Protein 1HI6 (pdb70)

Foldseek 3Di:
DKAKAKDDQEAADAFFDKDKIKIFIPWFQFLQKWKWFAAVPGDIDTQDGSQFDGDPPHDPLWGKDDGTGMIMIMRNGHDPVRFGWMKMWGDSDPPIDIHSTYGHAHHDDFFFFDKDKAWADPVQLVVQKTKIKMKGDFGPDPDKDKWKAWQRHTDDPQKDKDKDAQDPPRRGIMMMIMRIDTSVVVVVTFKMKMWMGDPVDDGTDIDIGTPVVD/DWAKAKDEAAEAEAQAKDKIKIFIDDDQLQPFKKWKWWADPVPGIDTAWIARQNVRDIDGDVVCVVAKDWGADNVRSMIMIMGGRDDQVRQTWMWMDSVVHIYPTYGYGYAPDDFDAWDKDWFADDQPPLPDQKGKTKIKTDFGDDDDKDKDKPVVPADPQKDKDDWDDDPRGIMTMMMHMDTRVCPPVPWMKMWMAGVSVRDTDIGIRDHDD/DDDCVVPPPVD

Nearest PDB structures (foldseek):
  1hh6-assembly1_A  TM=1.004E+00  e=4.064E-43  Mus musculus
  3zdz-assembly2_F  TM=9.842E-01  e=2.730E-37  Mus musculus
  1qbl-assembly1_L  TM=9.556E-01  e=5.532E-37  Mus musculus
  6axl-assembly2_C  TM=9.595E-01  e=3.749E-34  Homo sapiens
  3idi-assembly1_A  TM=9.332E-01  e=1.239E-33  Homo sapiens

InterPro domains:
  IPR003006 Immunoglobulin/major histocompatibility complex, conserved site [PS00290] (85-91)
  IPR003597 Immunoglobulin C1-set [PF07654] (8-93)
  IPR003597 Immunoglobulin C1-set [SM00407] (22-97)
  IPR007110 Immunoglobulin-like domain [PS50835] (6-103)
  IPR013783 Immunoglobulin-like fold [G3DSA:2.60.40.10] (2-105)
  IPR036179 Immunoglobulin-like domain superfamily [SSF48726] (4-105)
  IPR050380 Immune Recognition and Response Modulators [PTHR23411] (6-104)

CATH classification: 2.60.40.10 (+1 more: 2.60.40.10)

B-factor: mean 45.86, std 11.75, range [17.12, 95.94]

Sequence (438 aa):
DIKMTQSPSSMYTSLGERVTITCKASQDINSFLTWFLQKPGKSPKTLIYRANRLMIGVPSRFSGSGSGQTYSLTISSLEYEDMGIYYCLQYDDFPLTFGAGTKLDLKRADAAPTVSIFPPSSEQLTSGGASVVCFLNNFYPKEINVKWKIDGSERQNGVLDSWTEQDSKDSTYSMSSTLTLTKDEYERHNSYTCEATHKTSTSPIVKSFNRNECQDQLQQSGAELVRPGASVKLSCKALGYIFTDYEIHWVKQTPVHGLEWIGGIHPGSSGTAYNQKFKGKATLTADKSSTTAFMELSSLTSEDSAVYYCTRKDYWGQGTLVTVSAAKTTAPSVYPLVPVCGGTTGSSVTLGCLVKGYFPEPVTLTWNSGSLSSGVHTFPALLQSGLYTLSSSVTVTSNTWPSQTITCNVAHPASSTKVDKKIEPRVDATPEWLGARL

Structure (mmCIF, N/CA/C/O backbone):
data_1HI6
#
_entry.id   1HI6
#
_cell.length_a   102.960
_cell.length_b   102.960
_cell.length_c   294.090
_cell.angle_alpha   90.00
_cell.angle_beta   90.00
_cell.angle_gamma   120.00
#
_symmetry.space_group_name_H-M   'P 61 2 2'
#
loop_
_entity.id
_entity.type
_entity.pdbx_description
1 polymer 'IGG2A KAPPA ANTIBODY CB41 (LIGHT CHAIN)'
2 polymer 'IGG2A KAPPA ANTIBODY CB41 (HEAVY CHAIN)'
3 polymer 'PEPTIDE 5'
4 water water
#
loop_
_atom_site.group_PDB
_atom_site.id
_atom_site.type_symbol
_atom_site.label_atom_id
_atom_site.label_alt_id
_atom_site.label_comp_id
_atom_site.label_asym_id
_atom_site.label_entity_id
_atom_site.label_seq_id
_atom_site.pdbx_PDB_ins_code
_atom_site.Cartn_x
_atom_site.Cartn_y
_atom_site.Cartn_z
_atom_site.occupancy
_atom_site.B_iso_or_equiv
_atom_site.auth_seq_id
_atom_site.auth_comp_id
_atom_site.auth_asym_id
_atom_site.auth_atom_id
_atom_site.pdbx_PDB_model_num
ATOM 1 N N . ASP A 1 1 ? -11.235 49.318 132.816 1.00 45.46 1 ASP A N 1
ATOM 2 C CA . ASP A 1 1 ? -10.593 50.656 132.983 1.00 44.99 1 ASP A CA 1
ATOM 3 C C . ASP A 1 1 ? -11.567 51.657 133.576 1.00 43.91 1 ASP A C 1
ATOM 4 O O . ASP A 1 1 ? -12.425 52.193 132.887 1.00 43.52 1 ASP A O 1
ATOM 9 N N . ILE A 1 2 ? -11.412 51.894 134.874 1.00 43.95 2 ILE A N 1
ATOM 10 C CA . ILE A 1 2 ? -12.257 52.808 135.617 1.00 41.48 2 ILE A CA 1
ATOM 11 C C . ILE A 1 2 ? -12.054 54.257 135.207 1.00 42.58 2 ILE A C 1
ATOM 12 O O . ILE A 1 2 ? -10.938 54.764 135.190 1.00 43.84 2 ILE A O 1
ATOM 17 N N . LYS A 1 3 ? -13.153 54.913 134.861 1.00 42.20 3 LYS A N 1
ATOM 18 C CA . LYS A 1 3 ? -13.116 56.303 134.460 1.00 41.70 3 LYS A CA 1
ATOM 19 C C . LYS A 1 3 ? -13.597 57.141 135.635 1.00 41.34 3 LYS A C 1
ATOM 20 O O . LYS A 1 3 ? -14.655 56.870 136.203 1.00 40.79 3 LYS A O 1
ATOM 26 N N . MET A 1 4 ? -12.806 58.139 136.013 1.00 38.90 4 MET A N 1
ATOM 27 C CA . MET A 1 4 ? -13.188 59.031 137.098 1.00 38.27 4 MET A CA 1
ATOM 28 C C . MET A 1 4 ? -13.716 60.324 136.478 1.00 36.08 4 MET A C 1
ATOM 29 O O . MET A 1 4 ? -13.006 60.992 135.740 1.00 34.50 4 MET A O 1
ATOM 34 N N . THR A 1 5 ? -14.970 60.658 136.753 1.00 36.44 5 THR A N 1
ATOM 35 C CA . THR A 1 5 ? -15.550 61.890 136.223 1.00 38.39 5 THR A CA 1
ATOM 36 C C . THR A 1 5 ? -15.536 62.889 137.372 1.00 38.69 5 THR A C 1
ATOM 37 O O . THR A 1 5 ? -16.273 62.727 138.350 1.00 37.80 5 THR A O 1
ATOM 41 N N . GLN A 1 6 ? -14.678 63.901 137.265 1.00 37.71 6 GLN A N 1
ATOM 42 C CA . GLN A 1 6 ? -14.569 64.913 138.312 1.00 36.46 6 GLN A CA 1
ATOM 43 C C . GLN A 1 6 ? -15.379 66.142 137.927 1.00 35.71 6 GLN A C 1
ATOM 44 O O . GLN A 1 6 ? -15.470 66.484 136.754 1.00 36.44 6 GLN A O 1
ATOM 50 N N . SER A 1 7 ? -15.965 66.801 138.919 1.00 34.79 7 SER A N 1
ATOM 51 C CA . SER A 1 7 ? -16.753 68.001 138.668 1.00 36.79 7 SER A CA 1
ATOM 52 C C . SER A 1 7 ? -16.884 68.830 139.937 1.00 36.46 7 SER A C 1
ATOM 53 O O . SER A 1 7 ? -16.833 68.289 141.051 1.00 36.59 7 SER A O 1
ATOM 56 N N . PRO A 1 8 ? -17.000 70.163 139.788 1.00 35.80 8 PRO A N 1
ATOM 57 C CA . PRO A 1 8 ? -17.000 70.876 138.499 1.00 33.97 8 PRO A CA 1
ATOM 58 C C . PRO A 1 8 ? -15.584 70.892 137.953 1.00 35.88 8 PRO A C 1
ATOM 59 O O . PRO A 1 8 ? -14.651 70.499 138.651 1.00 37.25 8 PRO A O 1
ATOM 63 N N . SER A 1 9 ? -15.404 71.353 136.721 1.00 37.09 9 SER A N 1
ATOM 64 C CA . SER A 1 9 ? -14.064 71.377 136.146 1.00 38.82 9 SER A CA 1
ATOM 65 C C . SER A 1 9 ? -13.376 72.688 136.512 1.00 39.82 9 SER A C 1
ATOM 66 O O . SER A 1 9 ? -12.151 72.765 136.616 1.00 40.07 9 SER A O 1
ATOM 69 N N . SER A 1 10 ? -14.186 73.715 136.729 1.00 42.80 10 SER A N 1
ATOM 70 C CA . SER A 1 10 ? -13.680 75.026 137.085 1.00 45.00 10 SER A CA 1
ATOM 71 C C . SER A 1 10 ? -14.476 75.560 138.272 1.00 45.08 10 SER A C 1
ATOM 72 O O . SER A 1 10 ? -15.700 75.464 138.303 1.00 45.11 10 SER A O 1
ATOM 75 N N . MET A 1 11 ? -13.773 76.122 139.247 1.00 47.05 11 MET A N 1
ATOM 76 C CA . MET A 1 11 ? -14.406 76.636 140.458 1.00 47.92 11 MET A CA 1
ATOM 77 C C . MET A 1 11 ? -14.037 78.096 140.726 1.00 48.15 11 MET A C 1
ATOM 78 O O . MET A 1 11 ? -12.885 78.442 140.939 1.00 46.78 11 MET A O 1
ATOM 83 N N . TYR A 1 12 ? -15.061 78.933 140.715 1.00 51.02 12 TYR A N 1
ATOM 84 C CA . TYR A 1 12 ? -14.997 80.379 140.937 1.00 53.89 12 TYR A CA 1
ATOM 85 C C . TYR A 1 12 ? -15.332 80.582 142.418 1.00 52.25 12 TYR A C 1
ATOM 86 O O . TYR A 1 12 ? -16.492 80.459 142.809 1.00 53.35 12 TYR A O 1
ATOM 95 N N . THR A 1 13 ? -14.341 80.894 143.246 1.00 49.13 13 THR A N 1
ATOM 96 C CA . THR A 1 13 ? -14.619 81.028 144.672 1.00 47.24 13 THR A CA 1
ATOM 97 C C . THR A 1 13 ? -14.189 82.286 145.403 1.00 45.63 13 THR A C 1
ATOM 98 O O . THR A 1 13 ? -13.535 83.175 144.853 1.00 46.71 13 THR A O 1
ATOM 102 N N . SER A 1 14 ? -14.579 82.325 146.671 1.00 41.56 14 SER A N 1
ATOM 103 C CA . SER A 1 14 ? -14.286 83.425 147.565 1.00 38.34 14 SER A CA 1
ATOM 104 C C . SER A 1 14 ? -13.732 82.803 148.827 1.00 39.02 14 SER A C 1
ATOM 105 O O . SER A 1 14 ? -14.150 81.718 149.228 1.00 41.36 14 SER A O 1
ATOM 108 N N . LEU A 1 15 ? -12.786 83.488 149.452 1.00 39.20 15 LEU A N 1
ATOM 109 C CA . LEU A 1 15 ? -12.192 82.999 150.672 1.00 37.32 15 LEU A CA 1
ATOM 110 C C . LEU A 1 15 ? -13.255 82.846 151.742 1.00 37.20 15 LEU A C 1
ATOM 111 O O . LEU A 1 15 ? -14.217 83.610 151.789 1.00 37.58 15 LEU A O 1
ATOM 116 N N . GLY A 1 16 ? -13.087 81.831 152.583 1.00 37.48 16 GLY A N 1
ATOM 117 C CA . GLY A 1 16 ? -14.041 81.580 153.646 1.00 36.90 16 GLY A CA 1
ATOM 118 C C . GLY A 1 16 ? -15.207 80.733 153.187 1.00 38.66 16 GLY A C 1
ATOM 119 O O . GLY A 1 16 ? -15.888 80.102 153.998 1.00 40.42 16 GLY A O 1
ATOM 120 N N . GLU A 1 17 ? -15.435 80.709 151.881 1.00 40.06 17 GLU A N 1
ATOM 121 C CA . GLU A 1 17 ? -16.532 79.941 151.307 1.00 42.89 17 GLU A CA 1
ATOM 122 C C . GLU A 1 17 ? -16.368 78.428 151.533 1.00 41.91 17 GLU A C 1
ATOM 123 O O . GLU A 1 17 ? -15.265 77.933 151.783 1.00 41.47 17 GLU A O 1
ATOM 129 N N . ARG A 1 18 ? -17.479 77.705 151.473 1.00 40.85 18 ARG A N 1
ATOM 130 C CA . ARG A 1 18 ? -17.464 76.256 151.638 1.00 41.82 18 ARG A CA 1
ATOM 131 C C . ARG A 1 18 ? -17.435 75.666 150.235 1.00 39.93 18 ARG A C 1
ATOM 132 O O . ARG A 1 18 ? -18.307 75.970 149.421 1.00 38.81 18 ARG A O 1
ATOM 140 N N . VAL A 1 19 ? -16.447 74.822 149.960 1.00 37.54 19 VAL A N 1
ATOM 141 C CA . VAL A 1 19 ? -16.299 74.227 148.628 1.00 38.60 19 VAL A CA 1
ATOM 142 C C . VAL A 1 19 ? -16.442 72.706 148.565 1.00 37.94 19 VAL A C 1
ATOM 143 O O . VAL A 1 19 ? -15.810 71.975 149.343 1.00 36.39 19 VAL A O 1
ATOM 147 N N . THR A 1 20 ? -17.254 72.238 147.618 1.00 36.32 20 THR A N 1
ATOM 148 C CA . THR A 1 20 ? -17.472 70.804 147.432 1.00 35.51 20 THR A CA 1
ATOM 149 C C . THR A 1 20 ? -17.105 70.374 146.020 1.00 34.65 20 THR A C 1
ATOM 150 O O . THR A 1 20 ? -17.594 70.927 145.045 1.00 34.32 20 THR A O 1
ATOM 154 N N . ILE A 1 21 ? -16.236 69.375 145.9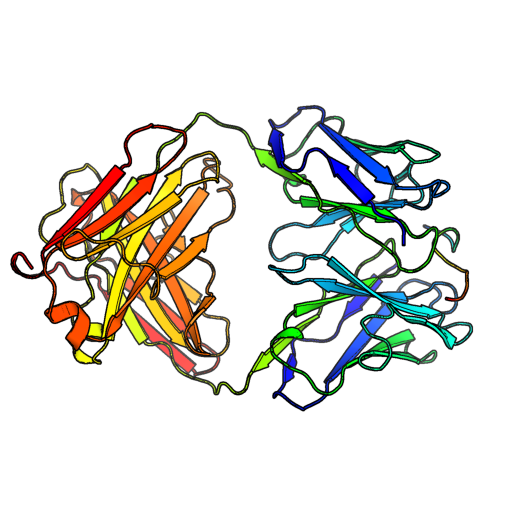34 1.00 35.10 21 ILE A N 1
ATOM 155 C CA . ILE A 1 21 ? -15.765 68.840 144.666 1.00 35.91 21 ILE A CA 1
ATOM 156 C C . ILE A 1 21 ? -16.238 67.388 144.597 1.00 36.58 21 ILE A C 1
ATOM 157 O O . ILE A 1 21 ? -16.202 66.682 145.608 1.00 35.41 21 ILE A O 1
ATOM 162 N N . THR A 1 22 ? -16.667 66.937 143.417 1.00 35.78 22 THR A N 1
ATOM 163 C CA . THR A 1 22 ? -17.165 65.567 143.272 1.00 36.59 22 THR A CA 1
ATOM 164 C C . THR A 1 22 ? -16.464 64.681 142.232 1.00 37.65 22 THR A C 1
ATOM 165 O O . THR A 1 22 ? -16.083 65.144 141.153 1.00 40.53 22 THR A O 1
ATOM 169 N N . CYS A 1 23 ? -16.292 63.405 142.567 1.00 36.87 23 CYS A N 1
ATOM 170 C CA . CYS A 1 23 ? -15.697 62.436 141.640 1.00 38.51 23 CYS A CA 1
ATOM 171 C C . CYS A 1 23 ? -16.581 61.202 141.616 1.00 37.40 23 CYS A C 1
ATOM 172 O O . CYS A 1 23 ? -16.906 60.636 142.658 1.00 36.05 23 CYS A O 1
ATOM 175 N N . LYS A 1 24 ? -16.997 60.813 140.420 1.00 38.44 24 LYS A N 1
ATOM 176 C CA . LYS A 1 24 ? -17.824 59.631 140.252 1.00 39.65 24 LYS A CA 1
ATOM 177 C C . LYS A 1 24 ? -17.034 58.594 139.470 1.00 38.87 24 LYS A C 1
ATOM 178 O O . LYS A 1 24 ? -16.513 58.883 138.389 1.00 37.28 24 LYS A O 1
ATOM 184 N N . ALA A 1 25 ? -16.920 57.395 140.033 1.00 39.73 25 ALA A N 1
ATOM 185 C CA . ALA A 1 25 ? -16.211 56.305 139.362 1.00 38.61 25 ALA A CA 1
ATOM 186 C C . ALA A 1 25 ? -17.212 55.560 138.481 1.00 38.72 25 ALA A C 1
ATOM 187 O O . ALA A 1 25 ? -18.381 55.410 138.848 1.00 37.60 25 ALA A O 1
ATOM 189 N N . SER A 1 26 ? -16.756 55.107 137.317 1.00 39.11 26 SER A N 1
ATOM 190 C CA . SER A 1 26 ? -17.616 54.366 136.405 1.00 39.41 26 SER A CA 1
ATOM 191 C C . SER A 1 26 ? -18.009 52.988 136.967 1.00 41.38 26 SER A C 1
ATOM 192 O O . SER A 1 26 ? -18.675 52.206 136.297 1.00 43.79 26 SER A O 1
ATOM 195 N N . GLN A 1 27 ? -17.587 52.700 138.196 1.00 41.07 27 GLN A N 1
ATOM 196 C CA . GLN A 1 27 ? -17.934 51.451 138.880 1.00 41.41 27 GLN A CA 1
ATOM 197 C C . GLN A 1 27 ? -17.532 51.570 140.355 1.00 42.03 27 GLN A C 1
ATOM 198 O O . GLN A 1 27 ? -16.837 52.502 140.743 1.00 42.26 27 GLN A O 1
ATOM 204 N N . ASP A 1 28 ? -17.997 50.638 141.173 1.00 42.98 28 ASP A N 1
ATOM 205 C CA . ASP A 1 28 ? -17.701 50.622 142.602 1.00 43.08 28 ASP A CA 1
ATOM 206 C C . ASP A 1 28 ? -16.188 50.605 142.822 1.00 43.17 28 ASP A C 1
ATOM 207 O O . ASP A 1 28 ? -15.487 49.775 142.237 1.00 44.28 28 ASP A O 1
ATOM 212 N N . ILE A 1 29 ? -15.668 51.502 143.658 1.00 41.65 29 ILE A N 1
ATOM 213 C CA . ILE A 1 29 ? -14.226 51.505 143.899 1.00 38.90 29 ILE A CA 1
ATOM 214 C C . ILE A 1 29 ? -13.871 51.304 145.365 1.00 39.29 29 ILE A C 1
ATOM 215 O O . ILE A 1 29 ? -12.715 51.459 145.770 1.00 39.41 29 ILE A O 1
ATOM 220 N N . ASN A 1 30 ? -14.885 50.942 146.145 1.00 38.74 30 ASN A N 1
ATOM 221 C CA . ASN A 1 30 ? -14.752 50.650 147.570 1.00 40.66 30 ASN A CA 1
ATOM 222 C C . ASN A 1 30 ? -13.883 51.588 148.398 1.00 41.22 30 ASN A C 1
ATOM 223 O O . ASN A 1 30 ? -12.984 51.149 149.125 1.00 43.76 30 ASN A O 1
ATOM 228 N N . SER A 1 31 ? -14.155 52.879 148.292 1.00 39.11 31 SER A N 1
ATOM 229 C CA . SER A 1 31 ? -13.427 53.871 149.065 1.00 38.02 31 SER A CA 1
ATOM 230 C C . SER A 1 31 ? -11.920 53.936 148.844 1.00 37.38 31 SER A C 1
ATOM 231 O O . SER A 1 31 ? -11.222 54.581 149.626 1.00 35.67 31 SER A O 1
ATOM 234 N N . PHE A 1 32 ? -11.406 53.264 147.816 1.00 36.62 32 PHE A N 1
ATOM 235 C CA . PHE A 1 32 ? -9.966 53.328 147.559 1.00 37.65 32 PHE A CA 1
ATOM 236 C C . PHE A 1 32 ? -9.697 54.524 146.652 1.00 36.66 32 PHE A C 1
ATOM 237 O O . PHE A 1 32 ? -9.465 54.403 145.443 1.00 36.47 32 PHE A O 1
ATOM 245 N N . LEU A 1 33 ? -9.742 55.696 147.272 1.00 35.52 33 LEU A N 1
ATOM 246 C CA . LEU A 1 33 ? -9.549 56.943 146.563 1.00 34.26 33 LEU A CA 1
ATOM 247 C C . LEU A 1 33 ? -8.793 57.966 147.404 1.00 33.97 33 LEU A C 1
ATOM 248 O O . LEU A 1 33 ? -8.842 57.942 148.635 1.00 33.68 33 LEU A O 1
ATOM 253 N N . THR A 1 34 ? -8.075 58.853 146.729 1.00 32.99 34 THR A N 1
ATOM 254 C CA . THR A 1 34 ? -7.354 59.921 147.420 1.00 33.25 34 THR A CA 1
ATOM 255 C C . THR A 1 34 ? -7.721 61.231 146.741 1.00 32.10 34 THR A C 1
ATOM 256 O O . THR A 1 34 ? -8.166 61.246 145.586 1.00 30.06 34 THR A O 1
ATOM 260 N N . TRP A 1 35 ? -7.542 62.317 147.484 1.00 32.20 35 TRP A N 1
ATOM 261 C CA . TRP A 1 35 ? -7.768 63.666 146.987 1.00 30.43 35 TRP A CA 1
ATOM 262 C C . TRP A 1 35 ? -6.449 64.383 147.203 1.00 30.55 35 TRP A C 1
ATOM 263 O O . TRP A 1 35 ? -5.864 64.334 148.301 1.00 27.97 35 TRP A O 1
ATOM 274 N N . PHE A 1 36 ? -5.959 65.028 146.155 1.00 31.31 36 PHE A N 1
ATOM 275 C CA . PHE A 1 36 ? -4.726 65.776 146.281 1.00 32.27 36 PHE A CA 1
ATOM 276 C C . PHE A 1 36 ? -4.814 67.107 145.564 1.00 33.51 36 PHE A C 1
ATOM 277 O O . PHE A 1 36 ? -5.609 67.299 144.639 1.00 33.25 36 PHE A O 1
ATOM 285 N N . LEU A 1 37 ? -3.981 68.028 146.025 1.00 33.79 37 LEU A N 1
ATOM 286 C CA . LEU A 1 37 ? -3.922 69.362 145.487 1.00 33.46 37 LEU A CA 1
ATOM 287 C C . LEU A 1 37 ? -2.554 69.557 144.877 1.00 33.71 37 LEU A C 1
ATOM 288 O O . LEU A 1 37 ? -1.569 69.039 145.392 1.00 34.17 37 LEU A O 1
ATOM 293 N N . GLN A 1 38 ? -2.505 70.271 143.760 1.00 32.75 38 GLN A N 1
ATOM 294 C CA . GLN A 1 38 ? -1.246 70.580 143.106 1.00 34.08 38 GLN A CA 1
ATOM 295 C C . GLN A 1 38 ? -1.268 72.060 142.727 1.00 36.13 38 GLN A C 1
ATOM 296 O O . GLN A 1 38 ? -2.219 72.531 142.114 1.00 35.24 38 GLN A O 1
ATOM 302 N N . LYS A 1 39 ? -0.223 72.784 143.117 1.00 39.03 39 LYS A N 1
ATOM 303 C CA . LYS A 1 39 ? -0.084 74.202 142.814 1.00 42.07 39 LYS A CA 1
ATOM 304 C C . LYS A 1 39 ? 0.830 74.368 141.602 1.00 44.64 39 LYS A C 1
ATOM 305 O O . LYS A 1 39 ? 1.652 73.498 141.308 1.00 43.46 39 LYS A O 1
ATOM 311 N N . PRO A 1 40 ? 0.699 75.492 140.879 1.00 46.62 40 PRO A N 1
ATOM 312 C CA . PRO A 1 40 ? 1.533 75.723 139.694 1.00 46.34 40 PRO A CA 1
ATOM 313 C C . PRO A 1 40 ? 3.016 75.506 139.960 1.00 46.10 40 PRO A C 1
ATOM 314 O O . PRO A 1 40 ? 3.560 76.010 140.942 1.00 46.14 40 PRO A O 1
ATOM 318 N N . GLY A 1 41 ? 3.653 74.742 139.078 1.00 46.00 41 GLY A N 1
ATOM 319 C CA . GLY A 1 41 ? 5.070 74.453 139.214 1.00 46.35 41 GLY A CA 1
ATOM 320 C C . GLY A 1 41 ? 5.440 73.659 140.457 1.00 47.37 41 GLY A C 1
ATOM 321 O O . GLY A 1 41 ? 6.621 73.507 140.761 1.00 49.12 41 GLY A O 1
ATOM 322 N N . LYS A 1 42 ? 4.447 73.146 141.178 1.00 46.73 42 LYS A N 1
ATOM 323 C CA . LYS A 1 42 ? 4.714 72.377 142.392 1.00 45.78 42 LYS A CA 1
ATOM 324 C C . LYS A 1 42 ? 4.218 70.939 142.268 1.00 44.17 42 LYS A C 1
ATOM 325 O O . LYS A 1 42 ? 3.437 70.626 141.362 1.00 43.34 42 LYS A O 1
ATOM 331 N N . SER A 1 43 ? 4.673 70.061 143.163 1.00 41.50 43 SER A N 1
ATOM 332 C CA . SER A 1 43 ? 4.253 68.658 143.106 1.00 39.33 43 SER A CA 1
ATOM 333 C C . SER A 1 43 ? 2.963 68.390 143.890 1.00 37.87 43 SER A C 1
ATOM 334 O O . SER A 1 43 ? 2.585 69.160 144.776 1.00 36.69 43 SER A O 1
ATOM 337 N N . PRO A 1 44 ? 2.266 67.291 143.561 1.00 37.66 44 PRO A N 1
ATOM 338 C CA . PRO A 1 44 ? 1.018 66.937 144.241 1.00 37.22 44 PRO A CA 1
ATOM 339 C C . PRO A 1 44 ? 1.167 66.783 145.746 1.00 36.51 44 PRO A C 1
ATOM 340 O O . PRO A 1 44 ? 2.232 66.427 146.249 1.00 37.08 44 PRO A O 1
ATOM 344 N N . LYS A 1 45 ? 0.077 67.042 146.451 1.00 35.81 45 LYS A N 1
ATOM 345 C CA . LYS A 1 45 ? 0.039 66.933 147.897 1.00 35.66 45 LYS A CA 1
ATOM 346 C C . LYS A 1 45 ? -1.305 66.304 148.284 1.00 33.93 45 LYS A C 1
ATOM 347 O O . LYS A 1 45 ? -2.375 66.866 148.068 1.00 33.67 45 LYS A O 1
ATOM 353 N N . THR A 1 46 ? -1.235 65.119 148.857 1.00 33.16 46 THR A N 1
ATOM 354 C CA . THR A 1 46 ? -2.429 64.408 149.254 1.00 31.27 46 THR A CA 1
ATOM 355 C C . THR A 1 46 ? -3.120 65.058 150.454 1.00 31.57 46 THR A C 1
ATOM 356 O O . THR A 1 46 ? -2.476 65.550 151.380 1.00 31.86 46 THR A O 1
ATOM 360 N N . LEU A 1 47 ? -4.444 65.066 150.414 1.00 30.27 47 LEU A N 1
ATOM 361 C CA . LEU A 1 47 ? -5.236 65.627 151.484 1.00 32.01 47 LEU A CA 1
ATOM 362 C C . LEU A 1 47 ? -5.983 64.484 152.165 1.00 34.39 47 LEU A C 1
ATOM 363 O O . LEU A 1 47 ? -6.122 64.441 153.388 1.00 35.74 47 LEU A O 1
ATOM 368 N N . ILE A 1 48 ? -6.445 63.550 151.346 1.00 34.32 48 ILE A N 1
ATOM 369 C CA . ILE A 1 48 ? -7.245 62.446 151.821 1.00 36.02 48 ILE A CA 1
ATOM 370 C C . ILE A 1 48 ? -6.908 61.113 151.156 1.00 37.56 48 ILE A C 1
ATOM 371 O O . ILE A 1 48 ? -6.645 61.043 149.953 1.00 36.14 48 ILE A O 1
ATOM 376 N N . TYR A 1 49 ? -6.933 60.054 151.952 1.00 37.77 49 TYR A N 1
ATOM 377 C CA . TYR A 1 49 ? -6.716 58.726 151.429 1.00 39.38 49 TYR A CA 1
ATOM 378 C C . TYR A 1 49 ? -7.832 57.856 151.982 1.00 40.21 49 TYR A C 1
ATOM 379 O O . TYR A 1 49 ? -8.330 58.094 153.085 1.00 39.85 49 TYR A O 1
ATOM 388 N N . ARG A 1 50 ? -8.221 56.856 151.197 1.00 40.79 50 ARG A N 1
ATOM 389 C CA . ARG A 1 50 ? -9.308 55.937 151.522 1.00 40.97 50 ARG A CA 1
ATOM 390 C C . ARG A 1 50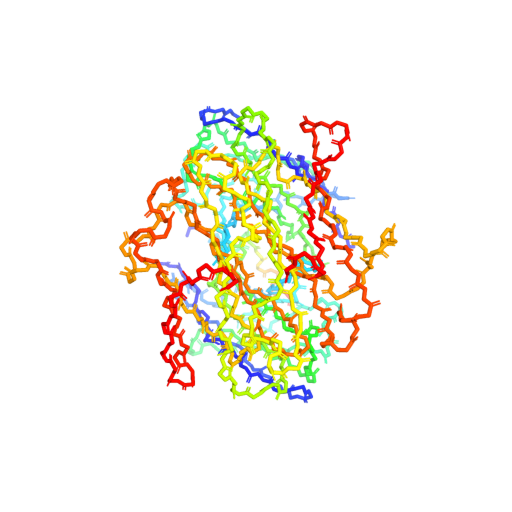 ? -10.624 56.690 151.677 1.00 40.42 50 ARG A C 1
ATOM 391 O O . ARG A 1 50 ? -11.406 56.440 152.595 1.00 42.31 50 ARG A O 1
ATOM 399 N N . ALA A 1 51 ? -10.835 57.637 150.770 1.00 37.90 51 ALA A N 1
ATOM 400 C CA . ALA A 1 51 ? -12.053 58.427 150.718 1.00 35.92 51 ALA A CA 1
ATOM 401 C C . ALA A 1 51 ? -12.309 59.434 151.828 1.00 35.43 51 ALA A C 1
ATOM 402 O O . ALA A 1 51 ? -12.892 60.483 151.570 1.00 34.38 51 ALA A O 1
ATOM 404 N N . ASN A 1 52 ? -11.881 59.142 153.054 1.00 35.49 52 ASN A N 1
ATOM 405 C CA . ASN A 1 52 ? -12.186 60.064 154.141 1.00 35.17 52 ASN A CA 1
ATOM 406 C C . ASN A 1 52 ? -11.211 60.104 155.306 1.00 35.59 52 ASN A C 1
ATOM 407 O O . ASN A 1 52 ? -11.598 60.444 156.415 1.00 37.58 52 ASN A O 1
ATOM 412 N N . ARG A 1 53 ? -9.960 59.749 155.080 1.00 37.22 53 ARG A N 1
ATOM 413 C CA . ARG A 1 53 ? -8.992 59.799 156.159 1.00 40.02 53 ARG A CA 1
ATOM 414 C C . ARG A 1 53 ? -7.980 60.890 155.848 1.00 40.63 53 ARG A C 1
ATOM 415 O O . ARG A 1 53 ? -7.390 60.934 154.762 1.00 39.26 53 ARG A O 1
ATOM 423 N N . LEU A 1 54 ? -7.826 61.798 156.806 1.00 41.76 54 LEU A N 1
ATOM 424 C CA . LEU A 1 54 ? -6.929 62.930 156.670 1.00 41.98 54 LEU A CA 1
ATOM 425 C C . LEU A 1 54 ? -5.467 62.575 156.745 1.00 41.77 54 LEU A C 1
ATOM 426 O O . LEU A 1 54 ? -5.037 61.843 157.631 1.00 40.82 54 LEU A O 1
ATOM 431 N N . MET A 1 55 ? -4.704 63.114 155.807 1.00 42.56 55 MET A N 1
ATOM 432 C CA . MET A 1 55 ? -3.269 62.916 155.794 1.00 43.56 55 MET A CA 1
ATOM 433 C C . MET A 1 55 ? -2.758 63.714 156.988 1.00 43.91 55 MET A C 1
ATOM 434 O O . MET A 1 55 ? -3.215 64.829 157.232 1.00 42.28 55 MET A O 1
ATOM 439 N N . ILE A 1 56 ? -1.832 63.139 157.744 1.00 46.19 56 ILE A N 1
ATOM 440 C CA . ILE A 1 56 ? -1.267 63.826 158.902 1.00 48.34 56 ILE A CA 1
ATOM 441 C C . ILE A 1 56 ? -0.714 65.170 158.447 1.00 48.16 56 ILE A C 1
ATOM 442 O O . ILE A 1 56 ? -0.046 65.257 157.410 1.00 48.59 56 ILE A O 1
ATOM 447 N N . GLY A 1 57 ? -0.996 66.213 159.221 1.00 46.25 57 GLY A N 1
ATOM 448 C CA . GLY A 1 57 ? -0.513 67.533 158.869 1.00 45.32 57 GLY A CA 1
ATOM 449 C C . GLY A 1 57 ? -1.455 68.329 157.986 1.00 44.10 57 GLY A C 1
ATOM 450 O O . GLY A 1 57 ? -1.222 69.515 157.749 1.00 44.95 57 GLY A O 1
ATOM 451 N N . VAL A 1 58 ? -2.510 67.688 157.487 1.00 40.97 58 VAL A N 1
ATOM 452 C CA . VAL A 1 58 ? -3.477 68.378 156.636 1.00 38.63 58 VAL A CA 1
ATOM 453 C C . VAL A 1 58 ? -4.544 69.003 157.515 1.00 36.72 58 VAL A C 1
ATOM 454 O O . VAL A 1 58 ? -5.103 68.342 158.385 1.00 39.63 58 VAL A O 1
ATOM 458 N N . PRO A 1 59 ? -4.834 70.293 157.307 1.00 35.43 59 PRO A N 1
ATOM 459 C CA . PRO A 1 59 ? -5.851 70.991 158.100 1.00 34.94 59 PRO A CA 1
ATOM 460 C C . PRO A 1 59 ? -7.244 70.359 158.068 1.00 35.82 59 PRO A C 1
ATOM 461 O O . PRO A 1 59 ? -7.745 69.941 157.014 1.00 35.89 59 PRO A O 1
ATOM 465 N N . SER A 1 60 ? -7.864 70.319 159.242 1.00 36.22 60 SER A N 1
ATOM 466 C CA . SER A 1 60 ? -9.190 69.739 159.431 1.00 38.16 60 SER A CA 1
ATOM 467 C C . SER A 1 60 ? -10.330 70.335 158.610 1.00 38.44 60 SER A C 1
ATOM 468 O O . SER A 1 60 ? -11.412 69.747 158.544 1.00 39.43 60 SER A O 1
ATOM 471 N N . ARG A 1 61 ? -10.119 71.492 157.992 1.00 37.23 61 ARG A N 1
ATOM 472 C CA . ARG A 1 61 ? -11.188 72.073 157.187 1.00 36.36 61 ARG A CA 1
ATOM 473 C C . ARG A 1 61 ? -11.408 71.213 155.933 1.00 35.59 61 ARG A C 1
ATOM 474 O O . ARG A 1 61 ? -12.381 71.403 155.199 1.00 33.06 61 ARG A O 1
ATOM 482 N N . PHE A 1 62 ? -10.501 70.264 155.704 1.00 33.53 62 PHE A N 1
ATOM 483 C CA . PHE A 1 62 ? -10.609 69.345 154.571 1.00 35.13 62 PHE A CA 1
ATOM 484 C C . PHE A 1 62 ? -11.250 68.032 155.066 1.00 35.88 62 PHE A C 1
ATOM 485 O O . PHE A 1 62 ? -10.838 67.483 156.095 1.00 37.65 62 PHE A O 1
ATOM 493 N N . SER A 1 63 ? -12.257 67.537 154.353 1.00 34.14 63 SER A N 1
ATOM 494 C CA . SER A 1 63 ? -12.889 66.267 154.720 1.00 34.86 63 SER A CA 1
ATOM 495 C C . SER A 1 63 ? -13.415 65.568 153.466 1.00 34.12 63 SER A C 1
ATOM 496 O O . SER A 1 63 ? -13.784 66.225 152.487 1.00 33.22 63 SER A O 1
ATOM 499 N N . GLY A 1 64 ? -13.415 64.235 153.493 1.00 34.76 64 GLY A N 1
ATOM 500 C CA . GLY A 1 64 ? -13.874 63.454 152.352 1.00 33.11 64 GLY A CA 1
ATOM 501 C C . GLY A 1 64 ? -15.024 62.521 152.683 1.00 33.46 64 GLY A C 1
ATOM 502 O O . GLY A 1 64 ? -15.238 62.176 153.833 1.00 31.38 64 GLY A O 1
ATOM 503 N N . SER A 1 65 ? -15.777 62.106 151.672 1.00 36.13 65 SER A N 1
ATOM 504 C CA . SER A 1 65 ? -16.904 61.204 151.905 1.00 38.34 65 SER A CA 1
ATOM 505 C C . SER A 1 65 ? -17.314 60.484 150.623 1.00 38.98 65 SER A C 1
ATOM 506 O O . SER A 1 65 ? -16.858 60.827 149.536 1.00 40.34 65 SER A O 1
ATOM 509 N N . GLY A 1 66 ? -18.172 59.482 150.761 1.00 40.83 66 GLY A N 1
ATOM 510 C CA . GLY A 1 66 ? -18.608 58.705 149.611 1.00 43.62 66 GLY A CA 1
ATOM 511 C C . GLY A 1 66 ? -18.339 57.241 149.904 1.00 45.08 66 GLY A C 1
ATOM 512 O O . GLY A 1 66 ? -17.582 56.939 150.828 1.00 44.59 66 GLY A O 1
ATOM 513 N N . SER A 1 67 ? -18.912 56.326 149.123 1.00 46.53 67 SER A N 1
ATOM 514 C CA . SER A 1 67 ? -18.703 54.912 149.415 1.00 47.49 67 SER A CA 1
ATOM 515 C C . SER A 1 67 ? -18.721 53.926 148.241 1.00 48.79 67 SER A C 1
ATOM 516 O O . SER A 1 67 ? -18.038 52.891 148.283 1.00 50.15 67 SER A O 1
ATOM 519 N N . GLY A 1 68 ? -19.499 54.222 147.207 1.00 46.72 68 GLY A N 1
ATOM 520 C CA . GLY A 1 68 ? -19.562 53.299 146.090 1.00 45.81 68 GLY A CA 1
ATOM 521 C C . GLY A 1 68 ? -18.910 53.861 144.849 1.00 46.78 68 GLY A C 1
ATOM 522 O O . GLY A 1 68 ? -17.766 53.542 144.536 1.00 47.43 68 GLY A O 1
ATOM 523 N N . GLN A 1 69 ? -19.645 54.706 144.140 1.00 45.55 69 GLN A N 1
ATOM 524 C CA . GLN A 1 69 ? -19.132 55.320 142.933 1.00 43.91 69 GLN A CA 1
ATOM 525 C C . GLN A 1 69 ? -19.006 56.830 143.076 1.00 42.89 69 GLN A C 1
ATOM 526 O O . GLN A 1 69 ? -18.387 57.489 142.232 1.00 41.50 69 GLN A O 1
ATOM 532 N N . THR A 1 70 ? -19.572 57.370 144.150 1.00 40.59 70 THR A N 1
ATOM 533 C CA . THR A 1 70 ? -19.577 58.813 144.349 1.00 41.13 70 THR A CA 1
ATOM 534 C C . THR A 1 70 ? -18.811 59.309 145.566 1.00 41.05 70 THR A C 1
ATOM 535 O O . THR A 1 70 ? -19.139 58.975 146.705 1.00 39.65 70 THR A O 1
ATOM 539 N N . TYR A 1 71 ? -17.798 60.131 145.319 1.00 41.60 71 TYR A N 1
ATOM 540 C CA . TYR A 1 71 ? -16.988 60.664 146.409 1.00 41.34 71 TYR A CA 1
ATOM 541 C C . TYR A 1 71 ? -16.866 62.176 146.362 1.00 40.23 71 TYR A C 1
ATOM 542 O O . TYR A 1 71 ? -16.717 62.773 145.293 1.00 41.05 71 TYR A O 1
ATOM 551 N N . SER A 1 72 ? -16.928 62.790 147.535 1.00 38.96 72 SER A N 1
ATOM 552 C CA . SER A 1 72 ? -16.832 64.235 147.626 1.00 39.22 72 SER A CA 1
ATOM 553 C C . SER A 1 72 ? -15.746 64.715 148.560 1.00 38.49 72 SER A C 1
ATOM 554 O O . SER A 1 72 ? -15.455 64.091 149.584 1.00 39.67 72 SER A O 1
ATOM 557 N N . LEU A 1 73 ? -15.139 65.828 148.181 1.00 36.26 73 LEU A N 1
ATOM 558 C CA . LEU A 1 73 ? -14.121 66.467 148.992 1.00 35.34 73 LEU A CA 1
ATOM 559 C C . LEU A 1 73 ? -14.749 67.794 149.401 1.00 36.37 73 LEU A C 1
ATOM 560 O O . LEU A 1 73 ? -15.258 68.549 148.551 1.00 35.15 73 LEU A O 1
ATOM 565 N N . THR A 1 74 ? -14.744 68.075 150.698 1.00 35.33 74 THR A N 1
ATOM 566 C CA . THR A 1 74 ? -15.316 69.322 151.164 1.00 35.47 74 THR A CA 1
ATOM 567 C C . THR A 1 74 ? -14.284 70.195 151.865 1.00 36.41 74 THR A C 1
ATOM 568 O O . THR A 1 74 ? -13.503 69.722 152.691 1.00 38.34 74 THR A O 1
ATOM 572 N N . ILE A 1 75 ? -14.256 71.470 151.499 1.00 36.47 75 ILE A N 1
ATOM 573 C CA . ILE A 1 75 ? -13.343 72.413 152.133 1.00 37.03 75 ILE A CA 1
ATOM 574 C C . ILE A 1 75 ? -14.292 73.327 152.896 1.00 36.91 75 ILE A C 1
ATOM 575 O O . ILE A 1 75 ? -15.027 74.117 152.295 1.00 35.94 75 ILE A O 1
ATOM 580 N N . SER A 1 76 ? -14.288 73.188 154.219 1.00 37.61 76 SER A N 1
ATOM 581 C CA . SER A 1 76 ? -15.195 73.949 155.070 1.00 39.76 76 SER A CA 1
ATOM 582 C C . SER A 1 76 ? -15.102 75.461 154.918 1.00 40.50 76 SER A C 1
ATOM 583 O O . SER A 1 76 ? -16.133 76.139 154.891 1.00 42.80 76 SER A O 1
ATOM 586 N N . SER A 1 77 ? -13.885 75.989 154.811 1.00 41.04 77 SER A N 1
ATOM 587 C CA . SER A 1 77 ? -13.692 77.429 154.650 1.00 42.73 77 SER A CA 1
ATOM 588 C C . SER A 1 77 ? -12.411 77.708 153.871 1.00 42.60 77 SER A C 1
ATOM 589 O O . SER A 1 77 ? -11.307 77.632 154.412 1.00 43.41 77 SER A O 1
ATOM 592 N N . LEU A 1 78 ? -12.567 78.035 152.594 1.00 42.83 78 LEU A N 1
ATOM 593 C CA . LEU A 1 78 ? -11.425 78.291 151.728 1.00 43.36 78 LEU A CA 1
ATOM 594 C C . LEU A 1 78 ? -10.418 79.317 152.216 1.00 44.17 78 LEU A C 1
ATOM 595 O O . LEU A 1 78 ? -10.779 80.382 152.722 1.00 45.54 78 LEU A O 1
ATOM 600 N N . GLU A 1 79 ? -9.144 78.995 152.031 1.00 42.37 79 GLU A N 1
ATOM 601 C CA . GLU A 1 79 ? -8.077 79.893 152.417 1.00 41.00 79 GLU A CA 1
ATOM 602 C C . GLU A 1 79 ? -7.189 80.133 151.202 1.00 41.03 79 GLU A C 1
ATOM 603 O O . GLU A 1 79 ? -7.152 79.308 150.281 1.00 41.54 79 GLU A O 1
ATOM 609 N N . TYR A 1 80 ? -6.498 81.272 151.186 1.00 39.23 80 TYR A N 1
ATOM 610 C CA . TYR A 1 80 ? -5.631 81.611 150.066 1.00 37.02 80 TYR A CA 1
ATOM 611 C C . TYR A 1 80 ? -4.746 80.428 149.694 1.00 36.13 80 TYR A C 1
ATOM 612 O O . TYR A 1 80 ? -4.590 80.112 148.519 1.00 36.26 80 TYR A O 1
ATOM 621 N N . GLU A 1 81 ? -4.193 79.776 150.710 1.00 37.16 81 GLU A N 1
ATOM 622 C CA . GLU A 1 81 ? -3.313 78.614 150.553 1.00 39.20 81 GLU A CA 1
ATOM 623 C C . GLU A 1 81 ? -3.948 77.497 149.729 1.00 38.48 81 GLU A C 1
ATOM 624 O O . GLU A 1 81 ? -3.247 76.725 149.081 1.00 37.47 81 GLU A O 1
ATOM 630 N N . ASP A 1 82 ? -5.274 77.400 149.779 1.00 36.38 82 ASP A N 1
ATOM 631 C CA . ASP A 1 82 ? -5.989 76.344 149.077 1.00 35.42 82 ASP A CA 1
ATOM 632 C C . ASP A 1 82 ? -6.123 76.468 147.564 1.00 38.06 82 ASP A C 1
ATOM 633 O O . ASP A 1 82 ? -6.605 75.538 146.916 1.00 39.25 82 ASP A O 1
ATOM 638 N N . MET A 1 83 ? -5.724 77.601 146.991 1.00 38.01 83 MET A N 1
ATOM 639 C CA . MET A 1 83 ? -5.841 77.762 145.548 1.00 37.55 83 MET A CA 1
ATOM 640 C C . MET A 1 83 ? -4.943 76.777 144.812 1.00 36.85 83 MET A C 1
ATOM 641 O O . MET A 1 83 ? -3.849 76.452 145.272 1.00 40.17 83 MET A O 1
ATOM 646 N N . GLY A 1 84 ? -5.414 76.308 143.666 1.00 34.06 84 GLY A N 1
ATOM 647 C CA . GLY A 1 84 ? -4.649 75.367 142.874 1.00 34.09 84 GLY A CA 1
ATOM 648 C C . GLY A 1 84 ? -5.604 74.413 142.184 1.00 35.55 84 GLY A C 1
ATOM 649 O O . GLY A 1 84 ? -6.799 74.714 142.046 1.00 35.27 84 GLY A O 1
ATOM 650 N N . ILE A 1 85 ? -5.101 73.264 141.748 1.00 33.28 85 ILE A N 1
ATOM 651 C CA . ILE A 1 85 ? -5.974 72.309 141.087 1.00 32.87 85 ILE A CA 1
ATOM 652 C C . ILE A 1 85 ? -6.155 71.033 141.915 1.00 31.49 85 ILE A C 1
ATOM 653 O O . ILE A 1 85 ? -5.188 70.433 142.379 1.00 32.52 85 ILE A O 1
ATOM 658 N N . TYR A 1 86 ? -7.405 70.636 142.121 1.00 30.97 86 TYR A N 1
ATOM 659 C CA . TYR A 1 86 ? -7.696 69.433 142.894 1.00 32.09 86 TYR A CA 1
ATOM 660 C C . TYR A 1 86 ? -7.992 68.210 142.017 1.00 31.68 86 TYR A C 1
ATOM 661 O O . TYR A 1 86 ? -8.689 68.312 141.001 1.00 31.55 86 TYR A O 1
ATOM 670 N N . TYR A 1 87 ? -7.463 67.056 142.418 1.00 30.70 87 TYR A N 1
ATOM 671 C CA . TYR A 1 87 ? -7.652 65.814 141.665 1.00 30.81 87 TYR A CA 1
ATOM 672 C C . TYR A 1 87 ? -7.988 64.649 142.577 1.00 31.41 87 TYR A C 1
ATOM 673 O O . TYR A 1 87 ? -7.606 64.638 143.751 1.00 28.55 87 TYR A O 1
ATOM 682 N N . CYS A 1 88 ? -8.676 63.655 142.014 1.00 32.21 88 CYS A N 1
ATOM 683 C CA . CYS A 1 88 ? -9.006 62.443 142.753 1.00 33.21 88 CYS A CA 1
ATOM 684 C C . CYS A 1 88 ? -8.296 61.286 142.057 1.00 32.45 88 CYS A C 1
ATOM 685 O O . CYS A 1 88 ? -8.076 61.325 140.840 1.00 32.55 88 CYS A O 1
ATOM 688 N N . LEU A 1 89 ? -7.922 60.270 142.830 1.00 30.87 89 LEU A N 1
ATOM 689 C CA . LEU A 1 89 ? -7.238 59.097 142.282 1.00 32.01 89 LEU A CA 1
ATOM 690 C C . LEU A 1 89 ? -7.857 57.826 142.810 1.00 32.29 89 LEU A C 1
ATOM 691 O O . LEU A 1 89 ? -8.039 57.680 144.024 1.00 33.60 89 LEU A O 1
ATOM 696 N N . GLN A 1 90 ? -8.190 56.903 141.911 1.00 32.62 90 GLN A N 1
ATOM 697 C CA . GLN A 1 90 ? -8.747 55.629 142.361 1.00 31.65 90 GLN A CA 1
ATOM 698 C C . GLN A 1 90 ? -7.634 54.573 142.282 1.00 31.78 90 GLN A C 1
ATOM 699 O O . GLN A 1 90 ? -6.899 54.512 141.298 1.00 29.66 90 GLN A O 1
ATOM 705 N N . TYR A 1 91 ? -7.468 53.791 143.345 1.00 32.78 91 TYR A N 1
ATOM 706 C CA . TYR A 1 91 ? -6.451 52.741 143.336 1.00 35.88 91 TYR A CA 1
ATOM 707 C C . TYR A 1 91 ? -7.058 51.411 143.794 1.00 36.98 91 TYR A C 1
ATOM 708 O O . TYR A 1 91 ? -6.423 50.597 144.457 1.00 35.90 91 TYR A O 1
ATOM 717 N N . ASP A 1 92 ? -8.315 51.211 143.425 1.00 40.81 92 ASP A N 1
ATOM 718 C CA . ASP A 1 92 ? -9.030 49.996 143.764 1.00 43.23 92 ASP A CA 1
ATOM 719 C C . ASP A 1 92 ? -8.663 48.941 142.742 1.00 44.97 92 ASP A C 1
ATOM 720 O O . ASP A 1 92 ? -8.765 47.752 143.012 1.00 47.37 92 ASP A O 1
ATOM 725 N N . ASP A 1 93 ? -8.220 49.383 141.572 1.00 43.89 93 ASP A N 1
ATOM 726 C CA . ASP A 1 93 ? -7.889 48.453 140.517 1.00 45.48 93 ASP A CA 1
ATOM 727 C C . ASP A 1 93 ? -6.973 49.049 139.444 1.00 45.49 93 ASP A C 1
ATOM 728 O O . ASP A 1 93 ? -7.062 50.234 139.126 1.00 46.94 93 ASP A O 1
ATOM 733 N N . PHE A 1 94 ? -6.087 48.226 138.887 1.00 44.11 94 PHE A N 1
ATOM 734 C CA . PHE A 1 94 ? -5.186 48.702 137.842 1.00 43.46 94 PHE A CA 1
ATOM 735 C C . PHE A 1 94 ? -5.940 48.741 136.525 1.00 42.92 94 PHE A C 1
ATOM 736 O O . PHE A 1 94 ? -6.799 47.898 136.267 1.00 44.73 94 PHE A O 1
ATOM 744 N N . PRO A 1 95 ? -5.646 49.736 135.680 1.00 40.79 95 PRO A N 1
ATOM 745 C CA . PRO A 1 95 ? -4.659 50.804 135.903 1.00 40.63 95 PRO A CA 1
ATOM 746 C C . PRO A 1 95 ? -5.179 51.928 136.798 1.00 40.50 95 PRO A C 1
ATOM 747 O O . PRO A 1 95 ? -6.353 52.274 136.722 1.00 38.80 95 PRO A O 1
ATOM 751 N N . LEU A 1 96 ? -4.311 52.504 137.636 1.00 40.76 96 LEU A N 1
ATOM 752 C CA . LEU A 1 96 ? -4.742 53.607 138.501 1.00 38.55 96 LEU A CA 1
ATOM 753 C C . LEU A 1 96 ? -5.213 54.706 137.576 1.00 35.57 96 LEU A C 1
ATOM 754 O O . LEU A 1 96 ? -4.611 54.925 136.529 1.00 35.26 96 LEU A O 1
ATOM 759 N N . THR A 1 97 ? -6.282 55.395 137.955 1.00 33.48 97 THR A N 1
ATOM 760 C CA . THR A 1 97 ? -6.811 56.466 137.115 1.00 32.46 97 THR A CA 1
ATOM 761 C C . THR A 1 97 ? -7.158 57.739 137.885 1.00 29.87 97 THR A C 1
ATOM 762 O O . THR A 1 97 ? -7.518 57.692 139.064 1.00 30.12 97 THR A O 1
ATOM 766 N N . PHE A 1 98 ? -7.060 58.872 137.195 1.00 30.45 98 PHE A N 1
ATOM 767 C CA . PHE A 1 98 ? -7.323 60.180 137.794 1.00 29.84 98 PHE A CA 1
ATOM 768 C C . PHE A 1 98 ? -8.511 60.911 137.190 1.00 30.55 98 PHE A C 1
ATOM 769 O O . PHE A 1 98 ? -8.900 60.666 136.045 1.00 27.52 98 PHE A O 1
ATOM 777 N N . GLY A 1 99 ? -9.080 61.819 137.980 1.00 30.31 99 GLY A N 1
ATOM 778 C CA . GLY A 1 99 ? -10.159 62.648 137.490 1.00 28.51 99 GLY A CA 1
ATOM 779 C C . GLY A 1 99 ? -9.434 63.745 136.725 1.00 30.28 99 GLY A C 1
ATOM 780 O O . GLY A 1 99 ? -8.223 63.922 136.894 1.00 27.21 99 GLY A O 1
ATOM 781 N N . ALA A 1 100 ? -10.154 64.481 135.883 1.00 33.06 100 ALA A N 1
ATOM 782 C CA . ALA A 1 100 ? -9.537 65.548 135.099 1.00 35.11 100 ALA A CA 1
ATOM 783 C C . ALA A 1 100 ? -9.200 66.776 135.954 1.00 36.41 100 ALA A C 1
ATOM 784 O O . ALA A 1 100 ? -8.602 67.732 135.464 1.00 38.08 100 ALA A O 1
ATOM 786 N N . GLY A 1 101 ? -9.596 66.746 137.225 1.00 36.66 101 GLY A N 1
ATOM 787 C CA . GLY A 1 101 ? -9.303 67.847 138.131 1.00 36.08 101 GLY A CA 1
ATOM 788 C C . GLY A 1 101 ? -10.248 69.029 138.104 1.00 37.03 101 GLY A C 1
ATOM 789 O O . GLY A 1 101 ? -11.117 69.139 137.241 1.00 37.72 101 GLY A O 1
ATOM 790 N N . THR A 1 102 ? -10.108 69.910 139.084 1.00 38.93 102 THR A N 1
ATOM 791 C CA . THR A 1 102 ? -10.926 71.113 139.113 1.00 39.87 102 THR A CA 1
ATOM 792 C C . THR A 1 102 ? -10.091 72.272 139.592 1.00 39.04 102 THR A C 1
ATOM 793 O O . THR A 1 102 ? -9.502 72.229 140.672 1.00 39.36 102 THR A O 1
ATOM 797 N N . LYS A 1 103 ? -10.036 73.305 138.762 1.00 40.24 103 LYS A N 1
ATOM 798 C CA . LYS A 1 103 ? -9.277 74.501 139.069 1.00 38.44 103 LYS A CA 1
ATOM 799 C C . LYS A 1 103 ? -10.070 75.371 140.035 1.00 38.79 103 LYS A C 1
ATOM 800 O O . LYS A 1 103 ? -11.234 75.704 139.790 1.00 35.67 103 LYS A O 1
ATOM 806 N N . LEU A 1 104 ? -9.443 75.716 141.149 1.00 40.53 104 LEU A N 1
ATOM 807 C CA . LEU A 1 104 ? -10.079 76.576 142.129 1.00 43.31 104 LEU A CA 1
ATOM 808 C C . LEU A 1 104 ? -9.611 77.979 141.760 1.00 45.77 104 LEU A C 1
ATOM 809 O O . LEU A 1 104 ? -8.411 78.228 141.615 1.00 47.83 104 LEU A O 1
ATOM 814 N N . ASP A 1 105 ? -10.555 78.893 141.602 1.00 46.67 105 ASP A N 1
ATOM 815 C CA . ASP A 1 105 ? -10.219 80.252 141.219 1.00 49.00 105 ASP A CA 1
ATOM 816 C C . ASP A 1 105 ? -10.863 81.322 142.095 1.00 49.44 105 ASP A C 1
ATOM 817 O O . ASP A 1 105 ? -12.050 81.228 142.422 1.00 49.56 105 ASP A O 1
ATOM 822 N N . LEU A 1 106 ? -10.089 82.344 142.462 1.00 47.37 106 LEU A N 1
ATOM 823 C CA . LEU A 1 106 ? -10.618 83.434 143.276 1.00 45.62 106 LEU A CA 1
ATOM 824 C C . LEU A 1 106 ? -11.474 84.357 142.428 1.00 45.26 106 LEU A C 1
ATOM 825 O O . LEU A 1 106 ? -10.978 85.014 141.510 1.00 45.09 106 LEU A O 1
ATOM 830 N N . LYS A 1 107 ? -12.763 84.404 142.737 1.00 44.79 107 LYS A N 1
ATOM 831 C CA . LYS A 1 107 ? -13.688 85.248 141.996 1.00 45.21 107 LYS A CA 1
ATOM 832 C C . LYS A 1 107 ? -13.475 86.741 142.266 1.00 43.41 107 LYS A C 1
ATOM 833 O O . LYS A 1 107 ? -13.022 87.134 143.340 1.00 39.88 107 LYS A O 1
ATOM 839 N N . ARG A 1 108 ? -13.821 87.556 141.272 1.00 43.39 108 ARG A N 1
ATOM 840 C CA . ARG A 1 108 ? -13.723 89.010 141.353 1.00 41.97 108 ARG A CA 1
ATOM 841 C C . ARG A 1 108 ? -14.589 89.573 140.237 1.00 40.41 108 ARG A C 1
ATOM 842 O O . ARG A 1 108 ? -15.139 88.822 139.431 1.00 39.74 108 ARG A O 1
ATOM 850 N N . ALA A 1 109 ? -14.717 90.891 140.199 1.00 39.02 109 ALA A N 1
ATOM 851 C CA . ALA A 1 109 ? -15.519 91.550 139.182 1.00 38.37 109 ALA A CA 1
ATOM 852 C C . ALA A 1 109 ? -14.934 91.313 137.795 1.00 37.25 109 ALA A C 1
ATOM 853 O O . ALA A 1 109 ? -13.732 91.148 137.642 1.00 36.71 109 ALA A O 1
ATOM 855 N N . ASP A 1 110 ? -15.791 91.283 136.785 1.00 38.47 110 ASP A N 1
ATOM 856 C CA . ASP A 1 110 ? -15.330 91.083 135.415 1.00 41.17 110 ASP A CA 1
ATOM 857 C C . ASP A 1 110 ? -14.419 92.243 135.007 1.00 40.88 110 ASP A C 1
ATOM 858 O O . ASP A 1 110 ? -14.732 93.407 135.240 1.00 40.36 110 ASP A O 1
ATOM 863 N N . ALA A 1 111 ? -13.291 91.917 134.393 1.00 41.65 111 ALA A N 1
ATOM 864 C CA . ALA A 1 111 ? -12.346 92.932 133.957 1.00 41.69 111 ALA A CA 1
ATOM 865 C C . ALA A 1 111 ? -11.839 92.643 132.549 1.00 41.33 111 ALA A C 1
ATOM 866 O O . ALA A 1 111 ? -11.287 91.569 132.277 1.00 42.17 111 ALA A O 1
ATOM 868 N N . ALA A 1 112 ? -12.037 93.608 131.659 1.00 38.98 112 ALA A N 1
ATOM 869 C CA . ALA A 1 112 ? -11.590 93.477 130.282 1.00 38.37 112 ALA A CA 1
ATOM 870 C C . ALA A 1 112 ? -10.080 93.619 130.286 1.00 37.64 112 ALA A C 1
ATOM 871 O O . ALA A 1 112 ? -9.507 94.174 131.211 1.00 37.50 112 ALA A O 1
ATOM 873 N N . PRO A 1 113 ? -9.417 93.118 129.246 1.00 38.53 113 PRO A N 1
ATOM 874 C CA . PRO A 1 113 ? -7.960 93.205 129.162 1.00 38.48 113 PRO A CA 1
ATOM 875 C C . PRO A 1 113 ? -7.454 94.542 128.647 1.00 40.54 113 PRO A C 1
ATOM 876 O O . PRO A 1 113 ? -8.154 95.239 127.919 1.00 42.28 113 PRO A O 1
ATOM 880 N N . THR A 1 114 ? -6.230 94.892 129.037 1.00 39.66 114 THR A N 1
ATOM 881 C CA . THR A 1 114 ? -5.587 96.114 128.576 1.00 38.02 114 THR A CA 1
ATOM 882 C C . THR A 1 114 ? -4.686 95.591 127.458 1.00 38.11 114 THR A C 1
ATOM 883 O O . THR A 1 114 ? -3.740 94.840 127.711 1.00 37.94 114 THR A O 1
ATOM 887 N N . VAL A 1 115 ? -4.991 95.980 126.225 1.00 37.12 115 VAL A N 1
ATOM 888 C CA . VAL A 1 115 ? -4.255 95.500 125.064 1.00 36.60 115 VAL A CA 1
ATOM 889 C C . VAL A 1 115 ? -3.239 96.468 124.475 1.00 36.91 115 VAL A C 1
ATOM 890 O O . VAL A 1 115 ? -3.511 97.650 124.292 1.00 39.46 115 VAL A O 1
ATOM 894 N N . SER A 1 116 ? -2.071 95.931 124.156 1.00 37.17 116 SER A N 1
ATOM 895 C CA . SER A 1 116 ? -0.982 96.693 123.576 1.00 38.44 116 SER A CA 1
ATOM 896 C C . SER A 1 116 ? -0.268 95.837 122.528 1.00 38.20 116 SER A C 1
ATOM 897 O O . SER A 1 116 ? 0.131 94.709 122.806 1.00 37.92 116 SER A O 1
ATOM 900 N N . ILE A 1 117 ? -0.110 96.380 121.329 1.00 39.79 117 ILE A N 1
ATOM 901 C CA . ILE A 1 117 ? 0.556 95.670 120.248 1.00 40.86 117 ILE A CA 1
ATOM 902 C C . ILE A 1 117 ? 1.946 96.262 120.036 1.00 43.43 117 ILE A C 1
ATOM 903 O O . ILE A 1 117 ? 2.161 97.459 120.240 1.00 42.37 117 ILE A O 1
ATOM 908 N N . PHE A 1 118 ? 2.894 95.425 119.630 1.00 43.73 118 PHE A N 1
ATOM 909 C CA . PHE A 1 118 ? 4.252 95.895 119.433 1.00 43.31 118 PHE A CA 1
ATOM 910 C C . PHE A 1 118 ? 4.889 95.432 118.144 1.00 44.15 118 PHE A C 1
ATOM 911 O O . PHE A 1 118 ? 5.086 94.237 117.936 1.00 44.70 118 PHE A O 1
ATOM 919 N N . PRO A 1 119 ? 5.223 96.380 117.258 1.00 44.52 119 PRO A N 1
ATOM 920 C CA . PRO A 1 119 ? 5.856 96.041 115.983 1.00 45.35 119 PRO A CA 1
ATOM 921 C C . PRO A 1 119 ? 7.222 95.427 116.265 1.00 44.41 119 PRO A C 1
ATOM 922 O O . PRO A 1 119 ? 7.721 95.499 117.381 1.00 44.61 119 PRO A O 1
ATOM 926 N N . PRO A 1 120 ? 7.837 94.796 115.263 1.00 44.82 120 PRO A N 1
ATOM 927 C CA . PRO A 1 120 ? 9.157 94.195 115.499 1.00 45.45 120 PRO A CA 1
ATOM 928 C C . PRO A 1 120 ? 10.179 95.255 115.903 1.00 47.08 120 PRO A C 1
ATOM 929 O O . PRO A 1 120 ? 10.068 96.417 115.509 1.00 48.85 120 PRO A O 1
ATOM 933 N N . SER A 1 121 ? 11.173 94.868 116.691 1.00 47.78 121 SER A N 1
ATOM 934 C CA . SER A 1 121 ? 12.197 95.824 117.083 1.00 49.56 121 SER A CA 1
ATOM 935 C C . SER A 1 121 ? 13.100 95.986 115.864 1.00 51.37 121 SER A C 1
ATOM 936 O O . SER A 1 121 ? 13.021 95.191 114.926 1.00 51.34 121 SER A O 1
ATOM 939 N N . SER A 1 122 ? 13.949 97.011 115.874 1.00 52.41 122 SER A N 1
ATOM 940 C CA . SER A 1 122 ? 14.867 97.248 114.763 1.00 53.06 122 SER A CA 1
ATOM 941 C C . SER A 1 122 ? 16.002 96.240 114.762 1.00 51.62 122 SER A C 1
ATOM 942 O O . SER A 1 122 ? 16.529 95.901 113.709 1.00 52.07 122 SER A O 1
ATOM 945 N N . GLU A 1 123 ? 16.383 95.772 115.944 1.00 50.67 123 GLU A N 1
ATOM 946 C CA . GLU A 1 123 ? 17.454 94.794 116.041 1.00 53.37 123 GLU A CA 1
ATOM 947 C C . GLU A 1 123 ? 17.010 93.463 115.443 1.00 54.57 123 GLU A C 1
ATOM 948 O O . GLU A 1 123 ? 17.757 92.841 114.689 1.00 54.46 123 GLU A O 1
ATOM 954 N N . GLN A 1 124 ? 15.788 93.036 115.756 1.00 55.55 124 GLN A N 1
ATOM 955 C CA . GLN A 1 124 ? 15.298 91.774 115.217 1.00 56.50 124 GLN A CA 1
ATOM 956 C C . GLN A 1 124 ? 15.201 91.846 113.701 1.00 56.39 124 GLN A C 1
ATOM 957 O O . GLN A 1 124 ? 15.568 90.897 113.001 1.00 56.58 124 GLN A O 1
ATOM 963 N N . LEU A 1 125 ? 14.702 92.969 113.195 1.00 56.87 125 LEU A N 1
ATOM 964 C CA . LEU A 1 125 ? 14.568 93.147 111.753 1.00 58.06 125 LEU A CA 1
ATOM 965 C C . LEU A 1 125 ? 15.927 92.989 111.094 1.00 59.07 125 LEU A C 1
ATOM 966 O O . LEU A 1 125 ? 16.044 92.445 109.998 1.00 58.41 125 LEU A O 1
ATOM 971 N N . THR A 1 126 ? 16.957 93.463 111.781 1.00 60.50 126 THR A N 1
ATOM 972 C CA . THR A 1 126 ? 18.309 93.356 111.272 1.00 62.98 126 THR A CA 1
ATOM 973 C C . THR A 1 126 ? 18.726 91.883 111.211 1.00 63.41 126 THR A C 1
ATOM 974 O O . THR A 1 126 ? 19.447 91.475 110.303 1.00 64.97 126 THR A O 1
ATOM 978 N N . SER A 1 127 ? 18.255 91.090 112.171 1.00 62.91 127 SER A N 1
ATOM 979 C CA . SER A 1 127 ? 18.569 89.664 112.227 1.00 61.52 127 SER A CA 1
ATOM 980 C C . SER A 1 127 ? 17.865 88.880 111.125 1.00 60.51 127 SER A C 1
ATOM 981 O O . SER A 1 127 ? 18.160 87.704 110.910 1.00 60.74 127 SER A O 1
ATOM 984 N N . GLY A 1 128 ? 16.930 89.529 110.437 1.00 58.29 128 GLY A N 1
ATOM 985 C CA . GLY A 1 128 ? 16.207 88.868 109.367 1.00 54.10 128 GLY A CA 1
ATOM 986 C C . GLY A 1 128 ? 14.866 88.356 109.842 1.00 53.90 128 GLY A C 1
ATOM 987 O O . GLY A 1 128 ? 14.089 87.803 109.059 1.00 53.77 128 GLY A O 1
ATOM 988 N N . GLY A 1 129 ? 14.588 88.545 111.131 1.00 53.01 129 GLY A N 1
ATOM 989 C CA . GLY A 1 129 ? 13.329 88.086 111.689 1.00 50.90 129 GLY A CA 1
ATOM 990 C C . GLY A 1 129 ? 12.342 89.201 111.974 1.00 51.21 129 GLY A C 1
ATOM 991 O O . GLY A 1 129 ? 12.689 90.380 111.932 1.00 51.67 129 GLY A O 1
ATOM 992 N N . ALA A 1 130 ? 11.101 88.823 112.264 1.00 50.36 130 ALA A N 1
ATOM 993 C CA . ALA A 1 130 ? 10.054 89.785 112.568 1.00 48.41 130 ALA A CA 1
ATOM 994 C C . ALA A 1 130 ? 9.018 89.197 113.530 1.00 47.81 130 ALA A C 1
ATOM 995 O O . ALA A 1 130 ? 8.284 88.278 113.171 1.00 49.52 130 ALA A O 1
ATOM 997 N N . SER A 1 131 ? 8.965 89.725 114.751 1.00 46.80 131 SER A N 1
ATOM 998 C CA . SER A 1 131 ? 8.004 89.264 115.753 1.00 44.40 131 SER A CA 1
ATOM 999 C C . SER A 1 131 ? 7.079 90.394 116.206 1.00 43.85 131 SER A C 1
ATOM 1000 O O . SER A 1 131 ? 7.534 91.417 116.715 1.00 43.37 131 SER A O 1
ATOM 1003 N N . VAL A 1 132 ? 5.778 90.205 116.011 1.00 42.82 132 VAL A N 1
ATOM 1004 C CA . VAL A 1 132 ? 4.801 91.197 116.425 1.00 40.56 132 VAL A CA 1
ATOM 1005 C C . VAL A 1 132 ? 4.184 90.682 117.717 1.00 41.76 132 VAL A C 1
ATOM 1006 O O . VAL A 1 132 ? 3.507 89.654 117.728 1.00 41.71 132 VAL A O 1
ATOM 1010 N N . VAL A 1 133 ? 4.430 91.391 118.812 1.00 41.34 133 VAL A N 1
ATOM 1011 C CA . VAL A 1 133 ? 3.922 90.974 120.110 1.00 41.20 133 VAL A CA 1
ATOM 1012 C C . VAL A 1 133 ? 2.671 91.735 120.484 1.00 41.17 133 VAL A C 1
ATOM 1013 O O . VAL A 1 133 ? 2.451 92.845 120.028 1.00 42.57 133 VAL A O 1
ATOM 1017 N N . CYS A 1 134 ? 1.837 91.114 121.304 1.00 42.04 134 CYS A N 1
ATOM 1018 C CA . CYS A 1 134 ? 0.602 91.736 121.748 1.00 41.43 134 CYS A CA 1
ATOM 1019 C C . CYS A 1 134 ? 0.319 91.260 123.174 1.00 40.64 134 CYS A C 1
ATOM 1020 O O . CYS A 1 134 ? 0.370 90.059 123.459 1.00 39.46 134 CYS A O 1
ATOM 1023 N N . PHE A 1 135 ? 0.054 92.198 124.079 1.00 38.39 135 PHE A N 1
ATOM 1024 C CA . PHE A 1 135 ? -0.226 91.835 125.465 1.00 35.21 135 PHE A CA 1
ATOM 1025 C C . PHE A 1 135 ? -1.673 92.090 125.802 1.00 34.81 135 PHE A C 1
ATOM 1026 O O . PHE A 1 135 ? -2.197 93.176 125.555 1.00 36.00 135 PHE A O 1
ATOM 1034 N N . LEU A 1 136 ? -2.325 91.081 126.357 1.00 34.71 136 LEU A N 1
ATOM 1035 C CA . LEU A 1 136 ? -3.704 91.222 126.794 1.00 34.26 136 LEU A CA 1
ATOM 1036 C C . LEU A 1 136 ? -3.510 91.079 128.302 1.00 35.36 136 LEU A C 1
ATOM 1037 O O . LEU A 1 136 ? -3.368 89.968 128.829 1.00 35.46 136 LEU A O 1
ATOM 1042 N N . ASN A 1 137 ? -3.465 92.220 128.984 1.00 34.18 137 ASN A N 1
ATOM 1043 C CA . ASN A 1 137 ? -3.213 92.257 130.421 1.00 35.19 137 ASN A CA 1
ATOM 1044 C C . ASN A 1 137 ? -4.344 92.584 131.392 1.00 34.98 137 ASN A C 1
ATOM 1045 O O . ASN A 1 137 ? -5.203 93.432 131.130 1.00 33.47 137 ASN A O 1
ATOM 1050 N N . ASN A 1 138 ? -4.289 91.900 132.534 1.00 35.95 138 ASN A N 1
ATOM 1051 C CA . ASN A 1 138 ? -5.217 92.051 133.653 1.00 37.44 138 ASN A CA 1
ATOM 1052 C C . ASN A 1 138 ? -6.714 91.940 133.406 1.00 38.00 138 ASN A C 1
ATOM 1053 O O . ASN A 1 138 ? -7.467 92.875 133.656 1.00 37.52 138 ASN A O 1
ATOM 1058 N N . PHE A 1 139 ? -7.147 90.775 132.945 1.00 39.42 139 PHE A N 1
ATOM 1059 C CA . PHE A 1 139 ? -8.560 90.541 132.688 1.00 41.35 139 PHE A CA 1
ATOM 1060 C C . PHE A 1 139 ? -9.072 89.404 133.569 1.00 43.06 139 PHE A C 1
ATOM 1061 O O . PHE A 1 139 ? -8.279 88.683 134.192 1.00 42.00 139 PHE A O 1
ATOM 1069 N N . TYR A 1 140 ? -10.397 89.261 133.617 1.00 45.46 140 TYR A N 1
ATOM 1070 C CA . TYR A 1 140 ? -11.065 88.212 134.393 1.00 46.57 140 TYR A CA 1
ATOM 1071 C C . TYR A 1 140 ? -12.439 87.979 133.768 1.00 48.82 140 TYR A C 1
ATOM 1072 O O . TYR A 1 140 ? -13.165 88.943 133.498 1.00 48.44 140 TYR A O 1
ATOM 1081 N N . PRO A 1 141 ? -12.832 86.706 133.557 1.00 50.80 141 PRO A N 1
ATOM 1082 C CA . PRO A 1 141 ? -12.121 85.449 133.838 1.00 52.24 141 PRO A CA 1
ATOM 1083 C C . PRO A 1 141 ? -10.961 85.150 132.888 1.00 52.50 141 PRO A C 1
ATOM 1084 O O . PRO A 1 141 ? -10.758 85.853 131.897 1.00 52.05 141 PRO A O 1
ATOM 1088 N N . LYS A 1 142 ? -10.233 84.078 133.194 1.00 53.15 142 LYS A N 1
ATOM 1089 C CA . LYS A 1 142 ? -9.071 83.644 132.424 1.00 55.29 142 LYS A CA 1
ATOM 1090 C C . LYS A 1 142 ? -9.340 83.348 130.949 1.00 56.77 142 LYS A C 1
ATOM 1091 O O . LYS A 1 142 ? -8.427 83.434 130.123 1.00 57.55 142 LYS A O 1
ATOM 1097 N N . GLU A 1 143 ? -10.578 82.999 130.613 1.00 56.60 143 GLU A N 1
ATOM 1098 C CA . GLU A 1 143 ? -10.914 82.683 129.231 1.00 58.35 143 GLU A CA 1
ATOM 1099 C C . GLU A 1 143 ? -10.966 83.900 128.319 1.00 57.77 143 GLU A C 1
ATOM 1100 O O . GLU A 1 143 ? -11.770 84.812 128.520 1.00 58.69 143 GLU A O 1
ATOM 1106 N N . ILE A 1 144 ? -10.107 83.892 127.303 1.00 54.15 144 ILE A N 1
ATOM 1107 C CA . ILE A 1 144 ? -10.032 84.991 126.358 1.00 51.77 144 ILE A CA 1
ATOM 1108 C C . ILE A 1 144 ? -9.587 84.492 124.981 1.00 50.79 144 ILE A C 1
ATOM 1109 O O . ILE A 1 144 ? -8.833 83.526 124.873 1.00 46.66 144 ILE A O 1
ATOM 1114 N N . ASN A 1 145 ? -10.057 85.149 123.927 1.00 52.02 145 ASN A N 1
ATOM 1115 C CA . ASN A 1 145 ? -9.682 84.751 122.570 1.00 55.09 145 ASN A CA 1
ATOM 1116 C C . ASN A 1 145 ? -8.862 85.829 121.863 1.00 54.05 145 ASN A C 1
ATOM 1117 O O . ASN A 1 145 ? -9.154 87.019 121.982 1.00 54.88 145 ASN A O 1
ATOM 1122 N N . VAL A 1 146 ? -7.837 85.408 121.130 1.00 52.88 146 VAL A N 1
ATOM 1123 C CA . VAL A 1 146 ? -7.004 86.343 120.383 1.00 52.19 146 VAL A CA 1
ATOM 1124 C C . VAL A 1 146 ? -6.888 85.915 118.918 1.00 51.12 146 VAL A C 1
ATOM 1125 O O . VAL A 1 146 ? -6.630 84.753 118.615 1.00 49.19 146 VAL A O 1
ATOM 1129 N N . LYS A 1 147 ? -7.088 86.869 118.017 1.00 50.80 147 LYS A N 1
ATOM 1130 C CA . LYS A 1 147 ? -6.989 86.611 116.587 1.00 51.03 147 LYS A CA 1
ATOM 1131 C C . LYS A 1 147 ? -6.123 87.672 115.922 1.00 50.15 147 LYS A C 1
ATOM 1132 O O . LYS A 1 147 ? -6.262 88.859 116.204 1.00 50.15 147 LYS A O 1
ATOM 1138 N N . TRP A 1 148 ? -5.218 87.240 115.052 1.00 48.99 148 TRP A N 1
ATOM 1139 C CA . TRP A 1 148 ? -4.355 88.169 114.345 1.00 48.97 148 TRP A CA 1
ATOM 1140 C C . TRP A 1 148 ? -4.873 88.410 112.932 1.00 50.23 148 TRP A C 1
ATOM 1141 O O . TRP A 1 148 ? -5.509 87.539 112.329 1.00 49.98 148 TRP A O 1
ATOM 1152 N N . LYS A 1 149 ? -4.611 89.606 112.418 1.00 50.04 149 LYS A N 1
ATOM 1153 C CA . LYS A 1 149 ? -5.018 89.973 111.070 1.00 49.18 149 LYS A CA 1
ATOM 1154 C C . LYS A 1 149 ? -3.913 90.766 110.398 1.00 48.70 149 LYS A C 1
ATOM 1155 O O . LYS A 1 149 ? -3.338 91.679 110.986 1.00 47.57 149 LYS A O 1
ATOM 1161 N N . ILE A 1 150 ? -3.612 90.391 109.164 1.00 47.56 150 ILE A N 1
ATOM 1162 C CA . ILE A 1 150 ? -2.601 91.070 108.382 1.00 47.11 150 ILE A CA 1
ATOM 1163 C C . ILE A 1 150 ? -3.322 91.559 107.134 1.00 47.37 150 ILE A C 1
ATOM 1164 O O . ILE A 1 150 ? -4.068 90.805 106.497 1.00 44.98 150 ILE A O 1
ATOM 1169 N N . ASP A 1 151 ? -3.114 92.831 106.806 1.00 47.58 151 ASP A N 1
ATOM 1170 C CA . ASP A 1 151 ? -3.779 93.449 105.661 1.00 46.73 151 ASP A CA 1
ATOM 1171 C C . ASP A 1 151 ? -5.235 92.984 105.561 1.00 45.91 151 ASP A C 1
ATOM 1172 O O . ASP A 1 151 ? -5.736 92.705 104.472 1.00 44.78 151 ASP A O 1
ATOM 1177 N N . GLY A 1 152 ? -5.900 92.881 106.709 1.00 46.54 152 GLY A N 1
ATOM 1178 C CA . GLY A 1 152 ? -7.302 92.488 106.737 1.00 48.53 152 GLY A CA 1
ATOM 1179 C C . GLY A 1 152 ? -7.660 91.012 106.813 1.00 50.20 152 GLY A C 1
ATOM 1180 O O . GLY A 1 152 ? -8.804 90.668 107.119 1.00 49.47 152 GLY A O 1
ATOM 1181 N N . SER A 1 153 ? -6.711 90.128 106.531 1.00 52.06 153 SER A N 1
ATOM 1182 C CA . SER A 1 153 ? -7.012 88.701 106.584 1.00 54.14 153 SER A CA 1
ATOM 1183 C C . SER A 1 153 ? -6.355 87.989 107.766 1.00 53.67 153 SER A C 1
ATOM 1184 O O . SER A 1 153 ? -5.191 88.230 108.092 1.00 51.46 153 SER A O 1
ATOM 1187 N N . GLU A 1 154 ? -7.129 87.112 108.401 1.00 54.52 154 GLU A N 1
ATOM 1188 C CA . GLU A 1 154 ? -6.680 86.343 109.557 1.00 55.09 154 GLU A CA 1
ATOM 1189 C C . GLU A 1 154 ? -5.395 85.548 109.329 1.00 55.14 154 GLU A C 1
ATOM 1190 O O . GLU A 1 154 ? -5.204 84.940 108.285 1.00 55.42 154 GLU A O 1
ATOM 1196 N N . ARG A 1 155 ? -4.517 85.560 110.322 1.00 56.58 155 ARG A N 1
ATOM 1197 C CA . ARG A 1 155 ? -3.253 84.842 110.246 1.00 58.54 155 ARG A CA 1
ATOM 1198 C C . ARG A 1 155 ? -3.291 83.747 111.310 1.00 60.48 155 ARG A C 1
ATOM 1199 O O . ARG A 1 155 ? -3.411 84.039 112.502 1.00 60.90 155 ARG A O 1
ATOM 1207 N N . GLN A 1 156 ? -3.189 82.491 110.876 1.00 61.96 156 GLN A N 1
ATOM 1208 C CA . GLN A 1 156 ? -3.254 81.350 111.786 1.00 62.07 156 GLN A CA 1
ATOM 1209 C C . GLN A 1 156 ? -1.943 80.896 112.417 1.00 61.38 156 GLN A C 1
ATOM 1210 O O . GLN A 1 156 ? -1.869 80.757 113.640 1.00 62.49 156 GLN A O 1
ATOM 1216 N N . ASN A 1 157 ? -0.911 80.639 111.618 1.00 60.68 157 ASN A N 1
ATOM 1217 C CA . ASN A 1 157 ? 0.337 80.188 112.228 1.00 60.81 157 ASN A CA 1
ATOM 1218 C C . ASN A 1 157 ? 1.364 81.291 112.395 1.00 57.70 157 ASN A C 1
ATOM 1219 O O . ASN A 1 157 ? 1.237 82.373 111.822 1.00 56.69 157 ASN A O 1
ATOM 1224 N N . GLY A 1 158 ? 2.391 80.987 113.182 1.00 54.41 158 GLY A N 1
ATOM 1225 C CA . GLY A 1 158 ? 3.419 81.957 113.485 1.00 51.94 158 GLY A CA 1
ATOM 1226 C C . GLY A 1 158 ? 3.011 82.542 114.826 1.00 50.22 158 GLY A C 1
ATOM 1227 O O . GLY A 1 158 ? 3.734 83.336 115.422 1.00 49.97 158 GLY A O 1
ATOM 1228 N N . VAL A 1 159 ? 1.835 82.128 115.294 1.00 47.97 159 VAL A N 1
ATOM 1229 C CA . VAL A 1 159 ? 1.273 82.584 116.560 1.00 48.84 159 VAL A CA 1
ATOM 1230 C C . VAL A 1 159 ? 1.585 81.630 117.705 1.00 50.09 159 VAL A C 1
ATOM 1231 O O . VAL A 1 159 ? 1.428 80.418 117.570 1.00 53.55 159 VAL A O 1
ATOM 1235 N N . LEU A 1 160 ? 2.008 82.180 118.836 1.00 49.21 160 LEU A N 1
ATOM 1236 C CA . LEU A 1 160 ? 2.314 81.376 120.015 1.00 48.66 160 LEU A CA 1
ATOM 1237 C C . LEU A 1 160 ? 1.870 82.144 121.255 1.00 48.17 160 LEU A C 1
ATOM 1238 O O . LEU A 1 160 ? 2.349 83.251 121.512 1.00 49.19 160 LEU A O 1
ATOM 1243 N N . ASP A 1 161 ? 0.950 81.557 122.017 1.00 45.63 161 ASP A N 1
ATOM 1244 C CA . ASP A 1 161 ? 0.414 82.206 123.205 1.00 43.40 161 ASP A CA 1
ATOM 1245 C C . ASP A 1 161 ? 0.921 81.634 124.519 1.00 42.46 161 ASP A C 1
ATOM 1246 O O . ASP A 1 161 ? 1.295 80.470 124.607 1.00 40.02 161 ASP A O 1
ATOM 1251 N N . SER A 1 162 ? 0.930 82.482 125.541 1.00 42.17 162 SER A N 1
ATOM 1252 C CA . SER A 1 162 ? 1.408 82.101 126.862 1.00 41.59 162 SER A CA 1
ATOM 1253 C C . SER A 1 162 ? 0.569 82.829 127.922 1.00 41.27 162 SER A C 1
ATOM 1254 O O . SER A 1 162 ? 0.349 84.038 127.830 1.00 40.54 162 SER A O 1
ATOM 1257 N N . TRP A 1 163 ? 0.095 82.078 128.914 1.00 42.10 163 TRP A N 1
ATOM 1258 C CA . TRP A 1 163 ? -0.743 82.612 129.990 1.00 42.37 163 TRP A CA 1
ATOM 1259 C C . TRP A 1 163 ? -0.018 82.668 131.314 1.00 42.79 163 TRP A C 1
ATOM 1260 O O . TRP A 1 163 ? 0.906 81.897 131.561 1.00 43.00 163 TRP A O 1
ATOM 1271 N N . THR A 1 164 ? -0.441 83.596 132.162 1.00 42.45 164 THR A N 1
ATOM 1272 C CA . THR A 1 164 ? 0.122 83.719 133.499 1.00 42.26 164 THR A CA 1
ATOM 1273 C C . THR A 1 164 ? -0.903 83.032 134.389 1.00 42.75 164 THR A C 1
ATOM 1274 O O . THR A 1 164 ? -2.000 82.699 133.942 1.00 43.47 164 THR A O 1
ATOM 1278 N N . GLU A 1 165 ? -0.556 82.806 135.644 1.00 44.05 165 GLU A N 1
ATOM 1279 C CA . GLU A 1 165 ? -1.525 82.221 136.552 1.00 46.30 165 GLU A CA 1
ATOM 1280 C C . GLU A 1 165 ? -2.225 83.427 137.194 1.00 46.41 165 GLU A C 1
ATOM 1281 O O . GLU A 1 165 ? -1.741 84.556 137.093 1.00 44.70 165 GLU A O 1
ATOM 1287 N N . GLN A 1 166 ? -3.371 83.212 137.825 1.00 46.48 166 GLN A N 1
ATOM 1288 C CA . GLN A 1 166 ? -4.071 84.322 138.453 1.00 44.01 166 GLN A CA 1
ATOM 1289 C C . GLN A 1 166 ? -3.127 85.114 139.349 1.00 43.55 166 GLN A C 1
ATOM 1290 O O . GLN A 1 166 ? -2.304 84.543 140.064 1.00 41.56 166 GLN A O 1
ATOM 1296 N N . ASP A 1 167 ? -3.253 86.436 139.292 1.00 42.18 167 ASP A N 1
ATOM 1297 C CA . ASP A 1 167 ? -2.428 87.337 140.087 1.00 40.85 167 ASP A CA 1
ATOM 1298 C C . ASP A 1 167 ? -2.870 87.271 141.557 1.00 41.04 167 ASP A C 1
ATOM 1299 O O . ASP A 1 167 ? -4.064 87.313 141.862 1.00 39.89 167 ASP A O 1
ATOM 1304 N N . SER A 1 168 ? -1.904 87.173 142.462 1.00 41.50 168 SER A N 1
ATOM 1305 C CA . SER A 1 168 ? -2.193 87.094 143.893 1.00 42.91 168 SER A CA 1
ATOM 1306 C C . SER A 1 168 ? -2.805 88.380 144.461 1.00 44.36 168 SER A C 1
ATOM 1307 O O . SER A 1 168 ? -3.549 88.344 145.446 1.00 44.61 168 SER A O 1
ATOM 1310 N N . LYS A 1 169 ? -2.509 89.514 143.838 1.00 43.25 169 LYS A N 1
ATOM 1311 C CA . LYS A 1 169 ? -3.043 90.784 144.318 1.00 42.89 169 LYS A CA 1
ATOM 1312 C C . LYS A 1 169 ? -4.389 91.224 143.730 1.00 40.44 169 LYS A C 1
ATOM 1313 O O . LYS A 1 169 ? -5.293 91.569 144.474 1.00 39.90 169 LYS A O 1
ATOM 1319 N N . ASP A 1 170 ? -4.542 91.215 142.410 1.00 39.63 170 ASP A N 1
ATOM 1320 C CA . ASP A 1 170 ? -5.807 91.662 141.829 1.00 38.53 170 ASP A CA 1
ATOM 1321 C C . ASP A 1 170 ? -6.722 90.569 141.269 1.00 36.93 170 ASP A C 1
ATOM 1322 O O . ASP A 1 170 ? -7.845 90.856 140.836 1.00 35.43 170 ASP A O 1
ATOM 1327 N N . SER A 1 171 ? -6.241 89.329 141.266 1.00 34.15 171 SER A N 1
ATOM 1328 C CA . SER A 1 171 ? -7.030 88.198 140.786 1.00 32.44 171 SER A CA 1
ATOM 1329 C C . SER A 1 171 ? -7.304 88.169 139.286 1.00 32.46 171 SER A C 1
ATOM 1330 O O . SER A 1 171 ? -8.222 87.476 138.841 1.00 31.93 171 SER A O 1
ATOM 1333 N N . THR A 1 172 ? -6.542 88.924 138.500 1.00 32.96 172 THR A N 1
ATOM 1334 C CA . THR A 1 172 ? -6.746 88.903 137.050 1.00 34.94 172 THR A CA 1
ATOM 1335 C C . THR A 1 172 ? -5.764 87.904 136.430 1.00 37.06 172 THR A C 1
ATOM 1336 O O . THR A 1 172 ? -4.993 87.242 137.145 1.00 36.81 172 THR A O 1
ATOM 1340 N N . TYR A 1 173 ? -5.804 87.792 135.105 1.00 37.83 173 TYR A N 1
ATOM 1341 C CA . TYR A 1 173 ? -4.893 86.917 134.371 1.00 39.33 173 TYR A CA 1
ATOM 1342 C C . TYR A 1 173 ? -4.321 87.743 133.235 1.00 39.92 173 TYR A C 1
ATOM 1343 O O . TYR A 1 173 ? -4.833 88.811 132.915 1.00 38.14 173 TYR A O 1
ATOM 1352 N N . SER A 1 174 ? -3.262 87.238 132.620 1.00 42.52 174 SER A N 1
ATOM 1353 C CA . SER A 1 174 ? -2.643 87.930 131.504 1.00 44.61 174 SER A CA 1
ATOM 1354 C C . SER A 1 174 ? -2.090 86.910 130.526 1.00 46.23 174 SER A C 1
ATOM 1355 O O . SER A 1 174 ? -1.769 85.783 130.914 1.00 49.09 174 SER A O 1
ATOM 1358 N N . MET A 1 175 ? -2.005 87.292 129.256 1.00 45.45 175 MET A N 1
ATOM 1359 C CA . MET A 1 175 ? -1.464 86.401 128.248 1.00 46.45 175 MET A CA 1
ATOM 1360 C C . MET A 1 175 ? -0.729 87.203 127.185 1.00 45.41 175 MET A C 1
ATOM 1361 O O . MET A 1 175 ? -1.126 88.311 126.838 1.00 44.91 175 MET A O 1
ATOM 1366 N N . SER A 1 176 ? 0.355 86.625 126.684 1.00 43.99 176 SER A N 1
ATOM 1367 C CA . SER A 1 176 ? 1.183 87.251 125.671 1.00 41.13 176 SER A CA 1
ATOM 1368 C C . SER A 1 176 ? 1.002 86.519 124.347 1.00 41.01 176 SER A C 1
ATOM 1369 O O . SER A 1 176 ? 1.038 85.291 124.302 1.00 41.72 176 SER A O 1
ATOM 1372 N N . SER A 1 177 ? 0.790 87.269 123.271 1.00 41.85 177 SER A N 1
ATOM 1373 C CA . SER A 1 177 ? 0.620 86.664 121.951 1.00 41.06 177 SER A CA 1
ATOM 1374 C C . SER A 1 177 ? 1.704 87.160 121.003 1.00 40.58 177 SER A C 1
ATOM 1375 O O . SER A 1 177 ? 1.862 88.367 120.786 1.00 41.23 177 SER A O 1
ATOM 1378 N N . THR A 1 178 ? 2.458 86.222 120.446 1.00 40.07 178 THR A N 1
ATOM 1379 C CA . THR A 1 178 ? 3.531 86.562 119.533 1.00 40.87 178 THR A CA 1
ATOM 1380 C C . THR A 1 178 ? 3.333 85.964 118.145 1.00 43.05 178 THR A C 1
ATOM 1381 O O . THR A 1 178 ? 3.191 84.748 117.989 1.00 46.19 178 THR A O 1
ATOM 1385 N N . LEU A 1 179 ? 3.309 86.829 117.138 1.00 43.20 179 LEU A N 1
ATOM 1386 C CA . LEU A 1 179 ? 3.159 86.406 115.751 1.00 41.27 179 LEU A CA 1
ATOM 1387 C C . LEU A 1 179 ? 4.534 86.552 115.119 1.00 43.38 179 LEU A C 1
ATOM 1388 O O . LEU A 1 179 ? 5.024 87.671 114.952 1.00 44.11 179 LEU A O 1
ATOM 1393 N N . THR A 1 180 ? 5.166 85.428 114.792 1.00 44.57 180 THR A N 1
ATOM 1394 C CA . THR A 1 180 ? 6.490 85.451 114.187 1.00 46.51 180 THR A CA 1
ATOM 1395 C C . THR A 1 180 ? 6.454 85.242 112.683 1.00 46.21 180 THR A C 1
ATOM 1396 O O . THR A 1 180 ? 5.662 84.458 112.170 1.00 46.85 180 THR A O 1
ATOM 1400 N N . LEU A 1 181 ? 7.330 85.957 111.987 1.00 48.16 181 LEU A N 1
ATOM 1401 C CA . LEU A 1 181 ? 7.420 85.899 110.532 1.00 47.79 181 LEU A CA 1
ATOM 1402 C C . LEU A 1 181 ? 8.855 86.173 110.136 1.00 47.34 181 LEU A C 1
ATOM 1403 O O . LEU A 1 181 ? 9.685 86.516 110.975 1.00 46.03 181 LEU A O 1
ATOM 1408 N N . THR A 1 182 ? 9.141 86.025 108.849 1.00 47.97 182 THR A N 1
ATOM 1409 C CA . THR A 1 182 ? 10.464 86.339 108.337 1.00 49.78 182 THR A CA 1
ATOM 1410 C C . THR A 1 182 ? 10.382 87.845 108.040 1.00 50.74 182 THR A C 1
ATOM 1411 O O . THR A 1 182 ? 9.284 88.405 107.937 1.00 47.43 182 THR A O 1
ATOM 1415 N N . LYS A 1 183 ? 11.523 88.505 107.911 1.00 52.48 183 LYS A N 1
ATOM 1416 C CA . LYS A 1 183 ? 11.494 89.926 107.605 1.00 56.29 183 LYS A CA 1
ATOM 1417 C C . LYS A 1 183 ? 10.800 90.135 106.255 1.00 57.43 183 LYS A C 1
ATOM 1418 O O . LYS A 1 183 ? 9.957 91.024 106.115 1.00 57.38 183 LYS A O 1
ATOM 1424 N N . ASP A 1 184 ? 11.134 89.297 105.274 1.00 56.75 184 ASP A N 1
ATOM 1425 C CA . ASP A 1 184 ? 10.552 89.427 103.947 1.00 57.65 184 ASP A CA 1
ATOM 1426 C C . ASP A 1 184 ? 9.031 89.353 103.921 1.00 57.30 184 ASP A C 1
ATOM 1427 O O . ASP A 1 184 ? 8.386 90.096 103.185 1.00 59.16 184 ASP A O 1
ATOM 1432 N N . GLU A 1 185 ? 8.442 88.468 104.710 1.00 56.22 185 GLU A N 1
ATOM 1433 C CA . GLU A 1 185 ? 6.991 88.371 104.701 1.00 55.72 185 GLU A CA 1
ATOM 1434 C C . GLU A 1 185 ? 6.358 89.563 105.418 1.00 54.44 185 GLU A C 1
ATOM 1435 O O . GLU A 1 185 ? 5.298 90.052 105.022 1.00 52.43 185 GLU A O 1
ATOM 1441 N N . TYR A 1 186 ? 7.020 90.028 106.472 1.00 52.72 186 TYR A N 1
ATOM 1442 C CA . TYR A 1 186 ? 6.530 91.163 107.239 1.00 52.05 186 TYR A CA 1
ATOM 1443 C C . TYR A 1 186 ? 6.531 92.446 106.407 1.00 52.15 186 TYR A C 1
ATOM 1444 O O . TYR A 1 186 ? 5.615 93.261 106.508 1.00 50.61 186 TYR A O 1
ATOM 1453 N N . GLU A 1 187 ? 7.556 92.614 105.578 1.00 52.35 187 GLU A N 1
ATOM 1454 C CA . GLU A 1 187 ? 7.674 93.809 104.754 1.00 52.75 187 GLU A CA 1
ATOM 1455 C C . GLU A 1 187 ? 6.854 93.765 103.474 1.00 52.67 187 GLU A C 1
ATOM 1456 O O . GLU A 1 187 ? 7.042 94.604 102.595 1.00 53.08 187 GLU A O 1
ATOM 1462 N N . ARG A 1 188 ? 5.952 92.793 103.368 1.00 51.97 188 ARG A N 1
ATOM 1463 C CA . ARG A 1 188 ? 5.103 92.665 102.190 1.00 51.50 188 ARG A CA 1
ATOM 1464 C C . ARG A 1 188 ? 3.665 92.958 102.573 1.00 51.09 188 ARG A C 1
ATOM 1465 O O . ARG A 1 188 ? 2.753 92.796 101.757 1.00 50.45 188 ARG A O 1
ATOM 1473 N N . HIS A 1 189 ? 3.466 93.374 103.823 1.00 49.19 189 HIS A N 1
ATOM 1474 C CA . HIS A 1 189 ? 2.135 93.698 104.332 1.00 47.83 189 HIS A CA 1
ATOM 1475 C C . HIS A 1 189 ? 2.207 94.997 105.137 1.00 45.23 189 HIS A C 1
ATOM 1476 O O . HIS A 1 189 ? 3.275 95.358 105.628 1.00 43.96 189 HIS A O 1
ATOM 1483 N N . ASN A 1 190 ? 1.082 95.695 105.286 1.00 43.74 190 ASN A N 1
ATOM 1484 C CA . ASN A 1 190 ? 1.106 96.961 106.019 1.00 42.21 190 ASN A CA 1
ATOM 1485 C C . ASN A 1 190 ? 0.477 97.000 107.419 1.00 41.82 190 ASN A C 1
ATOM 1486 O O . ASN A 1 190 ? 1.160 97.316 108.393 1.00 41.36 190 ASN A O 1
ATOM 1491 N N . SER A 1 191 ? -0.815 96.699 107.522 1.00 40.47 191 SER A N 1
ATOM 1492 C CA . SER A 1 191 ? -1.480 96.756 108.815 1.00 43.55 191 SER A CA 1
ATOM 1493 C C . SER A 1 191 ? -1.535 95.422 109.547 1.00 44.09 191 SER A C 1
ATOM 1494 O O . SER A 1 191 ? -1.912 94.397 108.986 1.00 46.48 191 SER A O 1
ATOM 1497 N N . TYR A 1 192 ? -1.142 95.459 110.811 1.00 44.06 192 TYR A N 1
ATOM 1498 C CA . TYR A 1 192 ? -1.120 94.286 111.661 1.00 44.33 192 TYR A CA 1
ATOM 1499 C C . TYR A 1 192 ? -2.026 94.554 112.840 1.00 44.84 192 TYR A C 1
ATOM 1500 O O . TYR A 1 192 ? -1.773 95.457 113.634 1.00 43.08 192 TYR A O 1
ATOM 1509 N N . THR A 1 193 ? -3.082 93.757 112.943 1.00 45.00 193 THR A N 1
ATOM 1510 C CA . THR A 1 193 ? -4.062 93.908 113.997 1.00 45.49 193 THR A CA 1
ATOM 1511 C C . THR A 1 193 ? -4.072 92.759 115.004 1.00 47.35 193 THR A C 1
ATOM 1512 O O . THR A 1 193 ? -3.810 91.599 114.678 1.00 47.25 193 THR A O 1
ATOM 1516 N N . CYS A 1 194 ? -4.377 93.117 116.241 1.00 48.39 194 CYS A N 1
ATOM 1517 C CA . CYS A 1 194 ? -4.465 92.185 117.348 1.00 48.16 194 CYS A CA 1
ATOM 1518 C C . CYS A 1 194 ? -5.904 92.334 117.845 1.00 48.36 194 CYS A C 1
ATOM 1519 O O . CYS A 1 194 ? -6.343 93.434 118.167 1.00 48.54 194 CYS A O 1
ATOM 1522 N N . GLU A 1 195 ? -6.649 91.236 117.883 1.00 50.00 195 GLU A N 1
ATOM 1523 C CA . GLU A 1 195 ? -8.040 91.281 118.333 1.00 50.92 195 GLU A CA 1
ATOM 1524 C C . GLU A 1 195 ? -8.308 90.366 119.521 1.00 51.60 195 GLU A C 1
ATOM 1525 O O . GLU A 1 195 ? -8.141 89.143 119.439 1.00 51.48 195 GLU A O 1
ATOM 1531 N N . ALA A 1 196 ? -8.736 90.966 120.625 1.00 50.05 196 ALA A N 1
ATOM 1532 C CA . ALA A 1 196 ? -9.013 90.203 121.827 1.00 50.20 196 ALA A CA 1
ATOM 1533 C C . ALA A 1 196 ? -10.504 90.151 122.129 1.00 50.55 196 ALA A C 1
ATOM 1534 O O . ALA A 1 196 ? -11.144 91.182 122.318 1.00 50.25 196 ALA A O 1
ATOM 1536 N N . THR A 1 197 ? -11.051 88.940 122.162 1.00 50.89 197 THR A N 1
ATOM 1537 C CA . THR A 1 197 ? -12.464 88.743 122.458 1.00 51.84 197 THR A CA 1
ATOM 1538 C C . THR A 1 197 ? -12.529 88.186 123.872 1.00 51.42 197 THR A C 1
ATOM 1539 O O . THR A 1 197 ? -11.846 87.215 124.203 1.00 51.07 197 THR A O 1
ATOM 1543 N N . HIS A 1 198 ? -13.350 88.806 124.707 1.00 51.03 198 HIS A N 1
ATOM 1544 C CA . HIS A 1 198 ? -13.454 88.392 126.099 1.00 51.57 198 HIS A CA 1
ATOM 1545 C C . HIS A 1 198 ? -14.881 88.590 126.598 1.00 52.58 198 HIS A C 1
ATOM 1546 O O . HIS A 1 198 ? -15.611 89.448 126.099 1.00 51.41 198 HIS A O 1
ATOM 1553 N N . LYS A 1 199 ? -15.275 87.782 127.573 1.00 54.73 199 LYS A N 1
ATOM 1554 C CA . LYS A 1 199 ? -16.617 87.868 128.135 1.00 58.27 199 LYS A CA 1
ATOM 1555 C C . LYS A 1 199 ? -17.082 89.303 128.374 1.00 59.20 199 LYS A C 1
ATOM 1556 O O . LYS A 1 199 ? -18.205 89.664 128.048 1.00 59.46 199 LYS A O 1
ATOM 1562 N N . THR A 1 200 ? -16.212 90.117 128.952 1.00 61.58 200 THR A N 1
ATOM 1563 C CA . THR A 1 200 ? -16.540 91.506 129.258 1.00 63.24 200 THR A CA 1
ATOM 1564 C C . THR A 1 200 ? -17.108 92.329 128.107 1.00 64.98 200 THR A C 1
ATOM 1565 O O . THR A 1 200 ? -17.410 93.510 128.284 1.00 65.01 200 THR A O 1
ATOM 1569 N N . SER A 1 201 ? -17.248 91.723 126.931 1.00 67.18 201 SER A N 1
ATOM 1570 C CA . SER A 1 201 ? -17.791 92.444 125.782 1.00 69.20 201 SER A CA 1
ATOM 1571 C C . SER A 1 201 ? -18.042 91.573 124.557 1.00 70.17 201 SER A C 1
ATOM 1572 O O . SER A 1 201 ? -17.415 90.527 124.374 1.00 69.61 201 SER A O 1
ATOM 1575 N N . THR A 1 202 ? -18.971 92.025 123.719 1.00 71.29 202 THR A N 1
ATOM 1576 C CA . THR A 1 202 ? -19.323 91.318 122.493 1.00 72.87 202 THR A CA 1
ATOM 1577 C C . THR A 1 202 ? -18.294 91.645 121.415 1.00 72.21 202 THR A C 1
ATOM 1578 O O . THR A 1 202 ? -17.600 90.756 120.919 1.00 72.13 202 THR A O 1
ATOM 1582 N N . SER A 1 203 ? -18.196 92.924 121.060 1.00 70.52 203 SER A N 1
ATOM 1583 C CA . SER A 1 203 ? -17.236 93.360 120.054 1.00 68.76 203 SER A CA 1
ATOM 1584 C C . SER A 1 203 ? -15.837 93.215 120.645 1.00 66.59 203 SER A C 1
ATOM 1585 O O . SER A 1 203 ? -15.613 93.510 121.817 1.00 67.31 203 SER A O 1
ATOM 1588 N N . PRO A 1 204 ? -14.875 92.756 119.838 1.00 64.40 204 PRO A N 1
ATOM 1589 C CA . PRO A 1 204 ? -13.513 92.592 120.351 1.00 61.86 204 PRO A CA 1
ATOM 1590 C C . PRO A 1 204 ? -12.771 93.909 120.517 1.00 59.58 204 PRO A C 1
ATOM 1591 O O . PRO A 1 204 ? -13.157 94.933 119.949 1.00 58.59 204 PRO A O 1
ATOM 1595 N N . ILE A 1 205 ? -11.710 93.869 121.315 1.00 57.20 205 ILE A N 1
ATOM 1596 C CA . ILE A 1 205 ? -10.874 95.038 121.535 1.00 53.98 205 ILE A CA 1
ATOM 1597 C C . ILE A 1 205 ? -9.832 94.929 120.437 1.00 53.29 205 ILE A C 1
ATOM 1598 O O . ILE A 1 205 ? -9.108 93.933 120.358 1.00 53.22 205 ILE A O 1
ATOM 1603 N N . VAL A 1 206 ? -9.772 95.941 119.578 1.00 51.39 206 VAL A N 1
ATOM 1604 C CA . VAL A 1 206 ? -8.841 95.922 118.460 1.00 49.64 206 VAL A CA 1
ATOM 1605 C C . VAL A 1 206 ? -7.641 96.836 118.645 1.00 48.08 206 VAL A C 1
ATOM 1606 O O . VAL A 1 206 ? -7.767 97.976 119.072 1.00 47.45 206 VAL A O 1
ATOM 1610 N N . LYS A 1 207 ? -6.471 96.314 118.310 1.00 46.86 207 LYS A N 1
ATOM 1611 C CA . LYS A 1 207 ? -5.235 97.063 118.432 1.00 46.04 207 LYS A CA 1
ATOM 1612 C C . LYS A 1 207 ? -4.432 96.801 117.166 1.00 45.86 207 LYS A C 1
ATOM 1613 O O . LYS A 1 207 ? -4.302 95.651 116.738 1.00 43.03 207 LYS A O 1
ATOM 1619 N N . SER A 1 208 ? -3.916 97.860 116.548 1.00 45.35 208 SER A N 1
ATOM 1620 C CA . SER A 1 208 ? -3.119 97.686 115.344 1.00 46.75 208 SER A CA 1
ATOM 1621 C C . SER A 1 208 ? -2.258 98.874 114.982 1.00 47.45 208 SER A C 1
ATOM 1622 O O . SER A 1 208 ? -2.382 99.956 115.547 1.00 48.41 208 SER A O 1
ATOM 1625 N N . PHE A 1 209 ? -1.372 98.638 114.026 1.00 47.12 209 PHE A N 1
ATOM 1626 C CA . PHE A 1 209 ? -0.468 99.648 113.531 1.00 47.45 209 PHE A CA 1
ATOM 1627 C C . PHE A 1 209 ? -0.226 99.370 112.054 1.00 48.94 209 PHE A C 1
ATOM 1628 O O . PHE A 1 209 ? -0.704 98.366 111.507 1.00 47.60 209 PHE A O 1
ATOM 1636 N N . ASN A 1 210 ? 0.513 100.269 111.412 1.00 48.67 210 ASN A N 1
ATOM 1637 C CA . ASN A 1 210 ? 0.841 100.118 110.006 1.00 47.99 210 ASN A CA 1
ATOM 1638 C C . ASN A 1 210 ? 2.342 100.200 109.873 1.00 47.08 210 ASN A C 1
ATOM 1639 O O . ASN A 1 210 ? 2.984 100.983 110.572 1.00 45.35 210 ASN A O 1
ATOM 1644 N N . ARG A 1 211 ? 2.904 99.378 108.994 1.00 47.59 211 ARG A N 1
ATOM 1645 C CA . ARG A 1 211 ? 4.343 99.389 108.783 1.00 49.40 211 ARG A CA 1
ATOM 1646 C C . ARG A 1 211 ? 4.754 100.737 108.218 1.00 49.20 211 ARG A C 1
ATOM 1647 O O . ARG A 1 211 ? 5.747 101.320 108.643 1.00 47.47 211 ARG A O 1
ATOM 1655 N N . ASN A 1 212 ? 3.966 101.229 107.264 1.00 50.90 212 ASN A N 1
ATOM 1656 C CA . ASN A 1 212 ? 4.252 102.494 106.604 1.00 53.36 212 ASN A CA 1
ATOM 1657 C C . ASN A 1 212 ? 4.175 103.705 107.525 1.00 56.22 212 ASN A C 1
ATOM 1658 O O . ASN A 1 212 ? 4.760 104.740 107.229 1.00 56.57 212 ASN A O 1
ATOM 1663 N N . GLU A 1 213 ? 3.444 103.598 108.626 1.00 60.12 213 GLU A N 1
ATOM 1664 C CA . GLU A 1 213 ? 3.360 104.728 109.544 1.00 65.08 213 GLU A CA 1
ATOM 1665 C C . GLU A 1 213 ? 4.619 104.722 110.386 1.00 67.77 213 GLU A C 1
ATOM 1666 O O . GLU A 1 213 ? 5.085 105.769 110.840 1.00 68.30 213 GLU A O 1
ATOM 1672 N N . CYS A 1 214 ? 5.169 103.524 110.567 1.00 70.62 214 CYS A N 1
ATOM 1673 C CA . CYS A 1 214 ? 6.379 103.322 111.349 1.00 73.17 214 CYS A CA 1
ATOM 1674 C C . CYS A 1 214 ? 6.500 101.849 111.759 1.00 74.15 214 CYS A C 1
ATOM 1675 O O . CYS A 1 214 ? 7.607 101.293 111.592 1.00 74.90 214 CYS A O 1
ATOM 1679 N N . GLN B 2 1 ? 9.849 59.714 160.294 1.00 81.54 1 GLN B N 1
ATOM 1680 C CA . GLN B 2 1 ? 9.452 60.575 159.145 1.00 81.63 1 GLN B CA 1
ATOM 1681 C C . GLN B 2 1 ? 8.702 59.805 158.059 1.00 80.83 1 GLN B C 1
ATOM 1682 O O . GLN B 2 1 ? 8.062 58.789 158.339 1.00 80.78 1 GLN B O 1
ATOM 1688 N N . ASP B 2 2 ? 8.792 60.297 156.822 1.00 79.34 2 ASP B N 1
ATOM 1689 C CA . ASP B 2 2 ? 8.108 59.692 155.674 1.00 76.06 2 ASP B CA 1
ATOM 1690 C C . ASP B 2 2 ? 8.300 60.588 154.442 1.00 71.75 2 ASP B C 1
ATOM 1691 O O . ASP B 2 2 ? 7.747 61.687 154.382 1.00 71.33 2 ASP B O 1
ATOM 1696 N N . GLN B 2 3 ? 9.057 60.117 153.449 1.00 64.77 3 GLN B N 1
ATOM 1697 C CA . GLN B 2 3 ? 9.330 60.947 152.283 1.00 57.13 3 GLN B CA 1
ATOM 1698 C C . GLN B 2 3 ? 9.863 60.226 151.039 1.00 53.44 3 GLN B C 1
ATOM 1699 O O . GLN B 2 3 ? 10.413 59.125 151.116 1.00 51.21 3 GLN B O 1
ATOM 1705 N N . LEU B 2 4 ? 9.695 60.877 149.891 1.00 48.34 4 LEU B N 1
ATOM 1706 C CA . LEU B 2 4 ? 10.148 60.368 148.600 1.00 45.85 4 LEU B CA 1
ATOM 1707 C C . LEU B 2 4 ? 10.963 61.475 147.935 1.00 43.25 4 LEU B C 1
ATOM 1708 O O . LEU B 2 4 ? 10.474 62.587 147.772 1.00 42.06 4 LEU B O 1
ATOM 1713 N N . GLN B 2 5 ? 12.202 61.170 147.559 1.00 42.78 5 GLN B N 1
ATOM 1714 C CA . GLN B 2 5 ? 13.084 62.149 146.920 1.00 42.54 5 GLN B CA 1
ATOM 1715 C C . GLN B 2 5 ? 13.515 61.651 145.561 1.00 40.82 5 GLN B C 1
ATOM 1716 O O . GLN B 2 5 ? 14.081 60.566 145.445 1.00 39.20 5 GLN B O 1
ATOM 1722 N N . GLN B 2 6 ? 13.257 62.448 144.531 1.00 38.80 6 GLN B N 1
ATOM 1723 C CA . GLN B 2 6 ? 13.615 62.055 143.175 1.00 36.70 6 GLN B CA 1
ATOM 1724 C C . GLN B 2 6 ? 14.906 62.683 142.681 1.00 35.96 6 GLN B C 1
ATOM 1725 O O . GLN B 2 6 ? 15.396 63.659 143.246 1.00 36.19 6 GLN B O 1
ATOM 1731 N N . SER B 2 7 ? 15.457 62.095 141.627 1.00 35.74 7 SER B N 1
ATOM 1732 C CA . SER B 2 7 ? 16.694 62.573 141.018 1.00 34.78 7 SER B CA 1
ATOM 1733 C C . SER B 2 7 ? 16.478 63.837 140.169 1.00 33.82 7 SER B C 1
ATOM 1734 O O . SER B 2 7 ? 15.346 64.185 139.817 1.00 33.28 7 SER B O 1
ATOM 1737 N N . GLY B 2 8 ? 17.576 64.505 139.827 1.00 31.98 8 GLY B N 1
ATOM 1738 C CA . GLY B 2 8 ? 17.503 65.742 139.069 1.00 30.76 8 GLY B CA 1
ATOM 1739 C C . GLY B 2 8 ? 17.035 65.684 137.623 1.00 31.82 8 GLY B C 1
ATOM 1740 O O . GLY B 2 8 ? 16.926 64.612 137.011 1.00 29.70 8 GLY B O 1
ATOM 1741 N N . ALA B 2 9 ? 16.761 66.872 137.088 1.00 30.46 9 ALA B N 1
ATOM 1742 C CA . ALA B 2 9 ? 16.304 67.053 135.716 1.00 31.47 9 ALA B CA 1
ATOM 1743 C C . ALA B 2 9 ? 17.233 66.337 134.753 1.00 32.05 9 ALA B C 1
ATOM 1744 O O . ALA B 2 9 ? 18.434 66.255 134.990 1.00 31.81 9 ALA B O 1
ATOM 1746 N N . GLU B 2 10 ? 16.663 65.842 133.662 1.00 33.65 10 GLU B N 1
ATOM 1747 C CA . GLU B 2 10 ? 17.405 65.125 132.643 1.00 34.23 10 GLU B CA 1
ATOM 1748 C C . GLU B 2 10 ? 17.227 65.746 131.266 1.00 36.66 10 GLU B C 1
ATOM 1749 O O . GLU B 2 10 ? 16.110 66.079 130.863 1.00 38.50 10 GLU B O 1
ATOM 1755 N N . LEU B 2 11 ? 18.337 65.910 130.553 1.00 38.34 11 LEU B N 1
ATOM 1756 C CA . LEU B 2 11 ? 18.309 66.426 129.194 1.00 39.57 11 LEU B CA 1
ATOM 1757 C C . LEU B 2 11 ? 18.868 65.309 128.328 1.00 41.96 11 LEU B C 1
ATOM 1758 O O . LEU B 2 11 ? 20.086 65.165 128.201 1.00 43.14 11 LEU B O 1
ATOM 1763 N N . VAL B 2 12 ? 17.982 64.521 127.732 1.00 41.27 12 VAL B N 1
ATOM 1764 C CA . VAL B 2 12 ? 18.411 63.414 126.893 1.00 41.96 12 VAL B CA 1
ATOM 1765 C C . VAL B 2 12 ? 18.085 63.598 125.418 1.00 41.46 12 VAL B C 1
ATOM 1766 O O . VAL B 2 12 ? 17.191 64.348 125.052 1.00 42.89 12 VAL B O 1
ATOM 1770 N N . ARG B 2 13 ? 18.822 62.890 124.573 1.00 42.07 13 ARG B N 1
ATOM 1771 C CA . ARG B 2 13 ? 18.646 62.976 123.130 1.00 40.17 13 ARG B CA 1
ATOM 1772 C C . ARG B 2 13 ? 17.639 61.958 122.599 1.00 39.52 13 ARG B C 1
ATOM 1773 O O . ARG B 2 13 ? 17.499 60.861 123.153 1.00 39.11 13 ARG B O 1
ATOM 1781 N N . PRO B 2 14 ? 16.921 62.308 121.515 1.00 37.54 14 PRO B N 1
ATOM 1782 C CA . PRO B 2 14 ? 15.949 61.350 120.983 1.00 36.60 14 PRO B CA 1
ATOM 1783 C C . PRO B 2 14 ? 16.613 60.038 120.589 1.00 36.92 14 PRO B C 1
ATOM 1784 O O . PRO B 2 14 ? 17.712 60.037 120.036 1.00 33.83 14 PRO B O 1
ATOM 1788 N N . GLY B 2 15 ? 15.939 58.929 120.904 1.00 37.51 15 GLY B N 1
ATOM 1789 C CA . GLY B 2 15 ? 16.457 57.608 120.596 1.00 36.91 15 GLY B CA 1
ATOM 1790 C C . GLY B 2 15 ? 17.252 57.034 121.754 1.00 37.88 15 GLY B C 1
ATOM 1791 O O . GLY B 2 15 ? 17.577 55.849 121.769 1.00 38.94 15 GLY B O 1
ATOM 1792 N N . ALA B 2 16 ? 17.562 57.876 122.734 1.00 34.98 16 ALA B N 1
ATOM 1793 C CA . ALA B 2 16 ? 18.338 57.443 123.881 1.00 33.42 16 ALA B CA 1
ATOM 1794 C C . ALA B 2 16 ? 17.438 56.968 125.014 1.00 33.76 16 ALA B C 1
ATOM 1795 O O . ALA B 2 16 ? 16.212 56.918 124.881 1.00 33.71 16 ALA B O 1
ATOM 1797 N N . SER B 2 17 ? 18.069 56.614 126.127 1.00 32.82 17 SER B N 1
ATOM 1798 C CA . SER B 2 17 ? 17.363 56.143 127.300 1.00 35.14 17 SER B CA 1
ATOM 1799 C C . SER B 2 17 ? 17.756 56.971 128.502 1.00 34.59 17 SER B C 1
ATOM 1800 O O . SER B 2 17 ? 18.716 57.722 128.464 1.00 37.80 17 SER B O 1
ATOM 1803 N N . VAL B 2 18 ? 16.996 56.827 129.574 1.00 34.79 18 VAL B N 1
ATOM 1804 C CA . VAL B 2 18 ? 17.280 57.539 130.805 1.00 34.60 18 VAL B CA 1
ATOM 1805 C C . VAL B 2 18 ? 16.661 56.712 131.913 1.00 33.30 18 VAL B C 1
ATOM 1806 O O . VAL B 2 18 ? 15.668 56.011 131.693 1.00 32.76 18 VAL B O 1
ATOM 1810 N N . LYS B 2 19 ? 17.267 56.771 133.092 1.00 32.68 19 LYS B N 1
ATOM 1811 C CA . LYS B 2 19 ? 16.781 56.021 134.236 1.00 34.74 19 LYS B CA 1
ATOM 1812 C C . LYS B 2 19 ? 16.582 56.956 135.418 1.00 35.35 19 LYS B C 1
ATOM 1813 O O . LYS B 2 19 ? 17.528 57.586 135.886 1.00 36.97 19 LYS B O 1
ATOM 1819 N N . LEU B 2 20 ? 15.349 57.042 135.901 1.00 34.62 20 LEU B N 1
ATOM 1820 C CA . LEU B 2 20 ? 15.034 57.925 137.013 1.00 33.82 20 LEU B CA 1
ATOM 1821 C C . LEU B 2 20 ? 15.004 57.172 138.333 1.00 33.44 20 LEU B C 1
ATOM 1822 O O . LEU B 2 20 ? 14.689 55.984 138.371 1.00 32.90 20 LEU B O 1
ATOM 1827 N N . SER B 2 21 ? 15.333 57.857 139.423 1.00 32.75 21 SER B N 1
ATOM 1828 C CA . SER B 2 21 ? 15.316 57.193 140.716 1.00 33.86 21 SER B CA 1
ATOM 1829 C C . SER B 2 21 ? 14.459 57.909 141.756 1.00 34.00 21 SER B C 1
ATOM 1830 O O . SER B 2 21 ? 14.232 59.121 141.680 1.00 32.34 21 SER B O 1
ATOM 1833 N N . CYS B 2 22 ? 13.987 57.129 142.724 1.00 34.26 22 CYS B N 1
ATOM 1834 C CA . CYS B 2 22 ? 13.130 57.620 143.788 1.00 35.85 22 CYS B CA 1
ATOM 1835 C C . CYS B 2 22 ? 13.578 57.026 145.125 1.00 35.62 22 CYS B C 1
ATOM 1836 O O . CYS B 2 22 ? 13.341 55.853 145.424 1.00 35.35 22 CYS B O 1
ATOM 1839 N N . LYS B 2 23 ? 14.244 57.857 145.913 1.00 35.99 23 LYS B N 1
ATOM 1840 C CA . LYS B 2 23 ? 14.742 57.481 147.226 1.00 36.50 23 LYS B CA 1
ATOM 1841 C C . LYS B 2 23 ? 13.608 57.595 148.240 1.00 37.17 23 LYS B C 1
ATOM 1842 O O . LYS B 2 23 ? 12.953 58.630 148.336 1.00 37.23 23 LYS B O 1
ATOM 1848 N N . ALA B 2 24 ? 13.366 56.520 148.980 1.00 39.50 24 ALA B N 1
ATOM 1849 C CA . ALA B 2 24 ? 12.326 56.516 150.004 1.00 41.27 24 ALA B CA 1
ATOM 1850 C C . ALA B 2 24 ? 12.985 56.640 151.384 1.00 43.02 24 ALA B C 1
ATOM 1851 O O . ALA B 2 24 ? 13.988 55.977 151.671 1.00 42.88 24 ALA B O 1
ATOM 1853 N N . LEU B 2 25 ? 12.417 57.500 152.225 1.00 44.11 25 LEU B N 1
ATOM 1854 C CA . LEU B 2 25 ? 12.927 57.736 153.570 1.00 43.42 25 LEU B CA 1
ATOM 1855 C C . LEU B 2 25 ? 11.790 57.789 154.578 1.00 44.53 25 LEU B C 1
ATOM 1856 O O . LEU B 2 25 ? 10.647 58.077 154.222 1.00 45.86 25 LEU B O 1
ATOM 1861 N N . GLY B 2 26 ? 12.111 57.492 155.834 1.00 44.08 26 GLY B N 1
ATOM 1862 C CA . GLY B 2 26 ? 11.126 57.535 156.897 1.00 41.48 26 GLY B CA 1
ATOM 1863 C C . GLY B 2 26 ? 10.104 56.421 157.026 1.00 41.92 26 GLY B C 1
ATOM 1864 O O . GLY B 2 26 ? 9.220 56.519 157.869 1.00 45.58 26 GLY B O 1
ATOM 1865 N N . TYR B 2 27 ? 10.186 55.367 156.223 1.00 41.00 27 TYR B N 1
ATOM 1866 C CA . TYR B 2 27 ? 9.205 54.290 156.343 1.00 39.05 27 TYR B CA 1
ATOM 1867 C C . TYR B 2 27 ? 9.727 52.968 155.778 1.00 39.82 27 TYR B C 1
ATOM 1868 O O . TYR B 2 27 ? 10.678 52.946 154.994 1.00 37.65 27 TYR B O 1
ATOM 1877 N N . ILE B 2 28 ? 9.094 51.864 156.160 1.00 40.03 28 ILE B N 1
ATOM 1878 C CA . ILE B 2 28 ? 9.535 50.563 155.683 1.00 41.10 28 ILE B CA 1
ATOM 1879 C C . ILE B 2 28 ? 9.255 50.336 154.197 1.00 43.69 28 ILE B C 1
ATOM 1880 O O . ILE B 2 28 ? 8.151 49.955 153.787 1.00 44.58 28 ILE B O 1
ATOM 1885 N N . PHE B 2 29 ? 10.305 50.579 153.417 1.00 44.81 29 PHE B N 1
ATOM 1886 C CA . PHE B 2 29 ? 10.340 50.455 151.964 1.00 45.42 29 PHE B CA 1
ATOM 1887 C C . PHE B 2 29 ? 9.696 49.197 151.404 1.00 44.46 29 PHE B C 1
ATOM 1888 O O . PHE B 2 29 ? 8.961 49.251 150.419 1.00 43.57 29 PHE B O 1
ATOM 1896 N N . THR B 2 30 ? 9.982 48.058 152.017 1.00 44.48 30 THR B N 1
ATOM 1897 C CA . THR B 2 30 ? 9.435 46.802 151.522 1.00 45.12 30 THR B CA 1
ATOM 1898 C C . THR B 2 30 ? 8.002 46.531 151.943 1.00 44.76 30 THR B C 1
ATOM 1899 O O . THR B 2 30 ? 7.518 45.417 151.802 1.00 45.25 30 THR B O 1
ATOM 1903 N N . ASP B 2 31 ? 7.317 47.549 152.448 1.00 45.23 31 ASP B N 1
ATOM 1904 C CA . ASP B 2 31 ? 5.937 47.370 152.860 1.00 45.16 31 ASP B CA 1
ATOM 1905 C C . ASP B 2 31 ? 4.912 48.088 151.982 1.00 45.69 31 ASP B C 1
ATOM 1906 O O . ASP B 2 31 ? 3.724 47.771 152.042 1.00 44.67 31 ASP B O 1
ATOM 1911 N N . TYR B 2 32 ? 5.355 49.049 151.174 1.00 43.49 32 TYR B N 1
ATOM 1912 C CA . TYR B 2 32 ? 4.425 49.783 150.320 1.00 42.71 32 TYR B CA 1
ATOM 1913 C C . TYR B 2 32 ? 4.839 49.793 148.859 1.00 42.42 32 TYR B C 1
ATOM 1914 O O . TYR B 2 32 ? 6.027 49.752 148.528 1.00 42.06 32 TYR B O 1
ATOM 1923 N N . GLU B 2 33 ? 3.843 49.863 147.985 1.00 41.30 33 GLU B N 1
ATOM 1924 C CA . GLU B 2 33 ? 4.097 49.912 146.558 1.00 39.88 33 GLU B CA 1
ATOM 1925 C C . GLU B 2 33 ? 4.554 51.328 146.233 1.00 39.79 33 GLU B C 1
ATOM 1926 O O . GLU B 2 33 ? 4.232 52.289 146.946 1.00 38.76 33 GLU B O 1
ATOM 1932 N N . ILE B 2 34 ? 5.335 51.450 145.170 1.00 39.71 34 ILE B N 1
ATOM 1933 C CA . ILE B 2 34 ? 5.795 52.749 144.707 1.00 37.47 34 ILE B CA 1
ATOM 1934 C C . ILE B 2 34 ? 5.350 52.819 143.255 1.00 36.84 34 ILE B C 1
ATOM 1935 O O . ILE B 2 34 ? 5.681 51.938 142.451 1.00 36.09 34 ILE B O 1
ATOM 1940 N N . HIS B 2 35 ? 4.581 53.849 142.926 1.00 33.49 35 HIS B N 1
ATOM 1941 C CA . HIS B 2 35 ? 4.092 54.017 141.567 1.00 31.85 35 HIS B CA 1
ATOM 1942 C C . HIS B 2 35 ? 4.687 55.240 140.908 1.00 30.08 35 HIS B C 1
ATOM 1943 O O . HIS B 2 35 ? 5.085 56.189 141.576 1.00 30.86 35 HIS B O 1
ATOM 1950 N N . TRP B 2 36 ? 4.748 55.204 139.586 1.00 29.68 36 TRP B N 1
ATOM 1951 C CA . TRP B 2 36 ? 5.282 56.307 138.820 1.00 31.37 36 TRP B CA 1
ATOM 1952 C C . TRP B 2 36 ? 4.175 56.917 137.978 1.00 32.04 36 TRP B C 1
ATOM 1953 O O . TRP B 2 36 ? 3.405 56.207 137.331 1.00 33.39 36 TRP B O 1
ATOM 1964 N N . VAL B 2 37 ? 4.103 58.243 138.004 1.00 30.44 37 VAL B N 1
ATOM 1965 C CA . VAL B 2 37 ? 3.086 58.980 137.276 1.00 28.68 37 VAL B CA 1
ATOM 1966 C C . VAL B 2 37 ? 3.711 60.016 136.352 1.00 29.37 37 VAL B C 1
ATOM 1967 O O . VAL B 2 37 ? 4.653 60.714 136.734 1.00 31.59 37 VAL B O 1
ATOM 1971 N N . LYS B 2 38 ? 3.169 60.122 135.142 1.00 28.79 38 LYS B N 1
ATOM 1972 C CA . LYS B 2 38 ? 3.636 61.088 134.157 1.00 25.30 38 LYS B CA 1
ATOM 1973 C C . LYS B 2 38 ? 2.643 62.252 134.035 1.00 26.97 38 LYS B C 1
ATOM 1974 O O . LYS B 2 38 ? 1.430 62.054 134.096 1.00 26.34 38 LYS B O 1
ATOM 1980 N N . GLN B 2 39 ? 3.161 63.464 133.871 1.00 28.30 39 GLN B N 1
ATOM 1981 C CA . GLN B 2 39 ? 2.312 64.639 133.718 1.00 30.51 39 GLN B CA 1
ATOM 1982 C C . GLN B 2 39 ? 2.815 65.563 132.614 1.00 29.96 39 GLN B C 1
ATOM 1983 O O . GLN B 2 39 ? 3.975 65.951 132.599 1.00 31.06 39 GLN B O 1
ATOM 1989 N N . THR B 2 40 ? 1.933 65.900 131.684 1.00 29.58 40 THR B N 1
ATOM 1990 C CA . THR B 2 40 ? 2.283 66.803 130.598 1.00 30.72 40 THR B CA 1
ATOM 1991 C C . THR B 2 40 ? 1.123 67.762 130.452 1.00 32.66 40 THR B C 1
ATOM 1992 O O . THR B 2 40 ? -0.009 67.432 130.806 1.00 33.60 40 THR B O 1
ATOM 1996 N N . PRO B 2 41 ? 1.389 68.968 129.941 1.00 34.57 41 PRO B N 1
ATOM 1997 C CA . PRO B 2 41 ? 0.350 69.987 129.739 1.00 35.34 41 PRO B CA 1
ATOM 1998 C C . PRO B 2 41 ? -0.797 69.395 128.929 1.00 36.59 41 PRO B C 1
ATOM 1999 O O . PRO B 2 41 ? -1.947 69.406 129.347 1.00 37.96 41 PRO B O 1
ATOM 2003 N N . VAL B 2 42 ? -0.456 68.847 127.771 1.00 38.61 42 VAL B N 1
ATOM 2004 C CA . VAL B 2 42 ? -1.431 68.248 126.872 1.00 39.74 42 VAL B CA 1
ATOM 2005 C C . VAL B 2 42 ? -2.147 66.983 127.358 1.00 40.89 42 VAL B C 1
ATOM 2006 O O . VAL B 2 42 ? -3.359 66.870 127.219 1.00 42.39 42 VAL B O 1
ATOM 2010 N N . HIS B 2 43 ? -1.424 66.024 127.919 1.00 42.34 43 HIS B N 1
ATOM 2011 C CA . HIS B 2 43 ? -2.087 64.800 128.352 1.00 41.55 43 HIS B CA 1
ATOM 2012 C C . HIS B 2 43 ? -2.427 64.655 129.818 1.00 40.50 43 HIS B C 1
ATOM 2013 O O . HIS B 2 43 ? -3.026 63.655 130.207 1.00 41.27 43 HIS B O 1
ATOM 2020 N N . GLY B 2 44 ? -2.066 65.638 130.637 1.00 37.93 44 GLY B N 1
ATOM 2021 C CA . GLY B 2 44 ? -2.389 65.542 132.050 1.00 35.67 44 GLY B CA 1
ATOM 2022 C C . GLY B 2 44 ? -1.679 64.405 132.763 1.00 35.21 44 GLY B C 1
ATOM 2023 O O . GLY B 2 44 ? -0.562 64.026 132.394 1.00 36.51 44 GLY B O 1
ATOM 2024 N N . LEU B 2 45 ? -2.328 63.866 133.791 1.00 32.74 45 LEU B N 1
ATOM 2025 C CA . LEU B 2 45 ? -1.771 62.775 134.583 1.00 31.64 45 LEU B CA 1
ATOM 2026 C C . LEU B 2 45 ? -1.980 61.388 133.961 1.00 32.38 45 LEU B C 1
ATOM 2027 O O . LEU B 2 45 ? -3.065 61.067 133.485 1.00 31.13 45 LEU B O 1
ATOM 2032 N N . GLU B 2 46 ? -0.931 60.573 133.965 1.00 31.59 46 GLU B N 1
ATOM 2033 C CA . GLU B 2 46 ? -1.017 59.210 133.448 1.00 31.21 46 GLU B CA 1
ATOM 2034 C C . GLU B 2 46 ? -0.219 58.277 134.330 1.00 31.14 46 GLU B C 1
ATOM 2035 O O . GLU B 2 46 ? 0.988 58.463 134.525 1.00 29.98 46 GLU B O 1
ATOM 2041 N N . TRP B 2 47 ? -0.900 57.279 134.876 1.00 31.96 47 TRP B N 1
ATOM 2042 C CA . TRP B 2 47 ? -0.244 56.281 135.703 1.00 33.09 47 TRP B CA 1
ATOM 2043 C C . TRP B 2 47 ? 0.617 55.422 134.776 1.00 34.78 47 TRP B C 1
ATOM 2044 O O . TRP B 2 47 ? 0.106 54.874 133.790 1.00 35.70 47 TRP B O 1
ATOM 2055 N N . ILE B 2 48 ? 1.908 55.309 135.076 1.00 32.42 48 ILE B N 1
ATOM 2056 C CA . ILE B 2 48 ? 2.791 54.499 134.251 1.00 33.30 48 ILE B CA 1
ATOM 2057 C C . ILE B 2 48 ? 2.826 53.061 134.744 1.00 35.49 48 ILE B C 1
ATOM 2058 O O . ILE B 2 48 ? 2.715 52.124 133.954 1.00 34.70 48 ILE B O 1
ATOM 2063 N N . GLY B 2 49 ? 2.975 52.895 136.056 1.00 38.77 49 GLY B N 1
ATOM 2064 C CA . GLY B 2 49 ? 3.030 51.567 136.640 1.00 37.54 49 GLY B CA 1
ATOM 2065 C C . GLY B 2 49 ? 3.530 51.595 138.073 1.00 39.43 49 GLY B C 1
ATOM 2066 O O . GLY B 2 49 ? 3.857 52.659 138.601 1.00 37.96 49 GLY B O 1
ATOM 2067 N N . GLY B 2 50 ? 3.593 50.421 138.701 1.00 40.55 50 GLY B N 1
ATOM 2068 C CA . GLY B 2 50 ? 4.049 50.326 140.076 1.00 40.83 50 GLY B CA 1
ATOM 2069 C C . GLY B 2 50 ? 4.906 49.102 140.359 1.00 43.15 50 GLY B C 1
ATOM 2070 O O . GLY B 2 50 ? 4.986 48.175 139.550 1.00 44.84 50 GLY B O 1
ATOM 2071 N N . ILE B 2 51 ? 5.547 49.093 141.524 1.00 43.54 51 ILE B N 1
ATOM 2072 C CA . ILE B 2 51 ? 6.404 47.985 141.915 1.00 43.25 51 ILE B CA 1
ATOM 2073 C C . ILE B 2 51 ? 6.343 47.786 143.435 1.00 43.92 51 ILE B C 1
ATOM 2074 O O . ILE B 2 51 ? 6.235 48.751 144.195 1.00 43.13 51 ILE B O 1
ATOM 2079 N N . HIS B 2 52 ? 6.368 46.531 143.876 1.00 44.65 52 HIS B N 1
ATOM 2080 C CA . HIS B 2 52 ? 6.369 46.243 145.306 1.00 45.18 52 HIS B CA 1
ATOM 2081 C C . HIS B 2 52 ? 7.792 45.813 145.631 1.00 44.78 52 HIS B C 1
ATOM 2082 O O . HIS B 2 52 ? 8.226 44.738 145.231 1.00 47.16 52 HIS B O 1
ATOM 2089 N N . PRO B 2 53 ? 8.546 46.656 146.344 1.00 45.16 53 PRO B N 1
ATOM 2090 C CA . PRO B 2 53 ? 9.932 46.326 146.700 1.00 46.18 53 PRO B CA 1
ATOM 2091 C C . PRO B 2 53 ? 10.048 45.039 147.512 1.00 47.06 53 PRO B C 1
ATOM 2092 O O . PRO B 2 53 ? 11.044 44.322 147.416 1.00 47.21 53 PRO B O 1
ATOM 2096 N N . GLY B 2 54 ? 9.024 44.753 148.310 1.00 46.83 54 GLY B N 1
ATOM 2097 C CA . GLY B 2 54 ? 9.032 43.556 149.127 1.00 46.75 54 GLY B CA 1
ATOM 2098 C C . GLY B 2 54 ? 8.908 42.263 148.339 1.00 47.82 54 GLY B C 1
ATOM 2099 O O . GLY B 2 54 ? 9.512 41.256 148.705 1.00 47.69 54 GLY B O 1
ATOM 2100 N N . SER B 2 55 ? 8.137 42.285 147.255 1.00 47.50 55 SER B N 1
ATOM 2101 C CA . SER B 2 55 ? 7.936 41.090 146.442 1.00 47.44 55 SER B CA 1
ATOM 2102 C C . SER B 2 55 ? 8.410 41.239 145.004 1.00 48.37 55 SER B C 1
ATOM 2103 O O . SER B 2 55 ? 8.257 40.312 144.207 1.00 47.65 55 SER B O 1
ATOM 2106 N N . SER B 2 56 ? 8.973 42.396 144.664 1.00 47.70 56 SER B N 1
ATOM 2107 C CA . SER B 2 56 ? 9.446 42.635 143.304 1.00 47.79 56 SER B CA 1
ATOM 2108 C C . SER B 2 56 ? 8.295 42.605 142.310 1.00 47.15 56 SER B C 1
ATOM 2109 O O . SER B 2 56 ? 8.512 42.612 141.105 1.00 47.32 56 SER B O 1
ATOM 2112 N N . GLY B 2 57 ? 7.069 42.559 142.816 1.00 47.98 57 GLY B N 1
ATOM 2113 C CA . GLY B 2 57 ? 5.919 42.543 141.930 1.00 47.01 57 GLY B CA 1
ATOM 2114 C C . GLY B 2 57 ? 5.743 43.891 141.247 1.00 47.14 57 GLY B C 1
ATOM 2115 O O . GLY B 2 57 ? 5.994 44.945 141.845 1.00 45.87 57 GLY B O 1
ATOM 2116 N N . THR B 2 58 ? 5.319 43.857 139.988 1.00 45.71 58 THR B N 1
ATOM 2117 C CA . THR B 2 58 ? 5.116 45.073 139.218 1.00 44.51 58 THR B CA 1
ATOM 2118 C C . THR B 2 58 ? 3.838 44.995 138.405 1.00 43.67 58 THR B C 1
ATOM 2119 O O . THR B 2 58 ? 3.309 43.917 138.158 1.00 44.99 58 THR B O 1
ATOM 2123 N N . ALA B 2 59 ? 3.346 46.155 137.994 1.00 42.68 59 ALA B N 1
ATOM 2124 C CA . ALA B 2 59 ? 2.140 46.249 137.178 1.00 42.55 59 ALA B CA 1
ATOM 2125 C C . ALA B 2 59 ? 2.327 47.495 136.327 1.00 42.24 59 ALA B C 1
ATOM 2126 O O . ALA B 2 59 ? 2.694 48.550 136.846 1.00 42.01 59 ALA B O 1
ATOM 2128 N N . TYR B 2 60 ? 2.095 47.376 135.024 1.00 42.32 60 TYR B N 1
ATOM 2129 C CA . TYR B 2 60 ? 2.269 48.517 134.136 1.00 41.74 60 TYR B CA 1
ATOM 2130 C C . TYR B 2 60 ? 1.019 48.951 133.408 1.00 42.85 60 TYR B C 1
ATOM 2131 O O . TYR B 2 60 ? 0.081 48.180 133.227 1.00 44.18 60 TYR B O 1
ATOM 2140 N N . ASN B 2 61 ? 1.034 50.202 132.974 1.00 42.74 61 ASN B N 1
ATOM 2141 C CA . ASN B 2 61 ? -0.043 50.754 132.182 1.00 42.54 61 ASN B CA 1
ATOM 2142 C C . ASN B 2 61 ? 0.281 50.151 130.810 1.00 43.64 61 ASN B C 1
ATOM 2143 O O . ASN B 2 61 ? 1.398 50.322 130.314 1.00 43.24 61 ASN B O 1
ATOM 2148 N N . GLN B 2 62 ? -0.673 49.437 130.218 1.00 43.87 62 GLN B N 1
ATOM 2149 C CA . GLN B 2 62 ? -0.480 48.801 128.914 1.00 45.63 62 GLN B CA 1
ATOM 2150 C C . GLN B 2 62 ? 0.235 49.720 127.938 1.00 45.38 62 GLN B C 1
ATOM 2151 O O . GLN B 2 62 ? 1.043 49.277 127.122 1.00 44.37 62 GLN B O 1
ATOM 2157 N N . LYS B 2 63 ? -0.085 51.005 128.032 1.00 44.91 63 LYS B N 1
ATOM 2158 C CA . LYS B 2 63 ? 0.494 52.027 127.173 1.00 43.82 63 LYS B CA 1
ATOM 2159 C C . LYS B 2 63 ? 2.018 52.156 127.357 1.00 43.59 63 LYS B C 1
ATOM 2160 O O . LYS B 2 63 ? 2.707 52.695 126.480 1.00 44.41 63 LYS B O 1
ATOM 2166 N N . PHE B 2 64 ? 2.545 51.653 128.477 1.00 38.82 64 PHE B N 1
ATOM 2167 C CA . PHE B 2 64 ? 3.981 51.744 128.748 1.00 38.07 64 PHE B CA 1
ATOM 2168 C C . PHE B 2 64 ? 4.706 50.412 128.799 1.00 38.18 64 PHE B C 1
ATOM 2169 O O . PHE B 2 64 ? 5.929 50.379 128.952 1.00 34.84 64 PHE B O 1
ATOM 2177 N N . LYS B 2 65 ? 3.953 49.319 128.697 1.00 39.62 65 LYS B N 1
ATOM 2178 C CA . LYS B 2 65 ? 4.539 47.984 128.700 1.00 39.48 65 LYS B CA 1
ATOM 2179 C C . LYS B 2 65 ? 5.474 47.925 127.499 1.00 38.68 65 LYS B C 1
ATOM 2180 O O . LYS B 2 65 ? 5.024 47.967 126.352 1.00 38.74 65 LYS B O 1
ATOM 2186 N N . GLY B 2 66 ? 6.773 47.852 127.763 1.00 37.06 66 GLY B N 1
ATOM 2187 C CA . GLY B 2 66 ? 7.738 47.791 126.681 1.00 36.99 66 GLY B CA 1
ATOM 2188 C C . GLY B 2 66 ? 8.482 49.097 126.488 1.00 38.06 66 GLY B C 1
ATOM 2189 O O . GLY B 2 66 ? 9.415 49.173 125.686 1.00 40.53 66 GLY B O 1
ATOM 2190 N N . LYS B 2 67 ? 8.073 50.124 127.224 1.00 35.93 67 LYS B N 1
ATOM 2191 C CA . LYS B 2 67 ? 8.697 51.432 127.132 1.00 36.26 67 LYS B CA 1
ATOM 2192 C C . LYS B 2 67 ? 9.317 51.753 128.493 1.00 38.35 67 LYS B C 1
ATOM 2193 O O . LYS B 2 67 ? 10.449 52.242 128.575 1.00 36.41 67 LYS B O 1
ATOM 2199 N N . ALA B 2 68 ? 8.565 51.466 129.557 1.00 37.87 68 ALA B N 1
ATOM 2200 C CA . ALA B 2 68 ? 9.021 51.737 130.915 1.00 38.80 68 ALA B CA 1
ATOM 2201 C C . ALA B 2 68 ? 9.330 50.463 131.697 1.00 39.66 68 ALA B C 1
ATOM 2202 O O . ALA B 2 68 ? 8.578 49.492 131.654 1.00 38.03 68 ALA B O 1
ATOM 2204 N N . THR B 2 69 ? 10.443 50.479 132.421 1.00 39.57 69 THR B N 1
ATOM 2205 C CA . THR B 2 69 ? 10.856 49.328 133.206 1.00 37.47 69 THR B CA 1
ATOM 2206 C C . THR B 2 69 ? 11.068 49.775 134.641 1.00 35.98 69 THR B C 1
ATOM 2207 O O . THR B 2 69 ? 11.885 50.644 134.895 1.00 35.62 69 THR B O 1
ATOM 2211 N N . LEU B 2 70 ? 10.324 49.190 135.575 1.00 35.40 70 LEU B N 1
ATOM 2212 C CA . LEU B 2 70 ? 10.443 49.566 136.982 1.00 36.67 70 LEU B CA 1
ATOM 2213 C C . LEU B 2 70 ? 11.214 48.533 137.798 1.00 36.81 70 LEU B C 1
ATOM 2214 O O . LEU B 2 70 ? 10.925 47.336 137.746 1.00 38.67 70 LEU B O 1
ATOM 2219 N N . THR B 2 71 ? 12.200 48.999 138.551 1.00 36.14 71 THR B N 1
ATOM 2220 C CA . THR B 2 71 ? 12.993 48.118 139.391 1.00 38.02 71 THR B CA 1
ATOM 2221 C C . THR B 2 71 ? 13.109 48.760 140.760 1.00 39.56 71 THR B C 1
ATOM 2222 O O . THR B 2 71 ? 12.842 49.953 140.918 1.00 40.28 71 THR B O 1
ATOM 2226 N N . ALA B 2 72 ? 13.499 47.970 141.750 1.00 39.69 72 ALA B N 1
ATOM 2227 C CA . ALA B 2 72 ? 13.652 48.485 143.100 1.00 41.44 72 ALA B CA 1
ATOM 2228 C C . ALA B 2 72 ? 14.892 47.861 143.732 1.00 41.93 72 ALA B C 1
ATOM 2229 O O . ALA B 2 72 ? 15.250 46.725 143.428 1.00 42.19 72 ALA B O 1
ATOM 2231 N N . ASP B 2 73 ? 15.546 48.623 144.599 1.00 42.84 73 ASP B N 1
ATOM 2232 C CA . ASP B 2 73 ? 16.758 48.178 145.268 1.00 43.48 73 ASP B CA 1
ATOM 2233 C C . ASP B 2 73 ? 16.579 48.288 146.781 1.00 44.15 73 ASP B C 1
ATOM 2234 O O . ASP B 2 73 ? 16.564 49.387 147.337 1.00 45.34 73 ASP B O 1
ATOM 2239 N N . LYS B 2 74 ? 16.450 47.143 147.441 1.00 44.59 74 LYS B N 1
ATOM 2240 C CA . LYS B 2 74 ? 16.250 47.092 148.888 1.00 43.89 74 LYS B CA 1
ATOM 2241 C C . LYS B 2 74 ? 17.305 47.791 149.737 1.00 43.53 74 LYS B C 1
ATOM 2242 O O . LYS B 2 74 ? 16.964 48.514 150.662 1.00 44.85 74 LYS B O 1
ATOM 2248 N N . SER B 2 75 ? 18.580 47.593 149.420 1.00 44.01 75 SER B N 1
ATOM 2249 C CA . SER B 2 75 ? 19.659 48.187 150.207 1.00 43.07 75 SER B CA 1
ATOM 2250 C C . SER B 2 75 ? 19.771 49.703 150.200 1.00 42.49 75 SER B C 1
ATOM 2251 O O . SER B 2 75 ? 20.326 50.287 151.134 1.00 44.31 75 SER B O 1
ATOM 2254 N N . SER B 2 76 ? 19.273 50.354 149.156 1.00 39.80 76 SER B N 1
ATOM 2255 C CA . SER B 2 76 ? 19.323 51.811 149.131 1.00 37.80 76 SER B CA 1
ATOM 2256 C C . SER B 2 76 ? 17.907 52.396 149.156 1.00 36.00 76 SER B C 1
ATOM 2257 O O . SER B 2 76 ? 17.729 53.589 148.956 1.00 37.19 76 SER B O 1
ATOM 2260 N N . THR B 2 77 ? 16.915 51.547 149.422 1.00 34.37 77 THR B N 1
ATOM 2261 C CA . THR B 2 77 ? 15.498 51.940 149.471 1.00 35.72 77 THR B CA 1
ATOM 2262 C C . THR B 2 77 ? 15.157 52.929 148.355 1.00 38.24 77 THR B C 1
ATOM 2263 O O . THR B 2 77 ? 14.524 53.968 148.587 1.00 38.88 77 THR B O 1
ATOM 2267 N N . THR B 2 78 ? 15.572 52.580 147.138 1.00 38.40 78 THR B N 1
ATOM 2268 C CA . THR B 2 78 ? 15.351 53.421 145.974 1.00 37.91 78 THR B CA 1
ATOM 2269 C C . THR B 2 78 ? 14.628 52.706 144.843 1.00 37.78 78 THR B C 1
ATOM 2270 O O . THR B 2 78 ? 15.053 51.640 144.409 1.00 39.10 78 THR B O 1
ATOM 2274 N N . ALA B 2 79 ? 13.524 53.282 144.372 1.00 36.44 79 ALA B N 1
ATOM 2275 C CA . ALA B 2 79 ? 12.794 52.687 143.250 1.00 34.09 79 ALA B CA 1
ATOM 2276 C C . ALA B 2 79 ? 13.342 53.349 141.982 1.00 33.87 79 ALA B C 1
ATOM 2277 O O . ALA B 2 79 ? 13.683 54.537 142.007 1.00 34.84 79 ALA B O 1
ATOM 2279 N N . PHE B 2 80 ? 13.439 52.585 140.893 1.00 31.45 80 PHE B N 1
ATOM 2280 C CA . PHE B 2 80 ? 13.958 53.102 139.621 1.00 32.21 80 PHE B CA 1
ATOM 2281 C C . PHE B 2 80 ? 12.964 52.931 138.485 1.00 31.01 80 PHE B C 1
ATOM 2282 O O . PHE B 2 80 ? 12.195 51.974 138.459 1.00 31.41 80 PHE B O 1
ATOM 2290 N N . MET B 2 81 ? 12.989 53.862 137.542 1.00 31.05 81 MET B N 1
ATOM 2291 C CA . MET B 2 81 ? 12.137 53.774 136.371 1.00 32.28 81 MET B CA 1
ATOM 2292 C C . MET B 2 81 ? 12.970 54.108 135.159 1.00 33.31 81 MET B C 1
ATOM 2293 O O . MET B 2 81 ? 13.525 55.209 135.056 1.00 36.10 81 MET B O 1
ATOM 2298 N N . GLU B 2 82 ? 13.060 53.160 134.239 1.00 33.53 82 GLU B N 1
ATOM 2299 C CA . GLU B 2 82 ? 13.815 53.369 133.022 1.00 35.30 82 GLU B CA 1
ATOM 2300 C C . GLU B 2 82 ? 12.885 53.483 131.814 1.00 34.70 82 GLU B C 1
ATOM 2301 O O . GLU B 2 82 ? 11.926 52.724 131.671 1.00 36.60 82 GLU B O 1
ATOM 2307 N N . LEU B 2 83 ? 13.179 54.453 130.959 1.00 34.63 83 LEU B N 1
ATOM 2308 C CA . LEU B 2 83 ? 12.421 54.709 129.743 1.00 33.73 83 LEU B CA 1
ATOM 2309 C C . LEU B 2 83 ? 13.397 54.567 128.578 1.00 35.62 83 LEU B C 1
ATOM 2310 O O . LEU B 2 83 ? 14.517 55.093 128.646 1.00 36.24 83 LEU B O 1
ATOM 2315 N N . SER B 2 84 ? 12.990 53.871 127.516 1.00 35.19 84 SER B N 1
ATOM 2316 C CA . SER B 2 84 ? 13.864 53.695 126.355 1.00 36.47 84 SER B CA 1
ATOM 2317 C C . SER B 2 84 ? 13.278 54.306 125.087 1.00 36.37 84 SER B C 1
ATOM 2318 O O . SER B 2 84 ? 12.084 54.584 125.021 1.00 35.28 84 SER B O 1
ATOM 2321 N N . SER B 2 85 ? 14.128 54.497 124.081 1.00 38.12 85 SER B N 1
ATOM 2322 C CA . SER B 2 85 ? 13.722 55.089 122.805 1.00 40.09 85 SER B CA 1
ATOM 2323 C C . SER B 2 85 ? 12.848 56.309 123.053 1.00 39.82 85 SER B C 1
ATOM 2324 O O . SER B 2 85 ? 11.653 56.296 122.785 1.00 40.65 85 SER B O 1
ATOM 2327 N N . LEU B 2 86 ? 13.462 57.369 123.554 1.00 40.62 86 LEU B N 1
ATOM 2328 C CA . LEU B 2 86 ? 12.743 58.585 123.878 1.00 40.28 86 LEU B CA 1
ATOM 2329 C C . LEU B 2 86 ? 12.454 59.520 122.713 1.00 39.00 86 LEU B C 1
ATOM 2330 O O . LEU B 2 86 ? 13.245 59.647 121.780 1.00 39.28 86 LEU B O 1
ATOM 2335 N N . THR B 2 87 ? 11.295 60.164 122.782 1.00 37.24 87 THR B N 1
ATOM 2336 C CA . THR B 2 87 ? 10.874 61.127 121.777 1.00 37.29 87 THR B CA 1
ATOM 2337 C C . THR B 2 87 ? 10.317 62.332 122.535 1.00 37.24 87 THR B C 1
ATOM 2338 O O . THR B 2 87 ? 10.066 62.253 123.741 1.00 37.74 87 THR B O 1
ATOM 2342 N N . SER B 2 88 ? 10.126 63.447 121.844 1.00 35.69 88 SER B N 1
ATOM 2343 C CA . SER B 2 88 ? 9.580 64.627 122.503 1.00 35.76 88 SER B CA 1
ATOM 2344 C C . SER B 2 88 ? 8.284 64.280 123.248 1.00 35.03 88 SER B C 1
ATOM 2345 O O . SER B 2 88 ? 7.896 64.978 124.178 1.00 35.67 88 SER B O 1
ATOM 2348 N N . GLU B 2 89 ? 7.623 63.197 122.849 1.00 35.14 89 GLU B N 1
ATOM 2349 C CA . GLU B 2 89 ? 6.395 62.772 123.520 1.00 35.48 89 GLU B CA 1
ATOM 2350 C C . GLU B 2 89 ? 6.700 62.309 124.945 1.00 35.51 89 GLU B C 1
ATOM 2351 O O . GLU B 2 89 ? 5.791 62.164 125.766 1.00 33.80 89 GLU B O 1
ATOM 2357 N N . ASP B 2 90 ? 7.973 62.052 125.234 1.00 35.20 90 ASP B N 1
ATOM 2358 C CA . ASP B 2 90 ? 8.354 61.599 126.564 1.00 37.10 90 ASP B CA 1
ATOM 2359 C C . ASP B 2 90 ? 8.852 62.729 127.451 1.00 37.43 90 ASP B C 1
ATOM 2360 O O . ASP B 2 90 ? 9.251 62.491 128.594 1.00 36.26 90 ASP B O 1
ATOM 2365 N N . SER B 2 91 ? 8.853 63.949 126.913 1.00 37.04 91 SER B N 1
ATOM 2366 C CA . SER B 2 91 ? 9.257 65.124 127.685 1.00 37.41 91 SER B CA 1
ATOM 2367 C C . SER B 2 91 ? 8.079 65.358 128.615 1.00 38.48 91 SER B C 1
ATOM 2368 O O . SER B 2 91 ? 6.944 65.548 128.158 1.00 40.08 91 SER B O 1
ATOM 2371 N N . ALA B 2 92 ? 8.338 65.325 129.913 1.00 36.95 92 ALA B N 1
ATOM 2372 C CA . ALA B 2 92 ? 7.274 65.521 130.885 1.00 37.14 92 ALA B CA 1
ATOM 2373 C C . ALA B 2 92 ? 7.875 65.560 132.268 1.00 37.21 92 ALA B C 1
ATOM 2374 O O . ALA B 2 92 ? 9.092 65.421 132.435 1.00 36.19 92 ALA B O 1
ATOM 2376 N N . VAL B 2 93 ? 7.025 65.776 133.262 1.00 34.13 93 VAL B N 1
ATOM 2377 C CA . VAL B 2 93 ? 7.503 65.749 134.626 1.00 35.20 93 VAL B CA 1
ATOM 2378 C C . VAL B 2 93 ? 7.122 64.351 135.105 1.00 35.18 93 VAL B C 1
ATOM 2379 O O . VAL B 2 93 ? 5.995 63.904 134.877 1.00 36.25 93 VAL B O 1
ATOM 2383 N N . TYR B 2 94 ? 8.059 63.641 135.725 1.00 33.53 94 TYR B N 1
ATOM 2384 C CA . TYR B 2 94 ? 7.755 62.300 136.216 1.00 31.46 94 TYR B CA 1
ATOM 2385 C C . TYR B 2 94 ? 7.757 62.246 137.743 1.00 32.00 94 TYR B C 1
ATOM 2386 O O . TYR B 2 94 ? 8.681 62.738 138.399 1.00 34.11 94 TYR B O 1
ATOM 2395 N N . TYR B 2 95 ? 6.708 61.659 138.308 1.00 30.53 95 TYR B N 1
ATOM 2396 C CA . TYR B 2 95 ? 6.581 61.545 139.757 1.00 30.74 95 TYR B CA 1
ATOM 2397 C C . TYR B 2 95 ? 6.558 60.101 140.231 1.00 32.18 95 TYR B C 1
ATOM 2398 O O . TYR B 2 95 ? 6.134 59.203 139.499 1.00 32.87 95 TYR B O 1
ATOM 2407 N N . CYS B 2 96 ? 7.019 59.877 141.458 1.00 32.61 96 CYS B N 1
ATOM 2408 C CA . CYS B 2 96 ? 6.920 58.552 142.051 1.00 34.73 96 CYS B CA 1
ATOM 2409 C C . CYS B 2 96 ? 5.997 58.827 143.211 1.00 33.59 96 CYS B C 1
ATOM 2410 O O . CYS B 2 96 ? 5.974 59.945 143.728 1.00 30.15 96 CYS B O 1
ATOM 2413 N N . THR B 2 97 ? 5.222 57.831 143.610 1.00 32.58 97 THR B N 1
ATOM 2414 C CA . THR B 2 97 ? 4.299 58.054 144.697 1.00 36.42 97 THR B CA 1
ATOM 2415 C C . THR B 2 97 ? 3.966 56.783 145.444 1.00 35.89 97 THR B C 1
ATOM 2416 O O . THR B 2 97 ? 4.012 55.693 144.890 1.00 37.42 97 THR B O 1
ATOM 2420 N N . ARG B 2 98 ? 3.657 56.935 146.723 1.00 37.30 98 ARG B N 1
ATOM 2421 C CA . ARG B 2 98 ? 3.296 55.805 147.558 1.00 36.64 98 ARG B CA 1
ATOM 2422 C C . ARG B 2 98 ? 1.782 55.884 147.674 1.00 36.95 98 ARG B C 1
ATOM 2423 O O . ARG B 2 98 ? 1.157 55.158 148.452 1.00 36.60 98 ARG B O 1
ATOM 2431 N N . LYS B 2 99 ? 1.214 56.775 146.861 1.00 36.26 99 LYS B N 1
ATOM 2432 C CA . LYS B 2 99 ? -0.221 57.046 146.796 1.00 36.36 99 LYS B CA 1
ATOM 2433 C C . LYS B 2 99 ? -0.630 58.105 147.811 1.00 36.55 99 LYS B C 1
ATOM 2434 O O . LYS B 2 99 ? -1.618 58.822 147.604 1.00 36.83 99 LYS B O 1
ATOM 2440 N N . ASP B 2 100 ? 0.095 58.199 148.921 1.00 34.64 100 ASP B N 1
ATOM 2441 C CA . ASP B 2 100 ? -0.198 59.282 149.837 1.00 35.89 100 ASP B CA 1
ATOM 2442 C C . ASP B 2 100 ? 0.908 60.300 149.619 1.00 36.27 100 ASP B C 1
ATOM 2443 O O . ASP B 2 100 ? 0.637 61.445 149.269 1.00 37.64 100 ASP B O 1
ATOM 2448 N N . TYR B 2 101 ? 2.156 59.872 149.773 1.00 36.73 101 TYR B N 1
ATOM 2449 C CA . TYR B 2 101 ? 3.288 60.766 149.572 1.00 36.40 101 TYR B CA 1
ATOM 2450 C C . TYR B 2 101 ? 3.656 60.809 148.095 1.00 36.19 101 TYR B C 1
ATOM 2451 O O . TYR B 2 101 ? 3.495 59.817 147.374 1.00 35.28 101 TYR B O 1
ATOM 2460 N N . TRP B 2 102 ? 4.147 61.965 147.651 1.00 34.46 102 TRP B N 1
ATOM 2461 C CA . TRP B 2 102 ? 4.573 62.148 146.269 1.00 33.10 102 TRP B CA 1
ATOM 2462 C C . TRP B 2 102 ? 5.990 62.702 146.250 1.00 33.81 102 TRP B C 1
ATOM 2463 O O . TRP B 2 102 ? 6.377 63.474 147.128 1.00 33.15 102 TRP B O 1
ATOM 2474 N N . GLY B 2 103 ? 6.763 62.312 145.244 1.00 33.48 103 GLY B N 1
ATOM 2475 C CA . GLY B 2 103 ? 8.106 62.838 145.126 1.00 33.31 103 GLY B CA 1
ATOM 2476 C C . GLY B 2 103 ? 7.928 64.258 144.629 1.00 31.88 103 GLY B C 1
ATOM 2477 O O . GLY B 2 103 ? 6.806 64.656 144.327 1.00 31.77 103 GLY B O 1
ATOM 2478 N N . GLN B 2 104 ? 9.009 65.023 144.528 1.00 29.15 104 GLN B N 1
ATOM 2479 C CA . GLN B 2 104 ? 8.888 66.393 144.071 1.00 29.38 104 GLN B CA 1
ATOM 2480 C C . GLN B 2 104 ? 8.869 66.403 142.548 1.00 31.09 104 GLN B C 1
ATOM 2481 O O . GLN B 2 104 ? 8.609 67.433 141.910 1.00 33.31 104 GLN B O 1
ATOM 2487 N N . GLY B 2 105 ? 9.159 65.246 141.966 1.00 30.96 105 GLY B N 1
ATOM 2488 C CA . GLY B 2 105 ? 9.145 65.134 140.522 1.00 30.36 105 GLY B CA 1
ATOM 2489 C C . GLY B 2 105 ? 10.470 65.356 139.826 1.00 31.76 105 GLY B C 1
ATOM 2490 O O . GLY B 2 105 ? 11.360 66.053 140.313 1.00 32.48 105 GLY B O 1
ATOM 2491 N N . THR B 2 106 ? 10.584 64.750 138.656 1.00 32.33 106 THR B N 1
ATOM 2492 C CA . THR B 2 106 ? 11.774 64.850 137.841 1.00 32.12 106 THR B CA 1
ATOM 2493 C C . THR B 2 106 ? 11.387 65.315 136.445 1.00 33.00 106 THR B C 1
ATOM 2494 O O . THR B 2 106 ? 10.593 64.657 135.764 1.00 33.74 106 THR B O 1
ATOM 2498 N N . LEU B 2 107 ? 11.940 66.453 136.035 1.00 30.41 107 LEU B N 1
ATOM 2499 C CA . LEU B 2 107 ? 11.667 67.001 134.719 1.00 31.37 107 LEU B CA 1
ATOM 2500 C C . LEU B 2 107 ? 12.584 66.323 133.722 1.00 31.76 107 LEU B C 1
ATOM 2501 O O . LEU B 2 107 ? 13.799 66.256 133.929 1.00 33.19 107 LEU B O 1
ATOM 2506 N N . VAL B 2 108 ? 11.997 65.808 132.648 1.00 31.27 108 VAL B N 1
ATOM 2507 C CA . VAL B 2 108 ? 12.764 65.150 131.596 1.00 32.26 108 VAL B CA 1
ATOM 2508 C C . VAL B 2 108 ? 12.481 65.862 130.283 1.00 33.82 108 VAL B C 1
ATOM 2509 O O . VAL B 2 108 ? 11.340 65.908 129.833 1.00 34.80 108 VAL B O 1
ATOM 2513 N N . THR B 2 109 ? 13.522 66.423 129.680 1.00 34.85 109 THR B N 1
ATOM 2514 C CA . THR B 2 109 ? 13.387 67.121 128.417 1.00 35.25 109 THR B CA 1
ATOM 2515 C C . THR B 2 109 ? 14.065 66.303 127.329 1.00 35.60 109 THR B C 1
ATOM 2516 O O . THR B 2 109 ? 15.238 65.959 127.443 1.00 37.73 109 THR B O 1
ATOM 2520 N N . VAL B 2 110 ? 13.324 65.973 126.284 1.00 36.09 110 VAL B N 1
ATOM 2521 C CA . VAL B 2 110 ? 13.895 65.214 125.180 1.00 37.10 110 VAL B CA 1
ATOM 2522 C C . VAL B 2 110 ? 14.093 66.197 124.042 1.00 38.14 110 VAL B C 1
ATOM 2523 O O . VAL B 2 110 ? 13.128 66.710 123.481 1.00 37.70 110 VAL B O 1
ATOM 2527 N N . SER B 2 111 ? 15.348 66.465 123.705 1.00 38.90 111 SER B N 1
ATOM 2528 C CA . SER B 2 111 ? 15.648 67.414 122.647 1.00 39.59 111 SER B CA 1
ATOM 2529 C C . SER B 2 111 ? 17.040 67.211 122.072 1.00 41.66 111 SER B C 1
ATOM 2530 O O . SER B 2 111 ? 17.940 66.696 122.741 1.00 43.18 111 SER B O 1
ATOM 2533 N N . ALA B 2 112 ? 17.205 67.629 120.824 1.00 41.86 112 ALA B N 1
ATOM 2534 C CA . ALA B 2 112 ? 18.490 67.546 120.151 1.00 42.64 112 ALA B CA 1
ATOM 2535 C C . ALA B 2 112 ? 19.153 68.924 120.269 1.00 43.24 112 ALA B C 1
ATOM 2536 O O . ALA B 2 112 ? 20.346 69.079 120.014 1.00 43.57 112 ALA B O 1
ATOM 2538 N N . ALA B 2 113 ? 18.359 69.915 120.663 1.00 43.56 113 ALA B N 1
ATOM 2539 C CA . ALA B 2 113 ? 18.825 71.286 120.801 1.00 45.10 113 ALA B CA 1
ATOM 2540 C C . ALA B 2 113 ? 20.154 71.430 121.525 1.00 47.30 113 ALA B C 1
ATOM 2541 O O . ALA B 2 113 ? 20.502 70.638 122.396 1.00 47.72 113 ALA B O 1
ATOM 2543 N N . LYS B 2 114 ? 20.895 72.463 121.157 1.00 48.98 114 LYS B N 1
ATOM 2544 C CA . LYS B 2 114 ? 22.179 72.721 121.770 1.00 52.14 114 LYS B CA 1
ATOM 2545 C C . LYS B 2 114 ? 22.124 74.039 122.525 1.00 52.37 114 LYS B C 1
ATOM 2546 O O . LYS B 2 114 ? 21.297 74.908 122.223 1.00 52.98 114 LYS B O 1
ATOM 2552 N N . THR B 2 115 ? 22.988 74.188 123.522 1.00 50.93 115 THR B N 1
ATOM 2553 C CA . THR B 2 115 ? 23.002 75.418 124.289 1.00 50.32 115 THR B CA 1
ATOM 2554 C C . THR B 2 115 ? 23.061 76.590 123.327 1.00 50.33 115 THR B C 1
ATOM 2555 O O . THR B 2 115 ? 23.962 76.674 122.497 1.00 50.92 115 THR B O 1
ATOM 2559 N N . THR B 2 116 ? 22.084 77.481 123.425 1.00 49.69 116 THR B N 1
ATOM 2560 C CA . THR B 2 116 ? 22.039 78.646 122.551 1.00 48.35 116 THR B CA 1
ATOM 2561 C C . THR B 2 116 ? 21.639 79.900 123.316 1.00 48.08 116 THR B C 1
ATOM 2562 O O . THR B 2 116 ? 20.632 79.906 124.031 1.00 48.41 116 THR B O 1
ATOM 2566 N N . ALA B 2 117 ? 22.440 80.956 123.167 1.00 46.24 117 ALA B N 1
ATOM 2567 C CA . ALA B 2 117 ? 22.176 82.224 123.836 1.00 45.02 117 ALA B CA 1
ATOM 2568 C C . ALA B 2 117 ? 20.931 82.886 123.247 1.00 44.61 117 ALA B C 1
ATOM 2569 O O . ALA B 2 117 ? 20.682 82.812 122.046 1.00 42.25 117 ALA B O 1
ATOM 2571 N N . PRO B 2 118 ? 20.135 83.551 124.096 1.00 45.63 118 PRO B N 1
ATOM 2572 C CA . PRO B 2 118 ? 18.909 84.227 123.665 1.00 46.84 118 PRO B CA 1
ATOM 2573 C C . PRO B 2 118 ? 19.137 85.578 123.023 1.00 48.69 118 PRO B C 1
ATOM 2574 O O . PRO B 2 118 ? 20.019 86.320 123.431 1.00 51.97 118 PRO B O 1
ATOM 2578 N N . SER B 2 119 ? 18.343 85.890 122.010 1.00 48.93 119 SER B N 1
ATOM 2579 C CA . SER B 2 119 ? 18.422 87.192 121.377 1.00 48.49 119 SER B CA 1
ATOM 2580 C C . SER B 2 119 ? 17.451 87.997 122.239 1.00 48.97 119 SER B C 1
ATOM 2581 O O . SER B 2 119 ? 16.366 87.507 122.564 1.00 48.12 119 SER B O 1
ATOM 2584 N N . VAL B 2 120 ? 17.837 89.206 122.636 1.00 47.52 120 VAL B N 1
ATOM 2585 C CA . VAL B 2 120 ? 16.963 90.018 123.473 1.00 47.76 120 VAL B CA 1
ATOM 2586 C C . VAL B 2 120 ? 16.599 91.308 122.748 1.00 49.28 120 VAL B C 1
ATOM 2587 O O . VAL B 2 120 ? 17.469 92.124 122.445 1.00 50.15 120 VAL B O 1
ATOM 2591 N N . TYR B 2 121 ? 15.312 91.488 122.468 1.00 49.42 121 TYR B N 1
ATOM 2592 C CA . TYR B 2 121 ? 14.846 92.673 121.754 1.00 50.83 121 TYR B CA 1
ATOM 2593 C C . TYR B 2 121 ? 14.009 93.624 122.597 1.00 51.35 121 TYR B C 1
ATOM 2594 O O . TYR B 2 121 ? 13.156 93.202 123.382 1.00 50.45 121 TYR B O 1
ATOM 2603 N N . PRO B 2 122 ? 14.234 94.935 122.427 1.00 51.93 122 PRO B N 1
ATOM 2604 C CA . PRO B 2 122 ? 13.495 95.952 123.172 1.00 51.37 122 PRO B CA 1
ATOM 2605 C C . PRO B 2 122 ? 12.150 96.172 122.510 1.00 50.28 122 PRO B C 1
ATOM 2606 O O . PRO B 2 122 ? 12.084 96.374 121.303 1.00 51.49 122 PRO B O 1
ATOM 2610 N N . LEU B 2 123 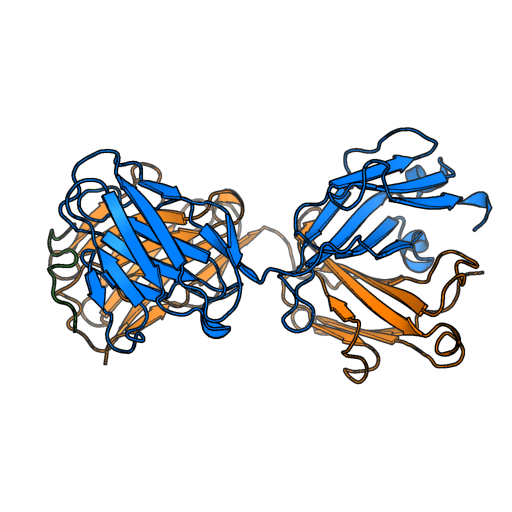? 11.082 96.127 123.294 1.00 50.74 123 LEU B N 1
ATOM 2611 C CA . LEU B 2 123 ? 9.746 96.334 122.755 1.00 51.33 123 LEU B CA 1
ATOM 2612 C C . LEU B 2 123 ? 9.172 97.670 123.194 1.00 52.23 123 LEU B C 1
ATOM 2613 O O . LEU B 2 123 ? 8.735 97.833 124.337 1.00 52.03 123 LEU B O 1
ATOM 2618 N N . VAL B 2 124 ? 9.181 98.625 122.270 1.00 53.15 124 VAL B N 1
ATOM 2619 C CA . VAL B 2 124 ? 8.663 99.963 122.525 1.00 53.07 124 VAL B CA 1
ATOM 2620 C C . VAL B 2 124 ? 7.259 100.089 121.981 1.00 51.19 124 VAL B C 1
ATOM 2621 O O . VAL B 2 124 ? 6.893 99.392 121.037 1.00 49.78 124 VAL B O 1
ATOM 2625 N N . PRO B 2 125 ? 6.448 100.982 122.570 1.00 51.46 125 PRO B N 1
ATOM 2626 C CA . PRO B 2 125 ? 5.075 101.158 122.091 1.00 52.55 125 PRO B CA 1
ATOM 2627 C C . PRO B 2 125 ? 5.050 101.638 120.647 1.00 53.92 125 PRO B C 1
ATOM 2628 O O . PRO B 2 125 ? 6.031 102.180 120.151 1.00 53.01 125 PRO B O 1
ATOM 2632 N N . VAL B 2 126 ? 3.935 101.421 119.965 1.00 57.30 126 VAL B N 1
ATOM 2633 C CA . VAL B 2 126 ? 3.829 101.867 118.588 1.00 61.46 126 VAL B CA 1
ATOM 2634 C C . VAL B 2 126 ? 4.063 103.383 118.578 1.00 64.75 126 VAL B C 1
ATOM 2635 O O . VAL B 2 126 ? 3.690 104.080 119.523 1.00 64.67 126 VAL B O 1
ATOM 2639 N N . CYS B 2 127 ? 4.700 103.888 117.527 1.00 68.39 127 CYS B N 1
ATOM 2640 C CA . CYS B 2 127 ? 4.981 105.318 117.428 1.00 72.02 127 CYS B CA 1
ATOM 2641 C C . CYS B 2 127 ? 3.762 106.134 117.829 1.00 73.68 127 CYS B C 1
ATOM 2642 O O . CYS B 2 127 ? 2.721 106.087 117.173 1.00 74.25 127 CYS B O 1
ATOM 2645 N N . GLY B 2 128 ? 3.908 106.882 118.919 1.00 74.94 128 GLY B N 1
ATOM 2646 C CA . GLY B 2 128 ? 2.809 107.672 119.436 1.00 76.31 128 GLY B CA 1
ATOM 2647 C C . GLY B 2 128 ? 2.175 106.858 120.552 1.00 77.91 128 GLY B C 1
ATOM 2648 O O . GLY B 2 128 ? 2.744 106.744 121.640 1.00 77.93 128 GLY B O 1
ATOM 2649 N N . GLY B 2 129 ? 1.007 106.279 120.274 1.00 78.33 129 GLY B N 1
ATOM 2650 C CA . GLY B 2 129 ? 0.300 105.463 121.250 1.00 79.21 129 GLY B CA 1
ATOM 2651 C C . GLY B 2 129 ? 0.476 105.854 122.708 1.00 80.25 129 GLY B C 1
ATOM 2652 O O . GLY B 2 129 ? 0.497 104.994 123.594 1.00 80.48 129 GLY B O 1
ATOM 2653 N N . THR B 2 130 ? 0.599 107.154 122.960 1.00 80.94 130 THR B N 1
ATOM 2654 C CA . THR B 2 130 ? 0.776 107.663 124.315 1.00 80.12 130 THR B CA 1
ATOM 2655 C C . THR B 2 130 ? -0.583 107.855 124.965 1.00 78.78 130 THR B C 1
ATOM 2656 O O . THR B 2 130 ? -0.674 108.087 126.174 1.00 79.50 130 THR B O 1
ATOM 2660 N N . THR B 2 131 ? -1.638 107.760 124.160 1.00 76.59 131 THR B N 1
ATOM 2661 C CA . THR B 2 131 ? -2.991 107.953 124.668 1.00 75.07 131 THR B CA 1
ATOM 2662 C C . THR B 2 131 ? -3.269 107.050 125.866 1.00 73.45 131 THR B C 1
ATOM 2663 O O . THR B 2 131 ? -3.446 105.834 125.733 1.00 73.74 131 THR B O 1
ATOM 2667 N N . GLY B 2 132 ? -3.289 107.666 127.044 1.00 70.18 132 GLY B N 1
ATOM 2668 C CA . GLY B 2 132 ? -3.540 106.933 128.266 1.00 66.19 132 GLY B CA 1
ATOM 2669 C C . GLY B 2 132 ? -2.654 107.449 129.377 1.00 63.51 132 GLY B C 1
ATOM 2670 O O . GLY B 2 132 ? -1.633 108.091 129.120 1.00 63.63 132 GLY B O 1
ATOM 2671 N N . SER B 2 133 ? -3.042 107.175 130.616 1.00 60.03 133 SER B N 1
ATOM 2672 C CA . SER B 2 133 ? -2.263 107.615 131.759 1.00 57.44 133 SER B CA 1
ATOM 2673 C C . SER B 2 133 ? -1.071 106.686 131.998 1.00 56.06 133 SER B C 1
ATOM 2674 O O . SER B 2 133 ? -0.196 106.975 132.817 1.00 55.51 133 SER B O 1
ATOM 2677 N N . SER B 2 134 ? -1.027 105.574 131.271 1.00 52.65 134 SER B N 1
ATOM 2678 C CA . SER B 2 134 ? 0.064 104.628 131.448 1.00 51.34 134 SER B CA 1
ATOM 2679 C C . SER B 2 134 ? 0.692 104.215 130.129 1.00 48.29 134 SER B C 1
ATOM 2680 O O . SER B 2 134 ? 0.154 104.474 129.058 1.00 48.15 134 SER B O 1
ATOM 2683 N N . VAL B 2 135 ? 1.848 103.578 130.215 1.00 45.68 135 VAL B N 1
ATOM 2684 C CA . VAL B 2 135 ? 2.524 103.101 129.024 1.00 45.55 135 VAL B CA 1
ATOM 2685 C C . VAL B 2 135 ? 3.061 101.700 129.313 1.00 45.02 135 VAL B C 1
ATOM 2686 O O . VAL B 2 135 ? 3.643 101.443 130.375 1.00 43.54 135 VAL B O 1
ATOM 2690 N N . THR B 2 136 ? 2.829 100.789 128.376 1.00 44.21 136 THR B N 1
ATOM 2691 C CA . THR B 2 136 ? 3.283 99.414 128.526 1.00 43.63 136 THR B CA 1
ATOM 2692 C C . THR B 2 136 ? 4.456 99.157 127.584 1.00 43.99 136 THR B C 1
ATOM 2693 O O . THR B 2 136 ? 4.391 99.453 126.386 1.00 46.30 136 THR B O 1
ATOM 2697 N N . LEU B 2 137 ? 5.537 98.626 128.138 1.00 42.60 137 LEU B N 1
ATOM 2698 C CA . LEU B 2 137 ? 6.724 98.323 127.352 1.00 42.10 137 LEU B CA 1
ATOM 2699 C C . LEU B 2 137 ? 6.980 96.819 127.443 1.00 42.03 137 LEU B C 1
ATOM 2700 O O . LEU B 2 137 ? 6.515 96.156 128.377 1.00 40.65 137 LEU B O 1
ATOM 2705 N N . GLY B 2 138 ? 7.717 96.280 126.479 1.00 40.94 138 GLY B N 1
ATOM 2706 C CA . GLY B 2 138 ? 7.986 94.859 126.498 1.00 42.50 138 GLY B CA 1
ATOM 2707 C C . GLY B 2 138 ? 9.426 94.449 126.270 1.00 43.40 138 GLY B C 1
ATOM 2708 O O . GLY B 2 138 ? 10.278 95.271 125.924 1.00 44.32 138 GLY B O 1
ATOM 2709 N N . CYS B 2 139 ? 9.683 93.157 126.471 1.00 43.21 139 CYS B N 1
ATOM 2710 C CA . CYS B 2 139 ? 11.000 92.569 126.284 1.00 43.02 139 CYS B CA 1
ATOM 2711 C C . CYS B 2 139 ? 10.816 91.139 125.755 1.00 43.11 139 CYS B C 1
ATOM 2712 O O . CYS B 2 139 ? 10.189 90.307 126.404 1.00 41.50 139 CYS B O 1
ATOM 2715 N N . LEU B 2 140 ? 11.367 90.863 124.577 1.00 43.68 140 LEU B N 1
ATOM 2716 C CA . LEU B 2 140 ? 11.258 89.547 123.950 1.00 44.59 140 LEU B CA 1
ATOM 2717 C C . LEU B 2 140 ? 12.586 88.790 123.989 1.00 45.35 140 LEU B C 1
ATOM 2718 O O . LEU B 2 140 ? 13.563 89.220 123.381 1.00 45.38 140 LEU B O 1
ATOM 2723 N N . VAL B 2 141 ? 12.611 87.670 124.710 1.00 45.55 141 VAL B N 1
ATOM 2724 C CA . VAL B 2 141 ? 13.807 86.837 124.837 1.00 46.39 141 VAL B CA 1
ATOM 2725 C C . VAL B 2 141 ? 13.593 85.633 123.926 1.00 46.21 141 VAL B C 1
ATOM 2726 O O . VAL B 2 141 ? 12.950 84.660 124.305 1.00 47.40 141 VAL B O 1
ATOM 2730 N N . LYS B 2 142 ? 14.157 85.703 122.726 1.00 45.83 142 LYS B N 1
ATOM 2731 C CA . LYS B 2 142 ? 13.963 84.670 121.721 1.00 44.80 142 LYS B CA 1
ATOM 2732 C C . LYS B 2 142 ? 15.128 83.740 121.368 1.00 44.44 142 LYS B C 1
ATOM 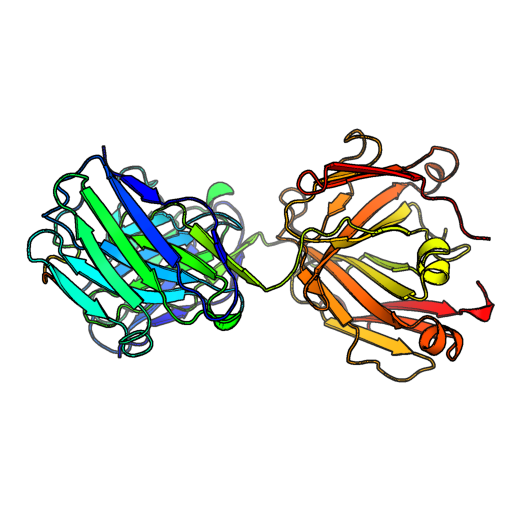2733 O O . LYS B 2 142 ? 16.298 84.130 121.369 1.00 44.30 142 LYS B O 1
ATOM 2739 N N . GLY B 2 143 ? 14.774 82.489 121.085 1.00 43.92 143 GLY B N 1
ATOM 2740 C CA . GLY B 2 143 ? 15.744 81.483 120.689 1.00 44.64 143 GLY B CA 1
ATOM 2741 C C . GLY B 2 143 ? 16.856 81.058 121.627 1.00 44.73 143 GLY B C 1
ATOM 2742 O O . GLY B 2 143 ? 18.022 81.093 121.247 1.00 44.46 143 GLY B O 1
ATOM 2743 N N . TYR B 2 144 ? 16.524 80.652 122.846 1.00 45.98 144 TYR B N 1
ATOM 2744 C CA . TYR B 2 144 ? 17.564 80.194 123.761 1.00 48.43 144 TYR B CA 1
ATOM 2745 C C . TYR B 2 144 ? 17.324 78.746 124.193 1.00 49.64 144 TYR B C 1
ATOM 2746 O O . TYR B 2 144 ? 16.212 78.221 124.079 1.00 48.94 144 TYR B O 1
ATOM 2755 N N . PHE B 2 145 ? 18.386 78.110 124.676 1.00 50.49 145 PHE B N 1
ATOM 2756 C CA . PHE B 2 145 ? 18.326 76.736 125.140 1.00 51.13 145 PHE B CA 1
ATOM 2757 C C . PHE B 2 145 ? 19.550 76.411 125.993 1.00 51.73 145 PHE B C 1
ATOM 2758 O O . PHE B 2 145 ? 20.685 76.718 125.617 1.00 51.17 145 PHE B O 1
ATOM 2766 N N . PRO B 2 146 ? 19.332 75.785 127.159 1.00 51.81 146 PRO B N 1
ATOM 2767 C CA . PRO B 2 146 ? 18.009 75.404 127.648 1.00 53.27 146 PRO B CA 1
ATOM 2768 C C . PRO B 2 146 ? 17.561 76.432 128.673 1.00 54.97 146 PRO B C 1
ATOM 2769 O O . PRO B 2 146 ? 18.113 77.530 128.752 1.00 55.16 146 PRO B O 1
ATOM 27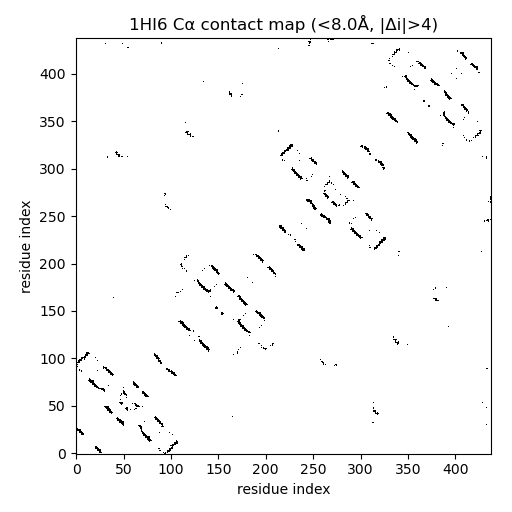73 N N . GLU B 2 147 ? 16.565 76.065 129.466 1.00 56.01 147 GLU B N 1
ATOM 2774 C CA . GLU B 2 147 ? 16.090 76.951 130.507 1.00 57.39 147 GLU B CA 1
ATOM 2775 C C . GLU B 2 147 ? 17.032 76.714 131.679 1.00 57.56 147 GLU B C 1
ATOM 2776 O O . GLU B 2 147 ? 17.835 75.784 131.654 1.00 58.71 147 GLU B O 1
ATOM 2782 N N . PRO B 2 148 ? 16.953 77.550 132.718 1.00 57.16 148 PRO B N 1
ATOM 2783 C CA . PRO B 2 148 ? 16.023 78.671 132.801 1.00 57.16 148 PRO B CA 1
ATOM 2784 C C . PRO B 2 148 ? 16.677 79.936 132.279 1.00 56.98 148 PRO B C 1
ATOM 2785 O O . PRO B 2 148 ? 17.768 79.917 131.713 1.00 58.03 148 PRO B O 1
ATOM 2789 N N . VAL B 2 149 ? 15.992 81.042 132.495 1.00 56.11 149 VAL B N 1
ATOM 2790 C CA . VAL B 2 149 ? 16.481 82.340 132.097 1.00 54.41 149 VAL B CA 1
ATOM 2791 C C . VAL B 2 149 ? 15.816 83.245 133.127 1.00 54.35 149 VAL B C 1
ATOM 2792 O O . VAL B 2 149 ? 14.735 82.928 133.618 1.00 56.73 149 VAL B O 1
ATOM 2796 N N . THR B 2 150 ? 16.464 84.336 133.501 1.00 52.65 150 THR B N 1
ATOM 2797 C CA . THR B 2 150 ? 15.855 85.240 134.459 1.00 51.32 150 THR B CA 1
ATOM 2798 C C . THR B 2 150 ? 15.944 86.631 133.879 1.00 51.75 150 THR B C 1
ATOM 2799 O O . THR B 2 150 ? 16.976 87.014 133.318 1.00 52.63 150 THR B O 1
ATOM 2803 N N . LEU B 2 151 ? 14.848 87.374 133.975 1.00 49.59 151 LEU B N 1
ATOM 2804 C CA . LEU B 2 151 ? 14.843 88.734 133.486 1.00 48.14 151 LEU B CA 1
ATOM 2805 C C . LEU B 2 151 ? 14.124 89.589 134.500 1.00 49.06 151 LEU B C 1
ATOM 2806 O O . LEU B 2 151 ? 13.177 89.146 135.155 1.00 50.18 151 LEU B O 1
ATOM 2811 N N . THR B 2 152 ? 14.608 90.812 134.648 1.00 49.36 152 THR B N 1
ATOM 2812 C CA . THR B 2 152 ? 14.029 91.750 135.581 1.00 50.21 152 THR B CA 1
ATOM 2813 C C . THR B 2 152 ? 14.101 93.108 134.910 1.00 51.74 152 THR B C 1
ATOM 2814 O O . THR B 2 152 ? 14.753 93.260 133.876 1.00 52.79 152 THR B O 1
ATOM 2818 N N . TRP B 2 153 ? 13.418 94.088 135.483 1.00 52.90 153 TRP B N 1
ATOM 2819 C CA . TRP B 2 153 ? 13.427 95.431 134.930 1.00 53.29 153 TRP B CA 1
ATOM 2820 C C . TRP B 2 153 ? 14.190 96.370 135.857 1.00 54.88 153 TRP B C 1
ATOM 2821 O O . TRP B 2 153 ? 14.031 96.321 137.079 1.00 55.21 153 TRP B O 1
ATOM 2832 N N . ASN B 2 154 ? 15.020 97.221 135.261 1.00 55.92 154 ASN B N 1
ATOM 2833 C CA . ASN B 2 154 ? 15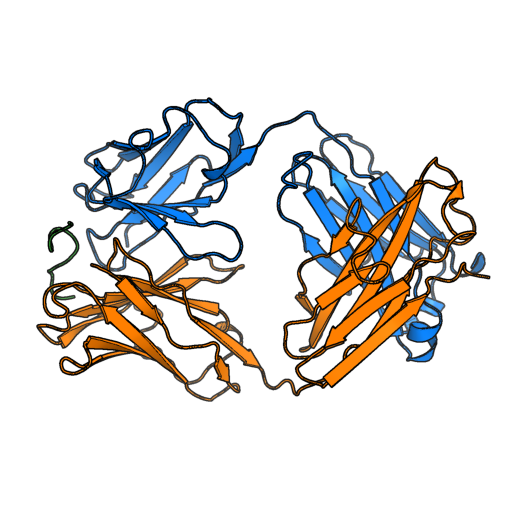.838 98.159 136.013 1.00 56.17 154 ASN B CA 1
ATOM 2834 C C . ASN B 2 154 ? 16.447 97.444 137.212 1.00 58.00 154 ASN B C 1
ATOM 2835 O O . ASN B 2 154 ? 16.374 97.914 138.349 1.00 58.24 154 ASN B O 1
ATOM 2840 N N . SER B 2 155 ? 17.038 96.287 136.935 1.00 59.39 155 SER B N 1
ATOM 2841 C CA . SER B 2 155 ? 17.694 95.473 137.946 1.00 60.86 155 SER B CA 1
ATOM 2842 C C . SER B 2 155 ? 16.801 95.173 139.144 1.00 61.94 155 SER B C 1
ATOM 2843 O O . SER B 2 155 ? 17.165 95.467 140.283 1.00 62.79 155 SER B O 1
ATOM 2846 N N . GLY B 2 156 ? 15.633 94.589 138.882 1.00 61.94 156 GLY B N 1
ATOM 2847 C CA . GLY B 2 156 ? 14.717 94.234 139.953 1.00 61.83 156 GLY B CA 1
ATOM 2848 C C . GLY B 2 156 ? 14.048 95.400 140.654 1.00 61.92 156 GLY B C 1
ATOM 2849 O O . GLY B 2 156 ? 13.109 95.211 141.430 1.00 62.08 156 GLY B O 1
ATOM 2850 N N . SER B 2 157 ? 14.531 96.607 140.378 1.00 62.46 157 SER B N 1
ATOM 2851 C CA . SER B 2 157 ? 13.986 97.819 140.982 1.00 62.31 157 SER B CA 1
ATOM 2852 C C . SER B 2 157 ? 12.551 98.061 140.517 1.00 62.29 157 SER B C 1
ATOM 2853 O O . SER B 2 157 ? 11.781 98.767 141.174 1.00 61.72 157 SER B O 1
ATOM 2856 N N . LEU B 2 158 ? 12.207 97.478 139.371 1.00 61.26 158 LEU B N 1
ATOM 2857 C CA . LEU B 2 158 ? 10.865 97.588 138.813 1.00 60.23 158 LEU B CA 1
ATOM 2858 C C . LEU B 2 158 ? 10.250 96.194 138.874 1.00 60.45 158 LEU B C 1
ATOM 2859 O O . LEU B 2 158 ? 10.640 95.303 138.112 1.00 60.98 158 LEU B O 1
ATOM 2864 N N . SER B 2 159 ? 9.304 96.006 139.791 1.00 60.13 159 SER B N 1
ATOM 2865 C CA . SER B 2 159 ? 8.642 94.718 139.971 1.00 58.72 159 SER B CA 1
ATOM 2866 C C . SER B 2 159 ? 7.123 94.803 139.862 1.00 58.31 159 SER B C 1
ATOM 2867 O O . SER B 2 159 ? 6.466 93.833 139.482 1.00 59.52 159 SER B O 1
ATOM 2870 N N . SER B 2 160 ? 6.558 95.956 140.198 1.00 57.18 160 SER B N 1
ATOM 2871 C CA . SER B 2 160 ? 5.111 96.112 140.118 1.00 55.96 160 SER B CA 1
ATOM 2872 C C . SER B 2 160 ? 4.733 96.376 138.668 1.00 53.84 160 SER B C 1
ATOM 2873 O O . SER B 2 160 ? 5.514 96.959 137.914 1.00 53.99 160 SER B O 1
ATOM 2876 N N . GLY B 2 161 ? 3.540 95.940 138.280 1.00 51.88 161 GLY B N 1
ATOM 2877 C CA . GLY B 2 161 ? 3.093 96.149 136.916 1.00 49.92 161 GLY B CA 1
ATOM 2878 C C . GLY B 2 161 ? 3.899 95.357 135.900 1.00 48.42 161 GLY B C 1
ATOM 2879 O O . GLY B 2 161 ? 3.886 95.676 134.712 1.00 49.25 161 GLY B O 1
ATOM 2880 N N . VAL B 2 162 ? 4.601 94.326 136.362 1.00 45.08 162 VAL B N 1
ATOM 2881 C CA . VAL B 2 162 ? 5.414 93.484 135.485 1.00 42.15 162 VAL B CA 1
ATOM 2882 C C . VAL B 2 162 ? 4.771 92.115 135.273 1.00 41.79 162 VAL B C 1
ATOM 2883 O O . VAL B 2 162 ? 4.273 91.500 136.214 1.00 41.04 162 VAL B O 1
ATOM 2887 N N . HIS B 2 163 ? 4.786 91.642 134.031 1.00 41.56 163 HIS B N 1
ATOM 2888 C CA . HIS B 2 163 ? 4.231 90.328 133.697 1.00 39.42 163 HIS B CA 1
ATOM 2889 C C . HIS B 2 163 ? 5.226 89.573 132.841 1.00 39.75 163 HIS B C 1
ATOM 2890 O O . HIS B 2 163 ? 5.364 89.862 131.654 1.00 42.63 163 HIS B O 1
ATOM 2897 N N . THR B 2 164 ? 5.944 88.635 133.442 1.00 39.45 164 THR B N 1
ATOM 2898 C CA . THR B 2 164 ? 6.888 87.815 132.694 1.00 39.12 164 THR B CA 1
ATOM 2899 C C . THR B 2 164 ? 6.144 86.510 132.405 1.00 39.91 164 THR B C 1
ATOM 2900 O O . THR B 2 164 ? 5.775 85.782 133.323 1.00 39.69 164 THR B O 1
ATOM 2904 N N . PHE B 2 165 ? 5.908 86.230 131.128 1.00 39.72 165 PHE B N 1
ATOM 2905 C CA . PHE B 2 165 ? 5.179 85.035 130.731 1.00 39.62 165 PHE B CA 1
ATOM 2906 C C . PHE B 2 165 ? 6.030 83.771 130.631 1.00 40.21 165 PHE B C 1
ATOM 2907 O O . PHE B 2 165 ? 7.228 83.824 130.330 1.00 40.78 165 PHE B O 1
ATOM 2915 N N . PRO B 2 166 ? 5.406 82.607 130.875 1.00 39.78 166 PRO B N 1
ATOM 2916 C CA . PRO B 2 166 ? 6.113 81.325 130.810 1.00 39.43 166 PRO B CA 1
ATOM 2917 C C . PRO B 2 166 ? 6.672 81.147 129.411 1.00 37.88 166 PRO B C 1
ATOM 2918 O O . PRO B 2 166 ? 6.016 81.490 128.425 1.00 38.46 166 PRO B O 1
ATOM 2922 N N . ALA B 2 167 ? 7.877 80.610 129.329 1.00 36.70 167 ALA B N 1
ATOM 2923 C CA . ALA B 2 167 ? 8.513 80.391 128.045 1.00 38.72 167 ALA B CA 1
ATOM 2924 C C . ALA B 2 167 ? 7.830 79.249 127.292 1.00 39.66 167 ALA B C 1
ATOM 2925 O O . ALA B 2 167 ? 7.056 78.486 127.866 1.00 40.53 167 ALA B O 1
ATOM 2927 N N . LEU B 2 168 ? 8.097 79.152 125.999 1.00 40.66 168 LEU B N 1
ATOM 2928 C CA . LEU B 2 168 ? 7.541 78.075 125.203 1.00 44.32 168 LEU B CA 1
ATOM 2929 C C . LEU B 2 168 ? 8.487 77.724 124.065 1.00 45.65 168 LEU B C 1
ATOM 2930 O O . LEU B 2 168 ? 9.288 78.554 123.638 1.00 47.11 168 LEU B O 1
ATOM 2935 N N . LEU B 2 169 ? 8.417 76.479 123.605 1.00 47.28 169 LEU B N 1
ATOM 2936 C CA . LEU B 2 169 ? 9.266 76.015 122.517 1.00 47.82 169 LEU B CA 1
ATOM 2937 C C . LEU B 2 169 ? 8.869 76.640 121.192 1.00 48.97 169 LEU B C 1
ATOM 2938 O O . LEU B 2 169 ? 7.711 76.602 120.793 1.00 48.47 169 LEU B O 1
ATOM 2943 N N . GLN B 2 170 ? 9.850 77.211 120.512 1.00 51.47 170 GLN B N 1
ATOM 2944 C CA . GLN B 2 170 ? 9.631 77.855 119.227 1.00 54.51 170 GLN B CA 1
ATOM 2945 C C . GLN B 2 170 ? 10.723 77.346 118.300 1.00 53.96 170 GLN B C 1
ATOM 2946 O O . GLN B 2 170 ? 11.874 77.766 118.392 1.00 53.56 170 GLN B O 1
ATOM 2952 N N . SER B 2 171 ? 10.355 76.418 117.425 1.00 55.65 171 SER B N 1
ATOM 2953 C CA . SER B 2 171 ? 11.295 75.829 116.483 1.00 56.72 171 SER B CA 1
ATOM 2954 C C . SER B 2 171 ? 12.499 75.230 117.223 1.00 56.79 171 SER B C 1
ATOM 2955 O O . SER B 2 171 ? 13.652 75.577 116.958 1.00 57.01 171 SER B O 1
ATOM 2958 N N . GLY B 2 172 ? 12.212 74.334 118.165 1.00 56.86 172 GLY B N 1
ATOM 2959 C CA .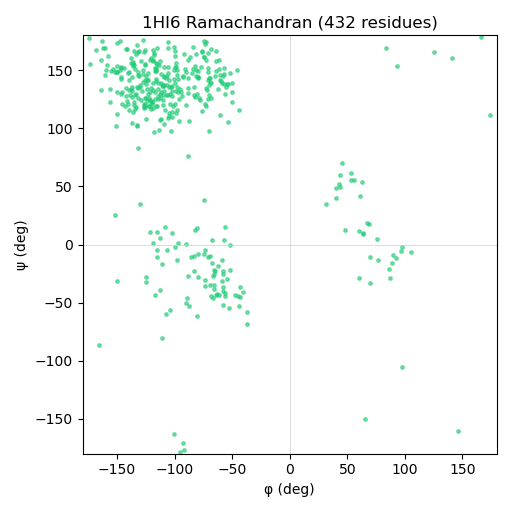 GLY B 2 172 ? 13.245 73.654 118.954 1.00 56.58 172 GLY B CA 1
ATOM 2960 C C . GLY B 2 172 ? 13.894 74.493 120.067 1.00 54.30 172 GLY B C 1
ATOM 2961 O O . GLY B 2 172 ? 14.581 73.952 120.933 1.00 53.04 172 GLY B O 1
ATOM 2962 N N . LEU B 2 173 ? 13.681 75.805 120.049 1.00 52.01 173 LEU B N 1
ATOM 2963 C CA . LEU B 2 173 ? 14.261 76.677 121.059 1.00 48.38 173 LEU B CA 1
ATOM 2964 C C . LEU B 2 173 ? 13.199 77.336 121.920 1.00 46.25 173 LEU B C 1
ATOM 2965 O O . LEU B 2 173 ? 12.024 77.276 121.604 1.00 45.11 173 LEU B O 1
ATOM 2970 N N . TYR B 2 174 ? 13.626 77.973 123.005 1.00 45.50 174 TYR B N 1
ATOM 2971 C CA . TYR B 2 174 ? 12.714 78.643 123.930 1.00 45.32 174 TYR B CA 1
ATOM 2972 C C . TYR B 2 174 ? 12.569 80.150 123.703 1.00 44.79 174 TYR B C 1
ATOM 2973 O O . TYR B 2 174 ? 13.528 80.833 123.357 1.00 45.02 174 TYR B O 1
ATOM 2982 N N . THR B 2 175 ? 11.352 80.655 123.884 1.00 44.04 175 THR B N 1
ATOM 2983 C CA . THR B 2 175 ? 11.072 82.081 123.741 1.00 43.55 175 THR B CA 1
ATOM 2984 C C . THR B 2 175 ? 10.271 82.548 124.950 1.00 42.18 175 THR B C 1
ATOM 2985 O O . THR B 2 175 ? 9.454 81.804 125.492 1.00 41.18 175 THR B O 1
ATOM 2989 N N . LEU B 2 176 ? 10.511 83.787 125.360 1.00 41.05 176 LEU B N 1
ATOM 2990 C CA . LEU B 2 176 ? 9.849 84.367 126.515 1.00 41.47 176 LEU B CA 1
ATOM 2991 C C . LEU B 2 176 ? 9.649 85.863 126.319 1.00 41.61 176 LEU B C 1
ATOM 2992 O O . LEU B 2 176 ? 10.430 86.521 125.633 1.00 42.00 176 LEU B O 1
ATOM 2997 N N . SER B 2 177 ? 8.600 86.400 126.924 1.00 41.07 177 SER B N 1
ATOM 2998 C CA . SER B 2 177 ? 8.315 87.825 126.809 1.00 41.89 177 SER B CA 1
ATOM 2999 C C . SER B 2 177 ? 7.839 88.395 128.139 1.00 41.29 177 SER B C 1
ATOM 3000 O O . SER B 2 177 ? 7.187 87.713 128.927 1.00 42.55 177 SER B O 1
ATOM 3003 N N . SER B 2 178 ? 8.160 89.655 128.383 1.00 40.08 178 SER B N 1
ATOM 3004 C CA . SER B 2 178 ? 7.770 90.296 129.628 1.00 40.58 178 SER B CA 1
ATOM 3005 C C . SER B 2 178 ? 7.260 91.700 129.382 1.00 40.22 178 SER B C 1
ATOM 3006 O O . SER B 2 178 ? 7.857 92.454 128.610 1.00 41.91 178 SER B O 1
ATOM 3009 N N . SER B 2 179 ? 6.150 92.051 130.022 1.00 38.52 179 SER B N 1
ATOM 3010 C CA . SER B 2 179 ? 5.616 93.397 129.871 1.00 38.25 179 SER B CA 1
ATOM 3011 C C . SER B 2 179 ? 5.660 94.104 131.222 1.00 40.83 179 SER B C 1
ATOM 3012 O O . SER B 2 179 ? 5.618 93.464 132.287 1.00 40.46 179 SER B O 1
ATOM 3015 N N . VAL B 2 180 ? 5.778 95.425 131.164 1.00 41.44 180 VAL B N 1
ATOM 3016 C CA . VAL B 2 180 ? 5.824 96.261 132.354 1.00 42.05 180 VAL B CA 1
ATOM 3017 C C . VAL B 2 180 ? 5.058 97.536 132.047 1.00 43.36 180 VAL B C 1
ATOM 3018 O O . VAL B 2 180 ? 5.224 98.125 130.977 1.00 43.68 180 VAL B O 1
ATOM 3022 N N . THR B 2 181 ? 4.216 97.955 132.986 1.00 44.35 181 THR B N 1
ATOM 3023 C CA . THR B 2 181 ? 3.401 99.146 132.809 1.00 44.09 181 THR B CA 1
ATOM 3024 C C . THR B 2 181 ? 3.735 100.238 133.826 1.00 45.07 181 THR B C 1
ATOM 3025 O O . THR B 2 181 ? 3.717 100.016 135.038 1.00 45.00 181 THR B O 1
ATOM 3029 N N . VAL B 2 182 ? 4.046 101.423 133.318 1.00 45.29 182 VAL B N 1
ATOM 3030 C CA . VAL B 2 182 ? 4.386 102.562 134.161 1.00 43.51 182 VAL B CA 1
ATOM 3031 C C . VAL B 2 182 ? 3.474 103.704 133.733 1.00 44.89 182 VAL B C 1
ATOM 3032 O O . VAL B 2 182 ? 2.844 103.625 132.677 1.00 43.61 182 VAL B O 1
ATOM 3036 N N . THR B 2 183 ? 3.388 104.758 134.540 1.00 46.01 183 THR B N 1
ATOM 3037 C CA . THR B 2 183 ? 2.527 105.882 134.181 1.00 48.73 183 THR B CA 1
ATOM 3038 C C . THR B 2 183 ? 3.131 106.651 133.004 1.00 49.40 183 THR B C 1
ATOM 3039 O O . THR B 2 183 ? 4.348 106.708 132.846 1.00 48.91 183 THR B O 1
ATOM 3043 N N . SER B 2 184 ? 2.259 107.219 132.179 1.00 52.22 184 SER B N 1
ATOM 3044 C CA . SER B 2 184 ? 2.635 107.976 130.982 1.00 56.71 184 SER B CA 1
ATOM 3045 C C . SER B 2 184 ? 3.890 108.850 131.082 1.00 58.48 184 SER B C 1
ATOM 3046 O O . SER B 2 184 ? 4.906 108.571 130.438 1.00 59.17 184 SER B O 1
ATOM 3049 N N . ASN B 2 185 ? 3.811 109.911 131.880 1.00 60.29 185 ASN B N 1
ATOM 3050 C CA . ASN B 2 185 ? 4.927 110.837 132.045 1.00 61.99 185 ASN B CA 1
ATOM 3051 C C . ASN B 2 185 ? 6.227 110.197 132.547 1.00 61.35 185 ASN B C 1
ATOM 3052 O O . ASN B 2 185 ? 7.309 110.741 132.331 1.00 61.97 185 ASN B O 1
ATOM 3057 N N . THR B 2 186 ? 6.131 109.045 133.203 1.00 60.46 186 THR B N 1
ATOM 3058 C CA . THR B 2 186 ? 7.327 108.362 133.696 1.00 59.93 186 THR B CA 1
ATOM 3059 C C . THR B 2 186 ? 8.313 108.048 132.572 1.00 58.43 186 THR B C 1
ATOM 3060 O O . THR B 2 186 ? 9.493 108.383 132.666 1.00 59.38 186 THR B O 1
ATOM 3064 N N . TRP B 2 187 ? 7.819 107.404 131.515 1.00 56.21 187 TRP B N 1
ATOM 3065 C CA . TRP B 2 187 ? 8.632 107.011 130.359 1.00 51.89 187 TRP B CA 1
ATOM 3066 C C . TRP B 2 187 ? 8.296 107.924 129.182 1.00 53.14 187 TRP B C 1
ATOM 3067 O O . TRP B 2 187 ? 7.140 108.312 129.011 1.00 55.13 187 TRP B O 1
ATOM 3078 N N . PRO B 2 188 ? 9.290 108.265 128.337 1.00 53.88 188 PRO B N 1
ATOM 3079 C CA . PRO B 2 188 ? 10.707 107.875 128.378 1.00 54.59 188 PRO B CA 1
ATOM 3080 C C . PRO B 2 188 ? 11.667 108.775 129.169 1.00 55.41 188 PRO B C 1
ATOM 3081 O O . PRO B 2 188 ? 12.864 108.493 129.214 1.00 56.00 188 PRO B O 1
ATOM 3085 N N . SER B 2 189 ? 11.165 109.846 129.781 1.00 56.57 189 SER B N 1
ATOM 3086 C CA . SER B 2 189 ? 12.033 110.742 130.546 1.00 57.03 189 SER B CA 1
ATOM 3087 C C . SER B 2 189 ? 12.978 109.907 131.400 1.00 57.54 189 SER B C 1
ATOM 3088 O O . SER B 2 189 ? 14.198 110.085 131.345 1.00 59.04 189 SER B O 1
ATOM 3091 N N . GLN B 2 190 ? 12.420 108.990 132.182 1.00 56.24 190 GLN B N 1
ATOM 3092 C CA . GLN B 2 190 ? 13.244 108.108 133.002 1.00 57.48 190 GLN B CA 1
ATOM 3093 C C . GLN B 2 190 ? 13.514 106.870 132.147 1.00 57.37 190 GLN B C 1
ATOM 3094 O O . GLN B 2 190 ? 12.707 106.522 131.289 1.00 57.89 190 GLN B O 1
ATOM 3100 N N . THR B 2 191 ? 14.641 106.207 132.357 1.00 57.04 191 THR B N 1
ATOM 3101 C CA . THR B 2 191 ? 14.947 105.043 131.536 1.00 56.99 191 THR B CA 1
ATOM 3102 C C . THR B 2 191 ? 14.483 103.728 132.127 1.00 55.53 191 THR B C 1
ATOM 3103 O O . THR B 2 191 ? 14.499 103.536 133.341 1.00 55.61 191 THR B O 1
ATOM 3107 N N . ILE B 2 192 ? 14.070 102.825 131.244 1.00 54.27 192 ILE B N 1
ATOM 3108 C CA . ILE B 2 192 ? 13.612 101.497 131.632 1.00 52.92 192 ILE B CA 1
ATOM 3109 C C . ILE B 2 192 ? 14.405 100.478 130.824 1.00 53.20 192 ILE B C 1
ATOM 3110 O O . ILE B 2 192 ? 14.332 100.456 129.595 1.00 54.04 192 ILE B O 1
ATOM 3115 N N . THR B 2 193 ? 15.168 99.642 131.519 1.00 53.20 193 THR B N 1
ATOM 3116 C CA . THR B 2 193 ? 15.988 98.635 130.862 1.00 52.64 193 THR B CA 1
ATOM 3117 C C . THR B 2 193 ? 15.561 97.229 131.243 1.00 52.41 193 THR B C 1
ATOM 3118 O O . THR B 2 193 ? 15.070 96.994 132.343 1.00 51.91 193 THR B O 1
ATOM 3122 N N . CYS B 2 194 ? 15.755 96.298 130.314 1.00 52.18 194 CYS B N 1
ATOM 3123 C CA . CYS B 2 194 ? 15.420 94.896 130.526 1.00 51.58 194 CYS B CA 1
ATOM 3124 C C . CYS B 2 194 ? 16.716 94.121 130.769 1.00 51.46 194 CYS B C 1
ATOM 3125 O O . CYS B 2 194 ? 17.611 94.123 129.925 1.00 50.86 194 CYS B O 1
ATOM 3128 N N . ASN B 2 195 ? 16.824 93.476 131.926 1.00 50.97 195 ASN B N 1
ATOM 3129 C CA . ASN B 2 195 ? 18.017 92.697 132.246 1.00 51.26 195 ASN B CA 1
ATOM 3130 C C . ASN B 2 195 ? 17.717 91.227 131.985 1.00 51.68 195 ASN B C 1
ATOM 3131 O O . ASN B 2 195 ? 16.800 90.654 132.570 1.00 51.86 195 ASN B O 1
ATOM 3136 N N . VAL B 2 196 ? 18.488 90.615 131.102 1.00 51.24 196 VAL B N 1
ATOM 3137 C CA . VAL B 2 196 ? 18.282 89.216 130.800 1.00 51.43 196 VAL B CA 1
ATOM 3138 C C . VAL B 2 196 ? 19.579 88.455 130.991 1.00 51.82 196 VAL B C 1
ATOM 3139 O O . VAL B 2 196 ? 20.614 88.817 130.437 1.00 52.41 196 VAL B O 1
ATOM 3143 N N . ALA B 2 197 ? 19.525 87.407 131.798 1.00 51.97 197 ALA B N 1
ATOM 3144 C CA . ALA B 2 197 ? 20.703 86.590 132.031 1.00 52.45 197 ALA B CA 1
ATOM 3145 C C . ALA B 2 197 ? 20.357 85.156 131.671 1.00 52.39 197 ALA B C 1
ATOM 3146 O O . ALA B 2 197 ? 19.239 84.698 131.919 1.00 52.45 197 ALA B O 1
ATOM 3148 N N . HIS B 2 198 ? 21.312 84.461 131.064 1.00 52.34 198 HIS B N 1
ATOM 3149 C CA . HIS B 2 198 ? 21.126 83.062 130.689 1.00 53.25 198 HIS B CA 1
ATOM 3150 C C . HIS B 2 198 ? 22.341 82.251 131.144 1.00 53.51 198 HIS B C 1
ATOM 3151 O O . HIS B 2 198 ? 23.265 81.997 130.369 1.00 54.53 198 HIS B O 1
ATOM 3158 N N . PRO B 2 199 ? 22.349 81.835 132.416 1.00 53.73 199 PRO B N 1
ATOM 3159 C CA . PRO B 2 199 ? 23.432 81.051 133.015 1.00 54.64 199 PRO B CA 1
ATOM 3160 C C . PRO B 2 199 ? 24.068 80.007 132.089 1.00 55.28 199 PRO B C 1
ATOM 3161 O O . PRO B 2 199 ? 25.275 80.041 131.842 1.00 54.41 199 PRO B O 1
ATOM 3165 N N . ALA B 2 200 ? 23.250 79.089 131.578 1.00 55.86 200 ALA B N 1
ATOM 3166 C CA . ALA B 2 200 ? 23.726 78.025 130.695 1.00 55.42 200 ALA B CA 1
ATOM 3167 C C . ALA B 2 200 ? 24.776 78.481 129.678 1.00 56.68 200 ALA B C 1
ATOM 3168 O O . ALA B 2 200 ? 25.751 77.775 129.423 1.00 56.73 200 ALA B O 1
ATOM 3170 N N . SER B 2 201 ? 24.577 79.657 129.094 1.00 56.56 201 SER B N 1
ATOM 3171 C CA . SER B 2 201 ? 25.515 80.168 128.103 1.00 57.46 201 SER B CA 1
ATOM 3172 C C . SER B 2 201 ? 26.331 81.328 128.646 1.00 58.90 201 SER B C 1
ATOM 3173 O O . SER B 2 201 ? 26.964 82.050 127.877 1.00 57.44 201 SER B O 1
ATOM 3176 N N . SER B 2 202 ? 26.317 81.499 129.967 1.00 60.78 202 SER B N 1
ATOM 3177 C CA . SER B 2 202 ? 27.031 82.598 130.615 1.00 62.13 202 SER B CA 1
ATOM 3178 C C . SER B 2 202 ? 26.811 83.891 129.820 1.00 62.77 202 SER B C 1
ATOM 3179 O O . SER B 2 202 ? 27.752 84.509 129.315 1.00 61.77 202 SER B O 1
ATOM 3182 N N . THR B 2 203 ? 25.545 84.278 129.705 1.00 63.29 203 THR B N 1
ATOM 3183 C CA . THR B 2 203 ? 25.157 85.485 128.990 1.00 63.01 203 THR B CA 1
ATOM 3184 C C . THR B 2 203 ? 24.454 86.464 129.927 1.00 63.31 203 THR B C 1
ATOM 3185 O O . THR B 2 203 ? 23.649 86.075 130.773 1.00 62.07 203 THR B O 1
ATOM 3189 N N . LYS B 2 204 ? 24.789 87.737 129.775 1.00 64.59 204 LYS B N 1
ATOM 3190 C CA . LYS B 2 204 ? 24.183 88.804 130.559 1.00 66.60 204 LYS B CA 1
ATOM 3191 C C . LYS B 2 204 ? 23.834 89.879 129.534 1.00 66.93 204 LYS B C 1
ATOM 3192 O O . LYS B 2 204 ? 24.717 90.405 128.853 1.00 67.75 204 LYS B O 1
ATOM 3198 N N . VAL B 2 205 ? 22.554 90.195 129.405 1.00 66.31 205 VAL B N 1
ATOM 3199 C CA . VAL B 2 205 ? 22.151 91.199 128.436 1.00 66.94 205 VAL B CA 1
ATOM 3200 C C . VAL B 2 205 ? 21.120 92.185 128.949 1.00 66.87 205 VAL B C 1
ATOM 3201 O O . VAL B 2 205 ? 19.980 91.813 129.246 1.00 66.67 205 VAL B O 1
ATOM 3205 N N . ASP B 2 206 ? 21.535 93.445 129.050 1.00 66.15 206 ASP B N 1
ATOM 3206 C CA . ASP B 2 206 ? 20.656 94.521 129.488 1.00 65.77 206 ASP B CA 1
ATOM 3207 C C . ASP B 2 206 ? 20.382 95.365 128.262 1.00 65.38 206 ASP B C 1
ATOM 3208 O O . ASP B 2 206 ? 21.258 95.531 127.416 1.00 65.75 206 ASP B O 1
ATOM 3213 N N . LYS B 2 207 ? 19.171 95.892 128.147 1.00 64.48 207 LYS B N 1
ATOM 3214 C CA . LYS B 2 207 ? 18.874 96.747 127.014 1.00 63.81 207 LYS B CA 1
ATOM 3215 C C . LYS B 2 207 ? 17.726 97.717 127.258 1.00 62.89 207 LYS B C 1
ATOM 3216 O O . LYS B 2 207 ? 16.606 97.331 127.601 1.00 61.51 207 LYS B O 1
ATOM 3222 N N . LYS B 2 208 ? 18.049 98.994 127.086 1.00 61.46 208 LYS B N 1
ATOM 3223 C CA . LYS B 2 208 ? 17.119 100.093 127.269 1.00 59.06 208 LYS B CA 1
ATOM 3224 C C . LYS B 2 208 ? 16.028 100.114 126.210 1.00 56.21 208 LYS B C 1
ATOM 3225 O O . LYS B 2 208 ? 16.289 99.875 125.033 1.00 54.42 208 LYS B O 1
ATOM 3231 N N . ILE B 2 209 ? 14.803 100.395 126.638 1.00 53.85 209 ILE B N 1
ATOM 3232 C CA . ILE B 2 209 ? 13.693 100.483 125.705 1.00 53.47 209 ILE B CA 1
ATOM 3233 C C . ILE B 2 209 ? 13.680 101.931 125.219 1.00 54.95 209 ILE B C 1
ATOM 3234 O O . ILE B 2 209 ? 13.306 102.854 125.953 1.00 55.04 209 ILE B O 1
ATOM 3239 N N . GLU B 2 210 ? 14.123 102.116 123.980 1.00 55.23 210 GLU B N 1
ATOM 3240 C CA . GLU B 2 210 ? 14.208 103.431 123.363 1.00 56.30 210 GLU B CA 1
ATOM 3241 C C . GLU B 2 210 ? 12.995 103.682 122.469 1.00 55.43 210 GLU B C 1
ATOM 3242 O O . GLU B 2 210 ? 12.593 102.817 121.700 1.00 56.23 210 GLU B O 1
ATOM 3248 N N . PRO B 2 211 ? 12.400 104.877 122.555 1.00 55.58 211 PRO B N 1
ATOM 3249 C CA . PRO B 2 211 ? 11.233 105.193 121.726 1.00 55.46 211 PRO B CA 1
ATOM 3250 C C . PRO B 2 211 ? 11.558 105.024 120.240 1.00 56.17 211 PRO B C 1
ATOM 3251 O O . PRO B 2 211 ? 12.689 105.265 119.821 1.00 57.12 211 PRO B O 1
ATOM 3255 N N . ARG B 2 212 ? 10.567 104.610 119.454 1.00 57.09 212 ARG B N 1
ATOM 3256 C CA . ARG B 2 212 ? 10.743 104.403 118.017 1.00 58.99 212 ARG B CA 1
ATOM 3257 C C . ARG B 2 212 ? 10.818 105.730 117.264 1.00 61.05 212 ARG B C 1
ATOM 3258 O O . ARG B 2 212 ? 10.399 106.760 117.785 1.00 61.54 212 ARG B O 1
ATOM 3266 N N . VAL B 2 213 ? 11.345 105.684 116.038 1.00 63.84 213 VAL B N 1
ATOM 3267 C CA . VAL B 2 213 ? 11.476 106.857 115.164 1.00 66.71 213 VAL B CA 1
ATOM 3268 C C . VAL B 2 213 ? 12.823 107.573 115.346 1.00 69.46 213 VAL B C 1
ATOM 3269 O O . VAL B 2 213 ? 13.561 107.216 116.295 1.00 70.67 213 VAL B O 1
ATOM 3274 N N . ASP C 3 1 ? 1.984 57.014 159.249 1.00 73.48 1 ASP C N 1
ATOM 3275 C CA . ASP C 3 1 ? 0.538 57.283 159.490 1.00 72.78 1 ASP C CA 1
ATOM 3276 C C . ASP C 3 1 ? -0.348 56.260 158.780 1.00 72.32 1 ASP C C 1
ATOM 3277 O O . ASP C 3 1 ? -1.065 55.491 159.424 1.00 72.55 1 ASP C O 1
ATOM 3282 N N . ALA C 3 2 ? -0.290 56.246 157.452 1.00 70.19 2 ALA C N 1
ATOM 3283 C CA . ALA C 3 2 ? -1.100 55.322 156.665 1.00 68.03 2 ALA C CA 1
ATOM 3284 C C . ALA C 3 2 ? -0.485 53.932 156.581 1.00 66.84 2 ALA C C 1
ATOM 3285 O O . ALA C 3 2 ? 0.735 53.767 156.607 1.00 65.52 2 ALA C O 1
ATOM 3287 N N . THR C 3 3 ? -1.354 52.937 156.466 1.00 66.21 3 THR C N 1
ATOM 3288 C CA . THR C 3 3 ? -0.944 51.546 156.391 1.00 65.53 3 THR C CA 1
ATOM 3289 C C . THR C 3 3 ? -1.101 51.038 154.966 1.00 66.87 3 THR C C 1
ATOM 3290 O O . THR C 3 3 ? -1.602 51.747 154.092 1.00 65.97 3 THR C O 1
ATOM 3294 N N . PRO C 3 4 ? -0.652 49.801 154.705 1.00 68.07 4 PRO C N 1
ATOM 3295 C CA . PRO C 3 4 ? -0.784 49.248 153.357 1.00 68.70 4 PRO C CA 1
ATOM 3296 C C . PRO C 3 4 ? -2.225 49.211 152.838 1.00 69.96 4 PRO C C 1
ATOM 3297 O O . PRO C 3 4 ? -2.474 48.693 151.751 1.00 68.72 4 PRO C O 1
ATOM 3301 N N . GLU C 3 5 ? -3.169 49.753 153.616 1.00 72.67 5 GLU C N 1
ATOM 3302 C CA . GLU C 3 5 ? -4.579 49.852 153.201 1.00 73.80 5 GLU C CA 1
ATOM 3303 C C . GLU C 3 5 ? -4.504 50.986 152.178 1.00 76.41 5 GLU C C 1
ATOM 3304 O O . GLU C 3 5 ? -5.376 51.853 152.063 1.00 75.05 5 GLU C O 1
ATOM 3310 N N . TRP C 3 6 ? -3.404 50.933 151.444 1.00 78.94 6 TRP C N 1
ATOM 3311 C CA . TRP C 3 6 ? -3.014 51.888 150.435 1.00 80.53 6 TRP C CA 1
ATOM 3312 C C . TRP C 3 6 ? -2.776 51.156 149.124 1.00 80.52 6 TRP C C 1
ATOM 3313 O O . TRP C 3 6 ? -3.002 51.688 148.034 1.00 78.03 6 TRP C O 1
ATOM 3324 N N . LEU C 3 7 ? -2.303 49.922 149.257 1.00 80.81 7 LEU C N 1
ATOM 3325 C CA . LEU C 3 7 ? -1.937 49.115 148.111 1.00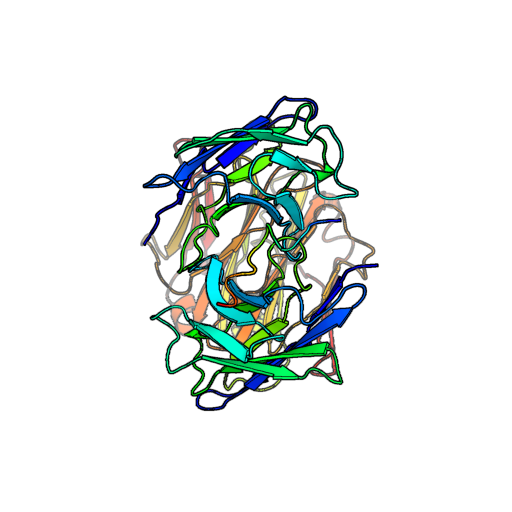 80.54 7 LEU C CA 1
ATOM 3326 C C . LEU C 3 7 ? -1.759 47.654 148.507 1.00 80.72 7 LEU C C 1
ATOM 3327 O O . LEU C 3 7 ? -2.682 46.853 148.393 1.00 81.16 7 LEU C O 1
ATOM 3332 N N . GLY C 3 8 ? -0.557 47.319 148.960 1.00 80.84 8 GLY C N 1
ATOM 3333 C CA . GLY C 3 8 ? -0.261 45.968 149.393 1.00 80.59 8 GLY C CA 1
ATOM 3334 C C . GLY C 3 8 ? -0.409 44.853 148.375 1.00 80.69 8 GLY C C 1
ATOM 3335 O O . GLY C 3 8 ? 0.294 43.846 148.472 1.00 80.30 8 GLY C O 1
ATOM 3336 N N . ALA C 3 9 ? -1.307 45.017 147.405 1.00 81.09 9 ALA C N 1
ATOM 3337 C CA . ALA C 3 9 ? -1.542 43.987 146.394 1.00 81.66 9 ALA C CA 1
ATOM 3338 C C . ALA C 3 9 ? -0.279 43.586 145.633 1.00 82.16 9 ALA C C 1
ATOM 3339 O O . ALA C 3 9 ? -0.359 42.945 144.589 1.00 80.78 9 ALA C O 1
ATOM 3341 N N . ARG C 3 10 ? 0.875 43.964 146.179 1.00 83.88 10 ARG C N 1
ATOM 3342 C CA . ARG C 3 10 ? 2.189 43.673 145.609 1.00 85.52 10 ARG C CA 1
ATOM 3343 C C . ARG C 3 10 ? 2.289 43.985 144.127 1.00 86.42 10 ARG C C 1
ATOM 3344 O O . ARG C 3 10 ? 3.255 43.593 143.478 1.00 87.36 10 ARG C O 1
ATOM 3352 N N . LEU C 3 11 ? 1.299 44.698 143.601 1.00 87.93 11 LEU C N 1
ATOM 3353 C CA . LEU C 3 11 ? 1.254 45.062 142.183 1.00 90.07 11 LEU C CA 1
ATOM 3354 C C . LEU C 3 11 ? 1.660 43.908 141.270 1.00 91.41 11 LEU C C 1
ATOM 3355 O O . LEU C 3 11 ? 2.838 43.757 140.930 1.00 92.01 11 LEU C O 1
#

Secondary structure (DSSP, 8-state):
-PPEEEE-SEEEE-TT--EEEEEEESS--TT-EEEEEE-TTS--EEEEETTTEEPTT--TTEEEEESSSEEEEEESS--GGG-EEEEEEE-SSSSPEE---EEEEE----B--EEEEEPPPHHHHHHTEEEEEEEEEEEBSS-EEEEEEETTEEE-SSEEEEEPPPPTTT--EEEEEEEEEEHHHHTT--EEEEEEEETT-SSPEEEEEETTT-/--EEEEPPPEEE-TT--EEEEEEEESS-GGGS-EEEEEEETTTEEEEEEEEETTTTEEEE-GGGBTTEEEEEEGGGTEEEEEE-S--GGG-EEEEEE-SSSB---EEEEE-----BPPEEEEEPPSSS---SSEEEEEEEEEEEBSS--EEEETTTTB-TTEEEPPPEEETTEEEEEEEEEEEGGGTTTS--EEEEEEGGGTEEEEEE-PPP-/---STT--S--

Radius of gyration: 24.63 Å; Cα contacts (8 Å, |Δi|>4): 1132; chains: 3; bounding box: 47×70×57 Å

GO terms:
  GO:0030183 B cell differentiation (P, IMP)
  GO:0005576 extracellular region (C, TAS)
  GO:0005886 plasma membrane (C, TAS)

Organism: Mus musculus (NCBI:txid10090)

Solvent-accessible surface area: 19723 Å² total; per-residue (Å²): 147,5,146,11,81,16,48,44,78,55,19,138,2,59,93,43,74,160,3,65,0,26,0,104,4,66,87,81,0,84,29,51,0,0,0,0,15,20,56,75,95,120,34,7,100,1,6,0,12,78,3,92,101,65,13,116,74,11,57,100,35,6,60,12,61,36,84,23,86,61,0,24,0,24,0,51,43,3,66,118,109,4,27,10,46,0,22,0,1,0,16,47,69,69,31,6,28,29,3,96,4,0,112,12,18,24,138,80,75,71,19,49,8,81,15,23,7,2,4,5,3,92,82,3,43,121,83,36,18,0,1,0,0,0,0,0,9,51,0,10,41,66,131,21,86,25,80,3,61,7,72,61,74,95,63,136,120,25,27,62,43,9,88,21,110,44,46,78,190,50,16,4,19,1,0,3,0,10,0,34,10,81,63,83,43,6,71,161,54,53,34,0,19,0,19,1,54,10,146,46,53,134,77,53,52,78,76,57,11,40,80,118,130,57,185,42,71,8,81,15,36,54,79,50,81,18,111,75,60,40,56,14,108,0,28,0,68,3,72,43,37,116,8,50,58,25,1,0,0,0,2,14,32,16,140,128,102,27,25,26,4,0,0,0,3,20,2,37,50,76,14,53,18,44,27,160,126,10,139,78,50,4,70,7,56,35,57,114,116,45,37,12,0,53,0,65,2,44,72,1,65,81,124,9,36,8,42,1,9,0,1,5,4,2,24,25,0,101,13,1,95,1,31,10,20,69,19,161,82,50,51,10,48,10,16,15,2,8,20,37,43,50,44,103,130,51,96,50,14,14,0,0,0,1,0,48,14,1,3,37,84,88,18,83,19,59,0,43,89,41,98,35,89,79,41,36,28,61,2,69,24,47,98,21,108,44,43,30,12,16,6,0,1,0,51,16,80,43,123,36,22,71,93,115,75,3,28,0,25,3,35,0,88,54,28,106,26,185,46,95,31,88,2,102,60,50,177,107,4,66,58,48,0,27,33,72,147,17